Protein 3WLI (pdb70)

Structure (mmCIF, N/CA/C/O backbone):
data_3WLI
#
_entry.id   3WLI
#
_cell.length_a   99.218
_cell.length_b   99.218
_cell.length_c   183.455
_cell.angle_alpha   90.00
_cell.angle_beta   90.00
_cell.angle_gamma   90.00
#
_symmetry.space_group_name_H-M   'P 43 21 2'
#
loop_
_entity.id
_entity.type
_entity.pdbx_description
1 polymer 'Beta-D-glucan exohydrolase isoenzyme ExoI'
2 non-polymer 2-acetamido-2-deoxy-beta-D-glucopyranose
3 non-polymer GLYCEROL
4 non-polymer 'SULFATE ION'
5 water water
#
loop_
_atom_site.group_PDB
_atom_site.id
_atom_site.type_symbol
_atom_site.label_atom_id
_atom_site.label_alt_id
_atom_site.label_comp_id
_atom_site.label_asym_id
_atom_site.label_entity_id
_atom_site.label_seq_id
_atom_site.pdbx_PDB_ins_code
_atom_site.Cartn_x
_atom_site.Cartn_y
_atom_site.Cartn_z
_atom_site.occupancy
_atom_site.B_iso_or_equiv
_atom_site.auth_seq_id
_atom_site.auth_comp_id
_atom_site.auth_asym_id
_atom_site.auth_atom_id
_atom_site.pdbx_PDB_model_num
ATOM 1 N N . HIS A 1 1 ? 22.160 -0.933 0.743 1.00 66.78 -3 HIS A N 1
ATOM 2 C CA . HIS A 1 1 ? 20.662 -0.918 0.721 1.00 66.84 -3 HIS A CA 1
ATOM 3 C C . HIS A 1 1 ? 20.073 0.213 -0.148 1.00 66.67 -3 HIS A C 1
ATOM 4 O O . HIS A 1 1 ? 19.045 0.820 0.199 1.00 66.74 -3 HIS A O 1
ATOM 11 N N . HIS A 1 2 ? 20.796 0.528 -1.227 1.00 66.31 -2 HIS A N 1
ATOM 12 C CA . HIS A 1 2 ? 20.214 0.775 -2.574 1.00 66.19 -2 HIS A CA 1
ATOM 13 C C . HIS A 1 2 ? 20.748 1.825 -3.542 1.00 64.98 -2 HIS A C 1
ATOM 14 O O . HIS A 1 2 ? 21.223 1.459 -4.624 1.00 65.32 -2 HIS A O 1
ATOM 21 N N . ALA A 1 3 ? 20.659 3.110 -3.191 1.00 63.20 -1 ALA A N 1
ATOM 22 C CA . ALA A 1 3 ? 21.224 4.168 -4.041 1.00 61.32 -1 ALA A CA 1
ATOM 23 C C . ALA A 1 3 ? 22.747 3.989 -4.139 1.00 60.02 -1 ALA A C 1
ATOM 24 O O . ALA A 1 3 ? 23.364 3.402 -3.239 1.00 59.78 -1 ALA A O 1
ATOM 26 N N . ALA A 1 4 ? 23.347 4.457 -5.234 1.00 58.15 0 ALA A N 1
ATOM 27 C CA . ALA A 1 4 ? 24.791 4.260 -5.454 1.00 55.71 0 ALA A CA 1
ATOM 28 C C . ALA A 1 4 ? 25.649 4.936 -4.370 1.00 53.45 0 ALA A C 1
ATOM 29 O O . ALA A 1 4 ? 26.721 4.423 -4.013 1.00 53.40 0 ALA A O 1
ATOM 31 N N . ASP A 1 5 ? 25.152 6.069 -3.862 1.00 49.85 1 ASP A N 1
ATOM 32 C CA . ASP A 1 5 ? 25.723 6.819 -2.739 1.00 46.79 1 ASP A CA 1
ATOM 33 C C . ASP A 1 5 ? 25.183 6.419 -1.334 1.00 43.12 1 ASP A C 1
ATOM 34 O O . ASP A 1 5 ? 25.176 7.253 -0.418 1.00 42.45 1 ASP A O 1
ATOM 39 N N . TYR A 1 6 ? 24.755 5.164 -1.183 1.00 39.40 2 TYR A N 1
ATOM 40 C CA . TYR A 1 6 ? 24.228 4.650 0.089 1.00 34.86 2 TYR A CA 1
ATOM 41 C C . TYR A 1 6 ? 25.285 4.721 1.195 1.00 31.97 2 TYR A C 1
ATOM 42 O O . TYR A 1 6 ? 26.423 4.258 1.026 1.00 30.93 2 TYR A O 1
ATOM 51 N N . VAL A 1 7 ? 24.863 5.257 2.334 1.00 27.97 3 VAL A N 1
ATOM 52 C CA . VAL A 1 7 ? 25.693 5.321 3.524 1.00 26.01 3 VAL A CA 1
ATOM 53 C C . VAL A 1 7 ? 24.830 4.788 4.691 1.00 23.15 3 VAL A C 1
ATOM 54 O O . VAL A 1 7 ? 23.762 5.360 4.984 1.00 23.88 3 VAL A O 1
ATOM 58 N N . LEU A 1 8 ? 25.303 3.716 5.343 1.00 21.80 4 LEU A N 1
ATOM 59 C CA . LEU A 1 8 ? 24.436 3.012 6.317 1.00 21.42 4 LEU A CA 1
ATOM 60 C C . LEU A 1 8 ? 23.984 3.924 7.469 1.00 20.79 4 LEU A C 1
ATOM 61 O O . LEU A 1 8 ? 22.839 3.828 7.917 1.00 21.20 4 LEU A O 1
ATOM 66 N N . TYR A 1 9 ? 24.876 4.809 7.957 1.00 20.21 5 TYR A N 1
ATOM 67 C CA . TYR A 1 9 ? 24.421 5.585 9.128 1.00 19.05 5 TYR A CA 1
ATOM 68 C C . TYR A 1 9 ? 23.286 6.538 8.809 1.00 19.72 5 TYR A C 1
ATOM 69 O O . TYR A 1 9 ? 22.593 6.969 9.737 1.00 20.19 5 TYR A O 1
ATOM 78 N N . LYS A 1 10 ? 23.072 6.849 7.529 1.00 20.91 6 LYS A N 1
ATOM 79 C CA . LYS A 1 10 ? 21.954 7.730 7.133 1.00 22.15 6 LYS A CA 1
ATOM 80 C C . LYS A 1 10 ? 20.642 6.937 6.910 1.00 22.77 6 LYS A C 1
ATOM 81 O O . LYS A 1 10 ? 19.609 7.557 6.636 1.00 25.47 6 LYS A O 1
ATOM 88 N N . ASP A 1 11 ? 20.685 5.611 7.051 1.00 22.16 7 ASP A N 1
ATOM 89 C CA . ASP A 1 11 ? 19.497 4.759 6.772 1.00 23.05 7 ASP A CA 1
ATOM 90 C C . ASP A 1 11 ? 18.686 4.569 8.046 1.00 22.90 7 ASP A C 1
ATOM 91 O O . ASP A 1 11 ? 19.091 3.846 8.959 1.00 23.33 7 ASP A O 1
ATOM 96 N N . ALA A 1 12 ? 17.514 5.212 8.081 1.00 23.23 8 ALA A N 1
ATOM 97 C CA . ALA A 1 12 ? 16.653 5.198 9.257 1.00 23.90 8 ALA A CA 1
ATOM 98 C C . ALA A 1 12 ? 16.022 3.823 9.545 1.00 24.78 8 ALA A C 1
ATOM 99 O O . ALA A 1 12 ? 15.443 3.626 10.630 1.00 27.22 8 ALA A O 1
ATOM 101 N N . THR A 1 13 ? 16.153 2.886 8.613 1.00 25.15 9 THR A N 1
ATOM 102 C CA . THR A 1 13 ? 15.658 1.522 8.842 1.00 26.21 9 THR A CA 1
ATOM 103 C C . THR A 1 13 ? 16.618 0.640 9.604 1.00 26.75 9 THR A C 1
ATOM 104 O O . THR A 1 13 ? 16.267 -0.487 9.977 1.00 29.25 9 THR A O 1
ATOM 108 N N . LYS A 1 14 ? 17.852 1.097 9.796 1.00 25.20 10 LYS A N 1
ATOM 109 C CA . LYS A 1 14 ? 18.891 0.264 10.418 1.00 24.80 10 LYS A CA 1
ATOM 110 C C . LYS A 1 14 ? 18.926 0.381 11.945 1.00 24.44 10 LYS A C 1
ATOM 111 O O . LYS A 1 14 ? 18.601 1.439 12.487 1.00 24.05 10 LYS A O 1
ATOM 117 N N . PRO A 1 15 ? 19.330 -0.683 12.653 1.00 23.63 11 PRO A N 1
ATOM 118 C CA . PRO A 1 15 ? 19.426 -0.616 14.111 1.00 24.24 11 PRO A CA 1
ATOM 119 C C . PRO A 1 15 ? 20.425 0.491 14.537 1.00 22.10 11 PRO A C 1
ATOM 120 O O . PRO A 1 15 ? 21.447 0.768 13.865 1.00 21.60 11 PRO A O 1
ATOM 124 N N . VAL A 1 16 ? 20.105 1.103 15.675 1.00 21.71 12 VAL A N 1
ATOM 125 C CA . VAL A 1 16 ? 20.955 2.168 16.218 1.00 20.97 12 VAL A CA 1
ATOM 126 C C . VAL A 1 16 ? 22.412 1.743 16.357 1.00 21.31 12 VAL A C 1
ATOM 127 O O . VAL A 1 16 ? 23.301 2.496 15.948 1.00 20.18 12 VAL A O 1
ATOM 131 N N . GLU A 1 17 ? 22.699 0.542 16.891 1.00 21.19 13 GLU A N 1
ATOM 132 C CA . GLU A 1 17 ? 24.122 0.200 17.088 1.00 21.16 13 GLU A CA 1
ATOM 133 C C . GLU A 1 17 ? 24.865 0.101 15.771 1.00 21.33 13 GLU A C 1
ATOM 134 O O . GLU A 1 17 ? 26.047 0.425 15.716 1.00 22.05 13 GLU A O 1
ATOM 140 N N . ASP A 1 18 ? 24.181 -0.360 14.724 1.00 21.48 14 ASP A N 1
ATOM 141 C CA . ASP A 1 18 ? 24.826 -0.456 13.401 1.00 21.30 14 ASP A CA 1
ATOM 142 C C . ASP A 1 18 ? 25.101 0.944 12.823 1.00 20.09 14 ASP A C 1
ATOM 143 O O . ASP A 1 18 ? 26.162 1.184 12.218 1.00 21.11 14 ASP A O 1
ATOM 150 N N . ARG A 1 19 ? 24.152 1.864 13.017 1.00 20.50 15 ARG A N 1
ATOM 151 C CA . ARG A 1 19 ? 24.350 3.241 12.534 1.00 19.87 15 ARG A CA 1
ATOM 152 C C . ARG A 1 19 ? 25.473 3.938 13.306 1.00 19.27 15 ARG A C 1
ATOM 153 O O . ARG A 1 19 ? 26.315 4.605 12.686 1.00 19.33 15 ARG A O 1
ATOM 161 N N . VAL A 1 20 ? 25.534 3.740 14.628 1.00 18.74 16 VAL A N 1
ATOM 162 C CA . VAL A 1 20 ? 26.634 4.296 15.450 1.00 19.30 16 VAL A CA 1
ATOM 163 C C . VAL A 1 20 ? 27.995 3.779 14.964 1.00 19.65 16 VAL A C 1
ATOM 164 O O . VAL A 1 20 ? 28.913 4.570 14.715 1.00 19.70 16 VAL A O 1
ATOM 168 N N . ALA A 1 21 ? 28.127 2.456 14.779 1.00 19.96 17 ALA A N 1
ATOM 169 C CA . ALA A 1 21 ? 29.417 1.894 14.366 1.00 20.38 17 ALA A CA 1
ATOM 170 C C . ALA A 1 21 ? 29.795 2.367 12.971 1.00 20.54 17 ALA A C 1
ATOM 171 O O . ALA A 1 21 ? 30.976 2.681 12.717 1.00 21.14 17 ALA A O 1
ATOM 173 N N . ASP A 1 22 ? 28.822 2.439 12.059 1.00 20.53 18 ASP A N 1
ATOM 174 C CA . ASP A 1 22 ? 29.115 2.896 10.704 1.00 20.26 18 ASP A CA 1
ATOM 175 C C . ASP A 1 22 ? 29.609 4.332 10.670 1.00 20.36 18 ASP A C 1
ATOM 176 O O . ASP A 1 22 ? 30.576 4.650 9.980 1.00 20.48 18 ASP A O 1
ATOM 181 N N . LEU A 1 23 ? 28.964 5.204 11.439 1.00 18.71 19 LEU A N 1
ATOM 182 C CA . LEU A 1 23 ? 29.356 6.607 11.451 1.00 18.31 19 LEU A CA 1
ATOM 183 C C . LEU A 1 23 ? 30.727 6.757 12.165 1.00 18.07 19 LEU A C 1
ATOM 184 O O . LEU A 1 23 ? 31.628 7.424 11.656 1.00 17.73 19 LEU A O 1
ATOM 189 N N . LEU A 1 24 ? 30.870 6.113 13.331 1.00 18.80 20 LEU A N 1
ATOM 190 C CA . LEU A 1 24 ? 32.135 6.240 14.096 1.00 19.03 20 LEU A CA 1
ATOM 191 C C . LEU A 1 24 ? 33.358 5.863 13.235 1.00 18.89 20 LEU A C 1
ATOM 192 O O . LEU A 1 24 ? 34.413 6.545 13.282 1.00 19.41 20 LEU A O 1
ATOM 197 N N . GLY A 1 25 ? 33.186 4.795 12.432 1.00 19.58 21 GLY A N 1
ATOM 198 C CA . GLY A 1 25 ? 34.300 4.279 11.611 1.00 19.87 21 GLY A CA 1
ATOM 199 C C . GLY A 1 25 ? 34.734 5.229 10.505 1.00 20.77 21 GLY A C 1
ATOM 200 O O . GLY A 1 25 ? 35.811 5.058 9.916 1.00 22.42 21 GLY A O 1
ATOM 201 N N . ARG A 1 26 ? 33.901 6.229 10.200 1.00 19.21 22 ARG A N 1
ATOM 202 C CA . ARG A 1 26 ? 34.192 7.223 9.159 1.00 18.99 22 ARG A CA 1
ATOM 203 C C . ARG A 1 26 ? 34.801 8.514 9.675 1.00 18.37 22 ARG A C 1
ATOM 204 O O . ARG A 1 26 ? 35.250 9.359 8.867 1.00 20.07 22 ARG A O 1
ATOM 212 N N . MET A 1 27 ? 34.804 8.712 11.001 1.00 18.46 23 MET A N 1
ATOM 213 C CA . MET A 1 27 ? 35.113 10.030 11.572 1.00 18.13 23 MET A CA 1
ATOM 214 C C . MET A 1 27 ? 36.590 10.280 11.781 1.00 18.23 23 MET A C 1
ATOM 215 O O . MET A 1 27 ? 37.327 9.392 12.249 1.00 19.99 23 MET A O 1
ATOM 220 N N . THR A 1 28 ? 36.996 11.502 11.467 1.00 17.53 24 THR A N 1
ATOM 221 C CA . THR A 1 28 ? 38.334 11.982 11.849 1.00 17.42 24 THR A CA 1
ATOM 222 C C . THR A 1 28 ? 38.392 12.278 13.335 1.00 18.03 24 THR A C 1
ATOM 223 O O . THR A 1 28 ? 37.362 12.419 14.024 1.00 18.28 24 THR A O 1
ATOM 227 N N . LEU A 1 29 ? 39.591 12.469 13.857 1.00 18.17 25 LEU A N 1
ATOM 228 C CA . LEU A 1 29 ? 39.737 12.820 15.251 1.00 17.66 25 LEU A CA 1
ATOM 229 C C . LEU A 1 29 ? 39.082 14.197 15.516 1.00 18.01 25 LEU A C 1
ATOM 230 O O . LEU A 1 29 ? 38.402 14.364 16.562 1.00 18.31 25 LEU A O 1
ATOM 235 N N . ALA A 1 30 ? 39.205 15.155 14.597 1.00 17.12 26 ALA A N 1
ATOM 236 C CA . ALA A 1 30 ? 38.551 16.472 14.773 1.00 16.78 26 ALA A CA 1
ATOM 237 C C . ALA A 1 30 ? 37.023 16.314 14.847 1.00 17.25 26 ALA A C 1
ATOM 238 O O . ALA A 1 30 ? 36.351 16.971 15.667 1.00 17.39 26 ALA A O 1
ATOM 240 N N . GLU A 1 31 ? 36.481 15.439 14.012 1.00 16.76 27 GLU A N 1
ATOM 241 C CA . GLU A 1 31 ? 35.026 15.180 14.073 1.00 15.75 27 GLU A CA 1
ATOM 242 C C . GLU A 1 31 ? 34.604 14.501 15.359 1.00 16.33 27 GLU A C 1
ATOM 243 O O . GLU A 1 31 ? 33.522 14.815 15.917 1.00 16.67 27 GLU A O 1
ATOM 249 N N . LYS A 1 32 ? 35.424 13.579 15.879 1.00 16.02 28 LYS A N 1
ATOM 250 C CA . LYS A 1 32 ? 35.136 12.926 17.149 1.00 15.93 28 LYS A CA 1
ATOM 251 C C . LYS A 1 32 ? 35.182 13.901 18.324 1.00 16.04 28 LYS A C 1
ATOM 252 O O . LYS A 1 32 ? 34.237 13.953 19.153 1.00 16.17 28 LYS A O 1
ATOM 258 N N . ILE A 1 33 ? 36.278 14.654 18.450 1.00 16.46 29 ILE A N 1
ATOM 259 C CA . ILE A 1 33 ? 36.401 15.624 19.544 1.00 16.80 29 ILE A CA 1
ATOM 260 C C . ILE A 1 33 ? 35.303 16.692 19.437 1.00 17.11 29 ILE A C 1
ATOM 261 O O . ILE A 1 33 ? 34.763 17.116 20.459 1.00 16.80 29 ILE A O 1
ATOM 266 N N . GLY A 1 34 ? 34.936 17.082 18.217 1.00 16.97 30 GLY A N 1
ATOM 267 C CA . GLY A 1 34 ? 33.823 18.033 18.038 1.00 16.25 30 GLY A CA 1
ATOM 268 C C . GLY A 1 34 ? 32.543 17.513 18.666 1.00 15.73 30 GLY A C 1
ATOM 269 O O . GLY A 1 34 ? 31.830 18.289 19.329 1.00 16.01 30 GLY A O 1
ATOM 270 N N . GLN A 1 35 ? 32.231 16.227 18.479 1.00 16.10 31 GLN A N 1
ATOM 271 C CA . GLN A 1 35 ? 30.991 15.667 19.108 1.00 15.99 31 GLN A CA 1
ATOM 272 C C . GLN A 1 35 ? 30.994 15.820 20.611 1.00 15.81 31 GLN A C 1
ATOM 273 O O . GLN A 1 35 ? 29.924 15.981 21.216 1.00 16.85 31 GLN A O 1
ATOM 279 N N . MET A 1 36 ? 32.180 15.714 21.223 1.00 15.31 32 MET A N 1
ATOM 280 C CA . MET A 1 36 ? 32.370 15.779 22.676 1.00 15.65 32 MET A CA 1
ATOM 281 C C . MET A 1 36 ? 32.279 17.206 23.211 1.00 15.66 32 MET A C 1
ATOM 282 O O . MET A 1 36 ? 32.381 17.392 24.422 1.00 16.68 32 MET A O 1
ATOM 287 N N . THR A 1 37 ? 32.123 18.199 22.353 1.00 15.55 33 THR A N 1
ATOM 288 C CA . THR A 1 37 ? 32.204 19.636 22.720 1.00 15.79 33 THR A CA 1
ATOM 289 C C . THR A 1 37 ? 30.816 20.268 22.689 1.00 15.51 33 THR A C 1
ATOM 290 O O . THR A 1 37 ? 30.181 20.278 21.615 1.00 16.58 33 THR A O 1
ATOM 294 N N . GLN A 1 38 ? 30.378 20.785 23.848 1.00 15.06 34 GLN A N 1
ATOM 295 C CA . GLN A 1 38 ? 29.121 21.579 23.915 1.00 14.95 34 GLN A CA 1
ATOM 296 C C . GLN A 1 38 ? 29.481 23.016 24.179 1.00 15.52 34 GLN A C 1
ATOM 297 O O . GLN A 1 38 ? 30.231 23.335 25.135 1.00 16.52 34 GLN A O 1
ATOM 303 N N . ILE A 1 39 ? 28.925 23.907 23.351 1.00 15.24 35 ILE A N 1
ATOM 304 C CA . ILE A 1 39 ? 29.217 25.351 23.479 1.00 15.27 35 ILE A CA 1
ATOM 305 C C . ILE A 1 39 ? 27.974 26.162 23.727 1.00 16.60 35 ILE A C 1
ATOM 306 O O . ILE A 1 39 ? 26.857 25.790 23.332 1.00 16.30 35 ILE A O 1
ATOM 311 N N . GLU A 1 40 ? 28.165 27.316 24.349 1.00 15.66 36 GLU A N 1
ATOM 312 C CA . GLU A 1 40 ? 27.044 28.244 24.579 1.00 16.43 36 GLU A CA 1
ATOM 313 C C . GLU A 1 40 ? 26.626 28.908 23.277 1.00 16.27 36 GLU A C 1
ATOM 314 O O . GLU A 1 40 ? 27.464 29.254 22.416 1.00 16.94 36 GLU A O 1
ATOM 320 N N . ARG A 1 41 ? 25.324 29.137 23.127 1.00 15.81 37 ARG A N 1
ATOM 321 C CA . ARG A 1 41 ? 24.850 29.900 21.957 1.00 15.81 37 ARG A CA 1
ATOM 322 C C . ARG A 1 41 ? 25.565 31.240 21.800 1.00 16.61 37 ARG A C 1
ATOM 323 O O . ARG A 1 41 ? 25.748 31.667 20.655 1.00 17.71 37 ARG A O 1
ATOM 331 N N . LEU A 1 42 ? 25.974 31.894 22.907 1.00 17.85 38 LEU A N 1
ATOM 332 C CA . LEU A 1 42 ? 26.639 33.194 22.804 1.00 18.86 38 LEU A CA 1
ATOM 333 C C . LEU A 1 42 ? 27.989 33.162 22.101 1.00 19.69 38 LEU A C 1
ATOM 334 O O . LEU A 1 42 ? 28.420 34.250 21.657 1.00 22.68 38 LEU A O 1
ATOM 339 N N . VAL A 1 43 ? 28.632 31.979 21.974 1.00 17.98 39 VAL A N 1
ATOM 340 C CA . VAL A 1 43 ? 29.920 31.914 21.237 1.00 18.65 39 VAL A CA 1
ATOM 341 C C . VAL A 1 43 ? 29.755 31.202 19.898 1.00 18.66 39 VAL A C 1
ATOM 342 O O . VAL A 1 43 ? 30.762 30.971 19.181 1.00 19.54 39 VAL A O 1
ATOM 346 N N . ALA A 1 44 ? 28.535 30.778 19.554 1.00 17.64 40 ALA A N 1
ATOM 347 C CA . ALA A 1 44 ? 28.324 30.020 18.343 1.00 17.55 40 ALA A CA 1
ATOM 348 C C . ALA A 1 44 ? 28.045 30.917 17.151 1.00 19.75 40 ALA A C 1
ATOM 349 O O . ALA A 1 44 ? 27.335 31.926 17.293 1.00 21.16 40 ALA A O 1
ATOM 351 N N . THR A 1 45 ? 28.569 30.504 15.997 1.00 19.15 41 THR A N 1
ATOM 352 C CA . THR A 1 45 ? 28.216 31.095 14.688 1.00 20.47 41 THR A CA 1
ATOM 353 C C . THR A 1 45 ? 28.223 29.956 13.705 1.00 20.00 41 THR A C 1
ATOM 354 O O . THR A 1 45 ? 28.746 28.874 14.007 1.00 19.14 41 THR A O 1
ATOM 358 N N . PRO A 1 46 ? 27.643 30.145 12.517 1.00 21.28 42 PRO A N 1
ATOM 359 C CA . PRO A 1 46 ? 27.653 29.062 11.544 1.00 20.94 42 PRO A CA 1
ATOM 360 C C . PRO A 1 46 ? 29.040 28.516 11.266 1.00 20.30 42 PRO A C 1
ATOM 361 O O . PRO A 1 46 ? 29.242 27.313 11.215 1.00 19.96 42 PRO A O 1
ATOM 365 N N . ASP A 1 47 ? 30.012 29.419 11.092 1.00 20.36 43 ASP A N 1
ATOM 366 C CA . ASP A 1 47 ? 31.363 28.984 10.780 1.00 21.51 43 ASP A CA 1
ATOM 367 C C . ASP A 1 47 ? 32.015 28.238 11.940 1.00 20.15 43 ASP A C 1
ATOM 368 O O . ASP A 1 47 ? 32.697 27.226 11.742 1.00 20.50 43 ASP A O 1
ATOM 373 N N . VAL A 1 48 ? 31.806 28.720 13.178 1.00 19.15 44 VAL A N 1
ATOM 374 C CA . VAL A 1 48 ? 32.358 28.025 14.337 1.00 18.68 44 VAL A CA 1
ATOM 375 C C . VAL A 1 48 ? 31.794 26.597 14.430 1.00 18.43 44 VAL A C 1
ATOM 376 O O . VAL A 1 48 ? 32.505 25.634 14.708 1.00 17.42 44 VAL A O 1
ATOM 380 N N . LEU A 1 49 ? 30.481 26.436 14.212 1.00 17.40 45 LEU A N 1
ATOM 381 C CA . LEU A 1 49 ? 29.850 25.128 14.336 1.00 16.92 45 LEU A CA 1
ATOM 382 C C . LEU A 1 49 ? 30.340 24.149 13.279 1.00 17.71 45 LEU A C 1
ATOM 383 O O . LEU A 1 49 ? 30.520 22.949 13.572 1.00 17.40 45 LEU A O 1
ATOM 388 N N . ARG A 1 50 ? 30.506 24.647 12.049 1.00 18.49 46 ARG A N 1
ATOM 389 C CA . ARG A 1 50 ? 30.992 23.801 10.958 1.00 20.52 46 ARG A CA 1
ATOM 390 C C . ARG A 1 50 ? 32.487 23.509 11.138 1.00 19.58 46 ARG A C 1
ATOM 391 O O . ARG A 1 50 ? 32.926 22.349 11.096 1.00 20.89 46 ARG A O 1
ATOM 399 N N . ASP A 1 51 ? 33.278 24.556 11.366 1.00 19.16 47 ASP A N 1
ATOM 400 C CA . ASP A 1 51 ? 34.739 24.406 11.333 1.00 20.37 47 ASP A CA 1
ATOM 401 C C . ASP A 1 51 ? 35.285 23.552 12.466 1.00 19.74 47 ASP A C 1
ATOM 402 O O . ASP A 1 51 ? 36.340 22.920 12.373 1.00 21.45 47 ASP A O 1
ATOM 407 N N . ASN A 1 52 ? 34.576 23.543 13.605 1.00 17.49 48 ASN A N 1
ATOM 408 C CA . ASN A 1 52 ? 34.947 22.784 14.762 1.00 17.68 48 ASN A CA 1
ATOM 409 C C . ASN A 1 52 ? 34.103 21.501 14.961 1.00 16.88 48 ASN A C 1
ATOM 410 O O . ASN A 1 52 ? 34.269 20.782 15.957 1.00 18.01 48 ASN A O 1
ATOM 415 N N . PHE A 1 53 ? 33.184 21.250 14.028 1.00 16.81 49 PHE A N 1
ATOM 416 C CA . PHE A 1 53 ? 32.408 19.984 14.041 1.00 15.98 49 PHE A CA 1
ATOM 417 C C . PHE A 1 53 ? 31.661 19.788 15.364 1.00 15.57 49 PHE A C 1
ATOM 418 O O . PHE A 1 53 ? 31.626 18.694 15.921 1.00 16.33 49 PHE A O 1
ATOM 426 N N . ILE A 1 54 ? 31.101 20.902 15.853 1.00 15.56 50 ILE A N 1
ATOM 427 C CA . ILE A 1 54 ? 30.530 20.929 17.208 1.00 15.32 50 ILE A CA 1
ATOM 428 C C . ILE A 1 54 ? 29.346 19.972 17.351 1.00 15.24 50 ILE A C 1
ATOM 429 O O . ILE A 1 54 ? 28.465 19.898 16.487 1.00 15.81 50 ILE A O 1
ATOM 434 N N . GLY A 1 55 ? 29.328 19.281 18.488 1.00 15.53 51 GLY A N 1
ATOM 435 C CA . GLY A 1 55 ? 28.311 18.268 18.802 1.00 15.24 51 GLY A CA 1
ATOM 436 C C . GLY A 1 55 ? 27.062 18.785 19.498 1.00 15.29 51 GLY A C 1
ATOM 437 O O . GLY A 1 55 ? 25.982 18.174 19.366 1.00 15.31 51 GLY A O 1
ATOM 438 N N . SER A 1 56 ? 27.172 19.888 20.233 1.00 15.12 52 SER A N 1
ATOM 439 C CA . SER A 1 56 ? 26.042 20.299 21.063 1.00 14.56 52 SER A CA 1
ATOM 440 C C . SER A 1 56 ? 26.135 21.765 21.362 1.00 14.98 52 SER A C 1
ATOM 441 O O . SER A 1 56 ? 27.241 22.345 21.421 1.00 14.66 52 SER A O 1
ATOM 444 N N . LEU A 1 57 ? 24.949 22.384 21.557 1.00 14.92 53 LEU A N 1
ATOM 445 C CA . LEU A 1 57 ? 24.857 23.753 22.057 1.00 15.38 53 LEU A CA 1
ATOM 446 C C . LEU A 1 57 ? 24.019 23.755 23.307 1.00 14.82 53 LEU A C 1
ATOM 447 O O . LEU A 1 57 ? 23.214 22.841 23.515 1.00 14.81 53 LEU A O 1
ATOM 452 N N . LEU A 1 58 ? 24.179 24.799 24.117 1.00 14.62 54 LEU A N 1
ATOM 453 C CA . LEU A 1 58 ? 23.187 25.057 25.190 1.00 14.11 54 LEU A CA 1
ATOM 454 C C . LEU A 1 58 ? 22.884 26.518 25.339 1.00 14.50 54 LEU A C 1
ATOM 455 O O . LEU A 1 58 ? 23.687 27.401 24.896 1.00 14.42 54 LEU A O 1
ATOM 460 N N . SER A 1 59 ? 21.733 26.807 25.979 1.00 14.43 55 SER A N 1
ATOM 461 C CA . SER A 1 59 ? 21.574 28.087 26.667 1.00 14.65 55 SER A CA 1
ATOM 462 C C . SER A 1 59 ? 21.838 27.886 28.121 1.00 16.01 55 SER A C 1
ATOM 463 O O . SER A 1 59 ? 21.176 27.059 28.751 1.00 16.69 55 SER A O 1
ATOM 466 N N . GLY A 1 60 ? 22.759 28.683 28.663 1.00 16.12 56 GLY A N 1
ATOM 467 C CA . GLY A 1 60 ? 22.794 28.743 30.145 1.00 17.03 56 GLY A CA 1
ATOM 468 C C . GLY A 1 60 ? 21.600 29.527 30.661 1.00 16.96 56 GLY A C 1
ATOM 469 O O . GLY A 1 60 ? 20.788 30.066 29.891 1.00 17.28 56 GLY A O 1
ATOM 470 N N . GLY A 1 61 ? 21.537 29.652 31.989 1.00 16.83 57 GLY A N 1
ATOM 471 C CA . GLY A 1 61 ? 20.385 30.360 32.569 1.00 17.32 57 GLY A CA 1
ATOM 472 C C . GLY A 1 61 ? 20.333 31.789 32.071 1.00 16.70 57 GLY A C 1
ATOM 473 O O . GLY A 1 61 ? 21.367 32.516 32.084 1.00 18.97 57 GLY A O 1
ATOM 474 N N . GLY A 1 62 ? 19.182 32.223 31.567 1.00 17.04 58 GLY A N 1
ATOM 475 C CA . GLY A 1 62 ? 19.039 33.563 31.027 1.00 17.26 58 GLY A CA 1
ATOM 476 C C . GLY A 1 62 ? 19.617 33.815 29.645 1.00 17.86 58 GLY A C 1
ATOM 477 O O . GLY A 1 62 ? 19.544 34.952 29.143 1.00 20.02 58 GLY A O 1
ATOM 478 N N . SER A 1 63 ? 20.167 32.775 28.980 1.00 16.74 59 SER A N 1
ATOM 479 C CA . SER A 1 63 ? 20.767 32.952 27.646 1.00 16.76 59 SER A CA 1
ATOM 480 C C . SER A 1 63 ? 19.721 32.743 26.554 1.00 16.04 59 SER A C 1
ATOM 481 O O . SER A 1 63 ? 19.389 31.623 26.187 1.00 17.88 59 SER A O 1
ATOM 484 N N . VAL A 1 64 ? 19.158 33.854 26.083 1.00 15.23 60 VAL A N 1
ATOM 485 C CA . VAL A 1 64 ? 17.953 33.837 25.241 1.00 16.80 60 VAL A CA 1
ATOM 486 C C . VAL A 1 64 ? 18.184 34.703 23.979 1.00 17.23 60 VAL A C 1
ATOM 487 O O . VAL A 1 64 ? 18.988 35.655 24.026 1.00 18.73 60 VAL A O 1
ATOM 491 N N . PRO A 1 65 ? 17.471 34.401 22.869 1.00 17.63 61 PRO A N 1
ATOM 492 C CA . PRO A 1 65 ? 17.769 35.177 21.647 1.00 17.70 61 PRO A CA 1
ATOM 493 C C . PRO A 1 65 ? 17.380 36.659 21.800 1.00 18.92 61 PRO A C 1
ATOM 494 O O . PRO A 1 65 ? 18.083 37.537 21.239 1.00 18.69 61 PRO A O 1
ATOM 498 N N . ARG A 1 66 ? 16.313 36.934 22.545 1.00 19.12 62 ARG A N 1
ATOM 499 C CA . ARG A 1 66 ? 16.030 38.302 23.054 1.00 21.03 62 ARG A CA 1
ATOM 500 C C . ARG A 1 66 ? 15.021 38.158 24.156 1.00 21.09 62 ARG A C 1
ATOM 501 O O . ARG A 1 66 ? 14.325 37.142 24.244 1.00 18.93 62 ARG A O 1
ATOM 515 N N . LYS A 1 67 ? 14.912 39.188 24.992 1.00 23.90 63 LYS A N 1
ATOM 516 C CA . LYS A 1 67 ? 13.841 39.264 25.935 1.00 24.03 63 LYS A CA 1
ATOM 517 C C . LYS A 1 67 ? 12.461 39.238 25.260 1.00 20.52 63 LYS A C 1
ATOM 518 O O . LYS A 1 67 ? 12.264 39.883 24.241 1.00 20.84 63 LYS A O 1
ATOM 524 N N . GLY A 1 68 ? 11.548 38.411 25.795 1.00 19.18 64 GLY A N 1
ATOM 525 C CA . GLY A 1 68 ? 10.180 38.310 25.213 1.00 18.92 64 GLY A CA 1
ATOM 526 C C . GLY A 1 68 ? 10.100 37.540 23.911 1.00 18.20 64 GLY A C 1
ATOM 527 O O . GLY A 1 68 ? 9.075 37.594 23.224 1.00 19.88 64 GLY A O 1
ATOM 528 N N . ALA A 1 69 ? 11.176 36.822 23.549 1.00 17.98 65 ALA A N 1
ATOM 529 C CA . ALA A 1 69 ? 11.188 36.116 22.274 1.00 17.27 65 ALA A CA 1
ATOM 530 C C . ALA A 1 69 ? 10.033 35.126 22.148 1.00 16.75 65 ALA A C 1
ATOM 531 O O . ALA A 1 69 ? 9.703 34.415 23.104 1.00 17.52 65 ALA A O 1
ATOM 533 N N . THR A 1 70 ? 9.437 35.060 20.969 1.00 17.15 66 THR A N 1
ATOM 534 C CA . THR A 1 70 ? 8.370 34.069 20.733 1.00 17.52 66 THR A CA 1
ATOM 535 C C . THR A 1 70 ? 8.945 32.654 20.583 1.00 17.26 66 THR A C 1
ATOM 536 O O . THR A 1 70 ? 10.182 32.462 20.381 1.00 16.84 66 THR A O 1
ATOM 540 N N . ALA A 1 71 ? 8.066 31.651 20.625 1.00 16.88 67 ALA A N 1
ATOM 541 C CA . ALA A 1 71 ? 8.494 30.277 20.360 1.00 16.62 67 ALA A CA 1
ATOM 542 C C . ALA A 1 71 ? 9.109 30.165 18.976 1.00 16.67 67 ALA A C 1
ATOM 543 O O . ALA A 1 71 ? 10.160 29.472 18.839 1.00 17.31 67 ALA A O 1
ATOM 545 N N . LYS A 1 72 ? 8.537 30.832 17.981 1.00 17.15 68 LYS A N 1
ATOM 546 C CA . LYS A 1 72 ? 9.122 30.806 16.635 1.00 17.98 68 LYS A CA 1
ATOM 547 C C . LYS A 1 72 ? 10.523 31.413 16.611 1.00 17.57 68 LYS A C 1
ATOM 548 O O . LYS A 1 72 ? 11.411 30.893 15.879 1.00 17.61 68 LYS A O 1
ATOM 554 N N . GLU A 1 73 ? 10.754 32.485 17.380 1.00 16.94 69 GLU A N 1
ATOM 555 C CA . GLU A 1 73 ? 12.124 33.028 17.424 1.00 17.16 69 GLU A CA 1
ATOM 556 C C . GLU A 1 73 ? 13.112 31.996 17.963 1.00 16.57 69 GLU A C 1
ATOM 557 O O . GLU A 1 73 ? 14.265 31.881 17.471 1.00 16.77 69 GLU A O 1
ATOM 563 N N . TRP A 1 74 ? 12.740 31.266 19.015 1.00 15.71 70 TRP A N 1
ATOM 564 C CA . TRP A 1 74 ? 13.600 30.188 19.504 1.00 15.46 70 TRP A CA 1
ATOM 565 C C . TRP A 1 74 ? 13.805 29.106 18.443 1.00 15.73 70 TRP A C 1
ATOM 566 O O . TRP A 1 74 ? 14.970 28.695 18.219 1.00 15.26 70 TRP A O 1
ATOM 577 N N . GLN A 1 75 ? 12.741 28.694 17.751 1.00 16.01 71 GLN A N 1
ATOM 578 C CA . GLN A 1 75 ? 12.916 27.663 16.728 1.00 15.83 71 GLN A CA 1
ATOM 579 C C . GLN A 1 75 ? 13.859 28.158 15.634 1.00 16.98 71 GLN A C 1
ATOM 580 O O . GLN A 1 75 ? 14.713 27.389 15.147 1.00 16.82 71 GLN A O 1
ATOM 586 N N . ASP A 1 76 ? 13.741 29.412 15.246 1.00 16.43 72 ASP A N 1
ATOM 587 C CA . ASP A 1 76 ? 14.598 29.946 14.164 1.00 17.65 72 ASP A CA 1
ATOM 588 C C . ASP A 1 76 ? 16.050 29.994 14.627 1.00 17.38 72 ASP A C 1
ATOM 589 O O . ASP A 1 76 ? 16.963 29.708 13.830 1.00 18.42 72 ASP A O 1
ATOM 594 N N . MET A 1 77 ? 16.281 30.343 15.891 1.00 16.60 73 MET A N 1
ATOM 595 C CA . MET A 1 77 ? 17.652 30.319 16.400 1.00 15.21 73 MET A CA 1
ATOM 596 C C . MET A 1 77 ? 18.218 28.900 16.372 1.00 16.00 73 MET A C 1
ATOM 597 O O . MET A 1 77 ? 19.357 28.686 15.889 1.00 16.56 73 MET A O 1
ATOM 602 N N . VAL A 1 78 ? 17.481 27.936 16.919 1.00 15.69 74 VAL A N 1
ATOM 603 C CA . VAL A 1 78 ? 17.990 26.551 16.976 1.00 16.66 74 VAL A CA 1
ATOM 604 C C . VAL A 1 78 ? 18.187 26.026 15.547 1.00 17.87 74 VAL A C 1
ATOM 605 O O . VAL A 1 78 ? 19.263 25.420 15.264 1.00 16.46 74 VAL A O 1
ATOM 609 N N . ASP A 1 79 ? 17.229 26.264 14.659 1.00 17.34 75 ASP A N 1
ATOM 610 C CA . ASP A 1 79 ? 17.366 25.819 13.265 1.00 17.62 75 ASP A CA 1
ATOM 611 C C . ASP A 1 79 ? 18.546 26.457 12.572 1.00 18.40 75 ASP A C 1
ATOM 612 O O . ASP A 1 79 ? 19.210 25.790 11.731 1.00 18.41 75 ASP A O 1
ATOM 617 N N . GLY A 1 80 ? 18.851 27.725 12.858 1.00 17.10 76 GLY A N 1
ATOM 618 C CA . GLY A 1 80 ? 20.017 28.356 12.215 1.00 17.83 76 GLY A CA 1
ATOM 619 C C . GLY A 1 80 ? 21.298 27.638 12.650 1.00 19.10 76 GLY A C 1
ATOM 620 O O . GLY A 1 80 ? 22.203 27.394 11.806 1.00 19.97 76 GLY A O 1
ATOM 621 N N . PHE A 1 81 ? 21.425 27.282 13.921 1.00 17.44 77 PHE A N 1
ATOM 622 C CA . PHE A 1 81 ? 22.598 26.506 14.347 1.00 16.97 77 PHE A CA 1
ATOM 623 C C . PHE A 1 81 ? 22.584 25.099 13.743 1.00 16.62 77 PHE A C 1
ATOM 624 O O . PHE A 1 81 ? 23.648 24.621 13.292 1.00 18.15 77 PHE A O 1
ATOM 632 N N . GLN A 1 82 ? 21.426 24.478 13.656 1.00 16.63 78 GLN A N 1
ATOM 633 C CA . GLN A 1 82 ? 21.367 23.123 13.105 1.00 16.27 78 GLN A CA 1
ATOM 634 C C . GLN A 1 82 ? 21.729 23.130 11.619 1.00 17.80 78 GLN A C 1
ATOM 635 O O . GLN A 1 82 ? 22.411 22.198 11.165 1.00 17.45 78 GLN A O 1
ATOM 641 N N . LYS A 1 83 ? 21.300 24.132 10.849 1.00 17.54 79 LYS A N 1
ATOM 642 C CA . LYS A 1 83 ? 21.624 24.128 9.400 1.00 18.39 79 LYS A CA 1
ATOM 643 C C . LYS A 1 83 ? 23.164 24.141 9.246 1.00 18.61 79 LYS A C 1
ATOM 644 O O . LYS A 1 83 ? 23.694 23.485 8.335 1.00 19.71 79 LYS A O 1
ATOM 654 N N . ALA A 1 84 ? 23.884 24.866 10.093 1.00 17.71 80 ALA A N 1
ATOM 655 C CA . ALA A 1 84 ? 25.364 24.871 9.995 1.00 18.71 80 ALA A CA 1
ATOM 656 C C . ALA A 1 84 ? 25.916 23.468 10.297 1.00 18.30 80 ALA A C 1
ATOM 657 O O . ALA A 1 84 ? 26.824 22.980 9.578 1.00 19.80 80 ALA A O 1
ATOM 659 N N . CYS A 1 85 ? 25.419 22.808 11.343 1.00 17.90 81 CYS A N 1
ATOM 660 C CA . CYS A 1 85 ? 25.902 21.468 11.670 1.00 17.80 81 CYS A CA 1
ATOM 661 C C . CYS A 1 85 ? 25.567 20.461 10.598 1.00 19.03 81 CYS A C 1
ATOM 662 O O . CYS A 1 85 ? 26.392 19.576 10.279 1.00 19.37 81 CYS A O 1
ATOM 665 N N . MET A 1 86 ? 24.399 20.567 9.995 1.00 18.72 82 MET A N 1
ATOM 666 C CA . MET A 1 86 ? 23.983 19.609 8.939 1.00 19.28 82 MET A CA 1
ATOM 667 C C . MET A 1 86 ? 24.805 19.815 7.654 1.00 20.53 82 MET A C 1
ATOM 668 O O . MET A 1 86 ? 24.789 18.945 6.783 1.00 22.19 82 MET A O 1
ATOM 673 N N . SER A 1 87 ? 25.505 20.938 7.553 1.00 18.52 83 SER A N 1
ATOM 674 C CA . SER A 1 87 ? 26.324 21.272 6.351 1.00 20.25 83 SER A CA 1
ATOM 675 C C . SER A 1 87 ? 27.760 20.748 6.451 1.00 20.00 83 SER A C 1
ATOM 676 O O . SER A 1 87 ? 28.549 20.927 5.500 1.00 21.94 83 SER A O 1
ATOM 679 N N . THR A 1 88 ? 28.121 20.117 7.559 1.00 18.20 84 THR A N 1
ATOM 680 C CA . THR A 1 88 ? 29.482 19.515 7.654 1.00 17.34 84 THR A CA 1
ATOM 681 C C . THR A 1 88 ? 29.545 18.287 6.738 1.00 17.65 84 THR A C 1
ATOM 682 O O . THR A 1 88 ? 28.542 17.788 6.235 1.00 18.49 84 THR A O 1
ATOM 686 N N . ARG A 1 89 ? 30.781 17.828 6.499 1.00 17.17 85 ARG A N 1
ATOM 687 C CA . ARG A 1 89 ? 31.013 16.660 5.662 1.00 17.54 85 ARG A CA 1
ATOM 688 C C . ARG A 1 89 ? 30.085 15.485 6.019 1.00 17.17 85 ARG A C 1
ATOM 689 O O . ARG A 1 89 ? 29.501 14.829 5.108 1.00 18.39 85 ARG A O 1
ATOM 697 N N . LEU A 1 90 ? 29.963 15.200 7.322 1.00 16.74 86 LEU A N 1
ATOM 698 C CA . LEU A 1 90 ? 29.176 14.028 7.737 1.00 16.79 86 LEU A CA 1
ATOM 699 C C . LEU A 1 90 ? 27.721 14.392 8.088 1.00 17.17 86 LEU A C 1
ATOM 700 O O . LEU A 1 90 ? 26.877 13.505 8.139 1.00 18.36 86 LEU A O 1
ATOM 705 N N . GLY A 1 91 ? 27.437 15.682 8.281 1.00 16.58 87 GLY A N 1
ATOM 706 C CA . GLY A 1 91 ? 26.027 16.074 8.539 1.00 17.70 87 GLY A CA 1
ATOM 707 C C . GLY A 1 91 ? 25.507 15.534 9.854 1.00 18.30 87 GLY A C 1
ATOM 708 O O . GLY A 1 91 ? 24.367 15.052 9.909 1.00 19.95 87 GLY A O 1
ATOM 709 N N . ILE A 1 92 ? 26.296 15.568 10.918 1.00 16.28 88 ILE A N 1
ATOM 710 C CA . ILE A 1 92 ? 25.821 15.081 12.213 1.00 15.74 88 ILE A CA 1
ATOM 711 C C . ILE A 1 92 ? 25.073 16.224 12.904 1.00 15.67 88 ILE A C 1
ATOM 712 O O . ILE A 1 92 ? 25.654 17.288 13.149 1.00 16.59 88 ILE A O 1
ATOM 717 N N . PRO A 1 93 ? 23.768 16.041 13.198 1.00 15.72 89 PRO A N 1
ATOM 718 C CA . PRO A 1 93 ? 23.010 17.133 13.841 1.00 15.24 89 PRO A CA 1
ATOM 719 C C . PRO A 1 93 ? 23.501 17.375 15.243 1.00 15.21 89 PRO A C 1
ATOM 720 O O . PRO A 1 93 ? 23.869 16.421 15.951 1.00 15.79 89 PRO A O 1
ATOM 724 N N . MET A 1 94 ? 23.495 18.649 15.635 1.00 15.08 90 MET A N 1
ATOM 725 C CA . MET A 1 94 ? 23.737 18.979 17.035 1.00 15.33 90 MET A CA 1
ATOM 726 C C . MET A 1 94 ? 22.482 18.679 17.882 1.00 14.44 90 MET A C 1
ATOM 727 O O . MET A 1 94 ? 21.346 18.645 17.353 1.00 15.66 90 MET A O 1
ATOM 732 N N . ILE A 1 95 ? 22.697 18.469 19.176 1.00 14.50 91 ILE A N 1
ATOM 733 C CA . ILE A 1 95 ? 21.599 18.462 20.169 1.00 14.95 91 ILE A CA 1
ATOM 734 C C . ILE A 1 95 ? 21.713 19.739 20.982 1.00 15.07 91 ILE A C 1
ATOM 735 O O . ILE A 1 95 ? 22.827 20.123 21.387 1.00 14.85 91 ILE A O 1
ATOM 740 N N . TYR A 1 96 ? 20.584 20.414 21.209 1.00 14.51 92 TYR A N 1
ATOM 741 C CA . TYR A 1 96 ? 20.552 21.682 21.963 1.00 15.25 92 TYR A CA 1
ATOM 742 C C . TYR A 1 96 ? 19.955 21.402 23.335 1.00 14.03 92 TYR A C 1
ATOM 743 O O . TYR A 1 96 ? 18.827 20.867 23.436 1.00 14.69 92 TYR A O 1
ATOM 752 N N . GLY A 1 97 ? 20.719 21.738 24.380 1.00 13.86 93 GLY A N 1
ATOM 753 C CA . GLY A 1 97 ? 20.267 21.531 25.762 1.00 14.39 93 GLY A CA 1
ATOM 754 C C . GLY A 1 97 ? 19.930 22.808 26.493 1.00 13.82 93 GLY A C 1
ATOM 755 O O . GLY A 1 97 ? 20.416 23.907 26.180 1.00 14.09 93 GLY A O 1
ATOM 756 N N . ILE A 1 98 ? 19.101 22.654 27.530 1.00 13.79 94 ILE A N 1
ATOM 757 C CA . ILE A 1 98 ? 18.678 23.827 28.322 1.00 14.46 94 ILE A CA 1
ATOM 758 C C . ILE A 1 98 ? 18.209 23.366 29.698 1.00 13.65 94 ILE A C 1
ATOM 759 O O . ILE A 1 98 ? 17.729 22.225 29.848 1.00 14.50 94 ILE A O 1
ATOM 764 N N . ASP A 1 99 ? 18.320 24.265 30.688 1.00 14.69 95 ASP A N 1
ATOM 765 C CA . ASP A 1 99 ? 17.719 23.974 32.022 1.00 14.42 95 ASP A CA 1
ATOM 766 C C . ASP A 1 99 ? 16.233 24.229 31.972 1.00 14.12 95 ASP A C 1
ATOM 767 O O . ASP A 1 99 ? 15.766 25.342 32.271 1.00 15.51 95 ASP A O 1
ATOM 772 N N . ALA A 1 100 ? 15.468 23.215 31.569 1.00 14.78 96 ALA A N 1
ATOM 773 C CA . ALA A 1 100 ? 14.004 23.230 31.689 1.00 14.65 96 ALA A CA 1
ATOM 774 C C . ALA A 1 100 ? 13.698 22.382 32.903 1.00 14.53 96 ALA A C 1
ATOM 775 O O . ALA A 1 100 ? 13.539 21.156 32.805 1.00 16.11 96 ALA A O 1
ATOM 777 N N . VAL A 1 101 ? 13.731 23.047 34.067 1.00 14.56 97 VAL A N 1
ATOM 778 C CA . VAL A 1 101 ? 13.705 22.339 35.384 1.00 15.19 97 VAL A CA 1
ATOM 779 C C . VAL A 1 101 ? 12.380 22.547 36.137 1.00 15.24 97 VAL A C 1
ATOM 780 O O . VAL A 1 101 ? 12.156 21.863 37.152 1.00 15.99 97 VAL A O 1
ATOM 784 N N . HIS A 1 102 ? 11.527 23.476 35.673 1.00 14.41 98 HIS A N 1
ATOM 785 C CA . HIS A 1 102 ? 10.157 23.578 36.237 1.00 14.71 98 HIS A CA 1
ATOM 786 C C . HIS A 1 102 ? 9.296 24.196 35.165 1.00 14.20 98 HIS A C 1
ATOM 787 O O . HIS A 1 102 ? 8.752 25.309 35.292 1.00 14.60 98 HIS A O 1
ATOM 794 N N . GLY A 1 103 ? 9.157 23.427 34.082 1.00 14.32 99 GLY A N 1
ATOM 795 C CA . GLY A 1 103 ? 8.733 23.950 32.789 1.00 15.01 99 GLY A CA 1
ATOM 796 C C . GLY A 1 103 ? 9.938 24.437 31.975 1.00 13.90 99 GLY A C 1
ATOM 797 O O . GLY A 1 103 ? 11.099 24.304 32.403 1.00 14.59 99 GLY A O 1
ATOM 798 N N . GLN A 1 104 ? 9.624 25.006 30.811 1.00 14.53 100 GLN A N 1
ATOM 799 C CA . GLN A 1 104 ? 10.660 25.556 29.912 1.00 13.99 100 GLN A CA 1
ATOM 800 C C . GLN A 1 104 ? 11.016 26.984 30.369 1.00 14.41 100 GLN A C 1
ATOM 801 O O . GLN A 1 104 ? 10.660 27.986 29.729 1.00 14.38 100 GLN A O 1
ATOM 807 N N . ASN A 1 105 ? 11.691 27.026 31.530 1.00 13.97 101 ASN A N 1
ATOM 808 C CA . ASN A 1 105 ? 11.649 28.243 32.371 1.00 13.39 101 ASN A CA 1
ATOM 809 C C . ASN A 1 105 ? 12.479 29.445 31.929 1.00 14.15 101 ASN A C 1
ATOM 810 O O . ASN A 1 105 ? 12.216 30.531 32.441 1.00 15.24 101 ASN A O 1
ATOM 815 N N . ASN A 1 106 ? 13.389 29.295 30.947 1.00 14.11 102 ASN A N 1
ATOM 816 C CA . ASN A 1 106 ? 14.062 30.485 30.405 1.00 14.70 102 ASN A CA 1
ATOM 817 C C . ASN A 1 106 ? 13.181 31.242 29.438 1.00 14.91 102 ASN A C 1
ATOM 818 O O . ASN A 1 106 ? 13.556 32.371 29.043 1.00 16.34 102 ASN A O 1
ATOM 823 N N . VAL A 1 107 ? 12.038 30.645 29.010 1.00 14.54 103 VAL A N 1
ATOM 824 C CA . VAL A 1 107 ? 11.301 31.202 27.865 1.00 15.41 103 VAL A CA 1
ATOM 825 C C . VAL A 1 107 ? 10.082 32.008 28.315 1.00 15.26 103 VAL A C 1
ATOM 826 O O . VAL A 1 107 ? 9.292 31.569 29.171 1.00 15.58 103 VAL A O 1
ATOM 830 N N . TYR A 1 108 ? 9.970 33.224 27.782 1.00 14.80 104 TYR A N 1
ATOM 831 C CA . TYR A 1 108 ? 8.810 34.069 28.092 1.00 15.82 104 TYR A CA 1
ATOM 832 C C . TYR A 1 108 ? 7.531 33.369 27.644 1.00 15.92 104 TYR A C 1
ATOM 833 O O . TYR A 1 108 ? 7.462 32.846 26.511 1.00 17.66 104 TYR A O 1
ATOM 842 N N . GLY A 1 109 ? 6.520 33.350 28.507 1.00 15.29 105 GLY A N 1
ATOM 843 C CA . GLY A 1 109 ? 5.259 32.729 28.128 1.00 16.34 105 GLY A CA 1
ATOM 844 C C . GLY A 1 109 ? 5.205 31.214 28.349 1.00 15.71 105 GLY A C 1
ATOM 845 O O . GLY A 1 109 ? 4.147 30.602 28.108 1.00 17.57 105 GLY A O 1
ATOM 846 N N . ALA A 1 110 ? 6.298 30.569 28.764 1.00 15.00 106 ALA A N 1
ATOM 847 C CA . ALA A 1 110 ? 6.234 29.155 29.141 1.00 14.72 106 ALA A CA 1
ATOM 848 C C . ALA A 1 110 ? 5.514 28.936 30.481 1.00 14.46 106 ALA A C 1
ATOM 849 O O . ALA A 1 110 ? 5.710 29.737 31.422 1.00 15.13 106 ALA A O 1
ATOM 851 N N . THR A 1 111 ? 4.758 27.834 30.576 1.00 14.08 107 THR A N 1
ATOM 852 C CA . THR A 1 111 ? 4.182 27.469 31.886 1.00 14.60 107 THR A CA 1
ATOM 853 C C . THR A 1 111 ? 5.290 27.235 32.896 1.00 14.24 107 THR A C 1
ATOM 854 O O . THR A 1 111 ? 6.271 26.519 32.606 1.00 14.89 107 THR A O 1
ATOM 858 N N . ILE A 1 112 ? 5.150 27.822 34.092 1.00 13.62 108 ILE A N 1
ATOM 859 C CA . ILE A 1 112 ? 6.167 27.595 35.148 1.00 14.03 108 ILE A CA 1
ATOM 860 C C . ILE A 1 112 ? 5.531 26.747 36.232 1.00 13.97 108 ILE A C 1
ATOM 861 O O . ILE A 1 112 ? 4.580 27.166 36.908 1.00 15.09 108 ILE A O 1
ATOM 866 N N . PHE A 1 113 ? 6.025 25.528 36.372 1.00 14.38 109 PHE A N 1
ATOM 867 C CA . PHE A 1 113 ? 5.517 24.582 37.375 1.00 14.08 109 PHE A CA 1
ATOM 868 C C . PHE A 1 113 ? 6.166 24.836 38.732 1.00 14.46 109 PHE A C 1
ATOM 869 O O . PHE A 1 113 ? 7.249 25.456 38.819 1.00 14.94 109 PHE A O 1
ATOM 877 N N . PRO A 1 114 ? 5.582 24.289 39.810 1.00 14.10 110 PRO A N 1
ATOM 878 C CA . PRO A 1 114 ? 6.242 24.395 41.126 1.00 14.43 110 PRO A CA 1
ATOM 879 C C . PRO A 1 114 ? 7.644 23.782 41.038 1.00 14.60 110 PRO A C 1
ATOM 880 O O . PRO A 1 114 ? 7.840 22.753 40.350 1.00 15.26 110 PRO A O 1
ATOM 884 N N . HIS A 1 115 ? 8.575 24.340 41.814 1.00 14.04 111 HIS A N 1
ATOM 885 C CA . HIS A 1 115 ? 9.886 23.735 41.931 1.00 14.12 111 HIS A CA 1
ATOM 886 C C . HIS A 1 115 ? 9.800 22.384 42.661 1.00 15.17 111 HIS A C 1
ATOM 887 O O . HIS A 1 115 ? 8.767 22.053 43.324 1.00 15.25 111 HIS A O 1
ATOM 894 N N . ASN A 1 116 ? 10.870 21.586 42.563 1.00 15.31 112 ASN A N 1
ATOM 895 C CA . ASN A 1 116 ? 10.837 20.169 43.017 1.00 15.15 112 ASN A CA 1
ATOM 896 C C . ASN A 1 116 ? 10.487 20.001 44.498 1.00 15.83 112 ASN A C 1
ATOM 897 O O . ASN A 1 116 ? 9.764 19.024 44.774 1.00 15.83 112 ASN A O 1
ATOM 902 N N . VAL A 1 117 ? 10.915 20.898 45.414 1.00 15.80 113 VAL A N 1
ATOM 903 C CA . VAL A 1 117 ? 10.544 20.677 46.833 1.00 16.07 113 VAL A CA 1
ATOM 904 C C . VAL A 1 117 ? 9.019 20.577 46.991 1.00 16.69 113 VAL A C 1
ATOM 905 O O . VAL A 1 117 ? 8.502 19.696 47.678 1.00 16.88 113 VAL A O 1
ATOM 909 N N . GLY A 1 118 ? 8.297 21.474 46.325 1.00 15.93 114 GLY A N 1
ATOM 910 C CA . GLY A 1 118 ? 6.838 21.419 46.411 1.00 15.85 114 GLY A CA 1
ATOM 911 C C . GLY A 1 118 ? 6.263 20.210 45.728 1.00 15.73 114 GLY A C 1
ATOM 912 O O . GLY A 1 118 ? 5.296 19.615 46.210 1.00 16.07 114 GLY A O 1
ATOM 913 N N . LEU A 1 119 ? 6.860 19.819 44.595 1.00 16.21 115 LEU A N 1
ATOM 914 C CA . LEU A 1 119 ? 6.429 18.533 44.020 1.00 16.51 115 LEU A CA 1
ATOM 915 C C . LEU A 1 119 ? 6.616 17.356 44.967 1.00 16.52 115 LEU A C 1
ATOM 916 O O . LEU A 1 119 ? 5.767 16.472 45.017 1.00 16.41 115 LEU A O 1
ATOM 921 N N . GLY A 1 120 ? 7.696 17.356 45.739 1.00 16.31 116 GLY A N 1
ATOM 922 C CA . GLY A 1 120 ? 7.852 16.285 46.756 1.00 16.73 116 GLY A CA 1
ATOM 923 C C . GLY A 1 120 ? 6.708 16.295 47.773 1.00 17.68 116 GLY A C 1
ATOM 924 O O . GLY A 1 120 ? 6.277 15.217 48.237 1.00 18.26 116 GLY A O 1
ATOM 925 N N . ALA A 1 121 ? 6.208 17.476 48.116 1.00 17.04 117 ALA A N 1
ATOM 926 C CA . ALA A 1 121 ? 5.106 17.580 49.059 1.00 17.73 117 ALA A CA 1
ATOM 927 C C . ALA A 1 121 ? 3.840 16.929 48.558 1.00 17.85 117 ALA A C 1
ATOM 928 O O . ALA A 1 121 ? 2.965 16.574 49.371 1.00 18.82 117 ALA A O 1
ATOM 930 N N . THR A 1 122 ? 3.696 16.776 47.237 1.00 17.47 118 THR A N 1
ATOM 931 C CA . THR A 1 122 ? 2.466 16.208 46.666 1.00 18.37 118 THR A CA 1
ATOM 932 C C . THR A 1 122 ? 2.439 14.686 46.841 1.00 18.91 118 THR A C 1
ATOM 933 O O . THR A 1 122 ? 1.363 14.074 46.753 1.00 20.44 118 THR A O 1
ATOM 937 N N . ARG A 1 123 ? 3.598 14.063 47.001 1.00 18.60 119 ARG A N 1
ATOM 938 C CA . ARG A 1 123 ? 3.686 12.574 46.996 1.00 20.53 119 ARG A CA 1
ATOM 939 C C . ARG A 1 123 ? 2.960 11.940 45.825 1.00 21.85 119 ARG A C 1
ATOM 940 O O . ARG A 1 123 ? 2.410 10.821 45.926 1.00 23.66 119 ARG A O 1
ATOM 948 N N . ASP A 1 124 ? 3.009 12.589 44.663 1.00 19.71 120 ASP A N 1
ATOM 949 C CA . ASP A 1 124 ? 2.210 12.160 43.522 1.00 20.38 120 ASP A CA 1
ATOM 950 C C . ASP A 1 124 ? 3.118 11.993 42.290 1.00 19.14 120 ASP A C 1
ATOM 951 O O . ASP A 1 124 ? 3.255 12.927 41.478 1.00 19.22 120 ASP A O 1
ATOM 956 N N . PRO A 1 125 ? 3.699 10.800 42.107 1.00 19.45 121 PRO A N 1
ATOM 957 C CA . PRO A 1 125 ? 4.599 10.582 40.981 1.00 19.89 121 PRO A CA 1
ATOM 958 C C . PRO A 1 125 ? 3.886 10.653 39.641 1.00 20.03 121 PRO A C 1
ATOM 959 O O . PRO A 1 125 ? 4.571 10.979 38.650 1.00 20.51 121 PRO A O 1
ATOM 963 N N . TYR A 1 126 ? 2.588 10.351 39.553 1.00 19.87 122 TYR A N 1
ATOM 964 C CA . TYR A 1 126 ? 1.908 10.475 38.255 1.00 19.28 122 TYR A CA 1
ATOM 965 C C . TYR A 1 126 ? 1.704 11.921 37.863 1.00 18.76 122 TYR A C 1
ATOM 966 O O . TYR A 1 126 ? 1.802 12.262 36.681 1.00 19.09 122 TYR A O 1
ATOM 975 N N . LEU A 1 127 ? 1.436 12.778 38.835 1.00 18.21 123 LEU A N 1
ATOM 976 C CA . LEU A 1 127 ? 1.434 14.225 38.576 1.00 17.56 123 LEU A CA 1
ATOM 977 C C . LEU A 1 127 ? 2.780 14.652 38.026 1.00 17.53 123 LEU A C 1
ATOM 978 O O . LEU A 1 127 ? 2.816 15.382 37.016 1.00 17.66 123 LEU A O 1
ATOM 983 N N . VAL A 1 128 ? 3.863 14.193 38.638 1.00 17.14 124 VAL A N 1
ATOM 984 C CA . VAL A 1 128 ? 5.198 14.575 38.146 1.00 16.96 124 VAL A CA 1
ATOM 985 C C . VAL A 1 128 ? 5.454 14.009 36.734 1.00 17.20 124 VAL A C 1
ATOM 986 O O . VAL A 1 128 ? 6.032 14.724 35.877 1.00 16.82 124 VAL A O 1
ATOM 990 N N . LYS A 1 129 ? 5.013 12.780 36.450 1.00 17.81 125 LYS A N 1
ATOM 991 C CA . LYS A 1 129 ? 5.109 12.293 35.064 1.00 17.04 125 LYS A CA 1
ATOM 992 C C . LYS A 1 129 ? 4.407 13.218 34.091 1.00 17.36 125 LYS A C 1
ATOM 993 O O . LYS A 1 129 ? 4.953 13.556 33.028 1.00 16.80 125 LYS A O 1
ATOM 999 N N . ARG A 1 130 ? 3.171 13.620 34.417 1.00 16.66 126 ARG A N 1
ATOM 1000 C CA . ARG A 1 130 ? 2.402 14.508 33.554 1.00 16.93 126 ARG A CA 1
ATOM 1001 C C . ARG A 1 130 ? 3.116 15.856 33.369 1.00 16.46 126 ARG A C 1
ATOM 1002 O O . ARG A 1 130 ? 3.083 16.427 32.259 1.00 16.85 126 ARG A O 1
ATOM 1010 N N . ILE A 1 131 ? 3.747 16.345 34.446 1.00 16.32 127 ILE A N 1
ATOM 1011 C CA . ILE A 1 131 ? 4.577 17.566 34.319 1.00 15.51 127 ILE A CA 1
ATOM 1012 C C . ILE A 1 131 ? 5.741 17.352 33.343 1.00 15.42 127 ILE A C 1
ATOM 1013 O O . ILE A 1 131 ? 5.990 18.226 32.483 1.00 15.82 127 ILE A O 1
ATOM 1018 N N . GLY A 1 132 ? 6.372 16.173 33.391 1.00 15.14 128 GLY A N 1
ATOM 1019 C CA . GLY A 1 132 ? 7.454 15.874 32.403 1.00 15.66 128 GLY A CA 1
ATOM 1020 C C . GLY A 1 132 ? 6.900 15.870 30.987 1.00 15.08 128 GLY A C 1
ATOM 1021 O O . GLY A 1 132 ? 7.537 16.392 30.054 1.00 16.12 128 GLY A O 1
ATOM 1022 N N . GLU A 1 133 ? 5.698 15.273 30.809 1.00 16.21 129 GLU A N 1
ATOM 1023 C CA . GLU A 1 133 ? 5.069 15.235 29.470 1.00 16.36 129 GLU A CA 1
ATOM 1024 C C . GLU A 1 133 ? 4.813 16.650 28.971 1.00 15.92 129 GLU A C 1
ATOM 1025 O O . GLU A 1 133 ? 5.131 16.973 27.797 1.00 16.98 129 GLU A O 1
ATOM 1031 N N . ALA A 1 134 ? 4.236 17.519 29.804 1.00 15.89 130 ALA A N 1
ATOM 1032 C CA . ALA A 1 134 ? 3.944 18.906 29.370 1.00 15.06 130 ALA A CA 1
ATOM 1033 C C . ALA A 1 134 ? 5.218 19.692 29.122 1.00 14.67 130 ALA A C 1
ATOM 1034 O O . ALA A 1 134 ? 5.284 20.481 28.150 1.00 15.47 130 ALA A O 1
ATOM 1036 N N . THR A 1 135 ? 6.234 19.456 29.969 1.00 15.17 131 THR A N 1
ATOM 1037 C CA . THR A 1 135 ? 7.518 20.166 29.823 1.00 16.13 131 THR A CA 1
ATOM 1038 C C . THR A 1 135 ? 8.166 19.787 28.494 1.00 15.70 131 THR A C 1
ATOM 1039 O O . THR A 1 135 ? 8.637 20.672 27.771 1.00 15.87 131 THR A O 1
ATOM 1043 N N . ALA A 1 136 ? 8.151 18.495 28.139 1.00 15.31 132 ALA A N 1
ATOM 1044 C CA . ALA A 1 136 ? 8.741 18.089 26.848 1.00 16.02 132 ALA A CA 1
ATOM 1045 C C . ALA A 1 136 ? 8.078 18.809 25.697 1.00 15.30 132 ALA A C 1
ATOM 1046 O O . ALA A 1 136 ? 8.741 19.270 24.741 1.00 15.60 132 ALA A O 1
ATOM 1048 N N . LEU A 1 137 ? 6.741 18.954 25.742 1.00 15.16 133 LEU A N 1
ATOM 1049 C CA . LEU A 1 137 ? 6.042 19.660 24.671 1.00 14.73 133 LEU A CA 1
ATOM 1050 C C . LEU A 1 137 ? 6.422 21.137 24.575 1.00 15.40 133 LEU A C 1
ATOM 1051 O O . LEU A 1 137 ? 6.609 21.664 23.461 1.00 15.90 133 LEU A O 1
ATOM 1056 N N . GLU A 1 138 ? 6.568 21.790 25.733 1.00 14.79 134 GLU A N 1
ATOM 1057 C CA . GLU A 1 138 ? 6.913 23.232 25.726 1.00 14.79 134 GLU A CA 1
ATOM 1058 C C . GLU A 1 138 ? 8.397 23.465 25.335 1.00 14.72 134 GLU A C 1
ATOM 1059 O O . GLU A 1 138 ? 8.739 24.503 24.736 1.00 15.67 134 GLU A O 1
ATOM 1065 N N . VAL A 1 139 ? 9.266 22.505 25.666 1.00 14.30 135 VAL A N 1
ATOM 1066 C CA . VAL A 1 139 ? 10.695 22.595 25.225 1.00 14.34 135 VAL A CA 1
ATOM 1067 C C . VAL A 1 139 ? 10.735 22.378 23.688 1.00 14.96 135 VAL A C 1
ATOM 1068 O O . VAL A 1 139 ? 11.363 23.162 22.956 1.00 15.12 135 VAL A O 1
ATOM 1072 N N . ARG A 1 140 ? 10.002 21.363 23.181 1.00 14.61 136 ARG A N 1
ATOM 1073 C CA . ARG A 1 140 ? 9.973 21.160 21.735 1.00 15.52 136 ARG A CA 1
ATOM 1074 C C . ARG A 1 140 ? 9.252 22.313 21.007 1.00 15.96 136 ARG A C 1
ATOM 1075 O O . ARG A 1 140 ? 9.550 22.579 19.828 1.00 15.58 136 ARG A O 1
ATOM 1083 N N . ALA A 1 141 ? 8.340 23.034 21.677 1.00 15.51 137 ALA A N 1
ATOM 1084 C CA . ALA A 1 141 ? 7.723 24.229 21.060 1.00 15.58 137 ALA A CA 1
ATOM 1085 C C . ALA A 1 141 ? 8.778 25.271 20.691 1.00 16.76 137 ALA A C 1
ATOM 1086 O O . ALA A 1 141 ? 8.554 26.078 19.779 1.00 16.52 137 ALA A O 1
ATOM 1088 N N . THR A 1 142 ? 9.937 25.248 21.383 1.00 15.16 138 THR A N 1
ATOM 1089 C CA . THR A 1 142 ? 10.999 26.202 21.156 1.00 15.77 138 THR A CA 1
ATOM 1090 C C . THR A 1 142 ? 12.139 25.575 20.315 1.00 15.93 138 THR A C 1
ATOM 1091 O O . THR A 1 142 ? 13.202 26.186 20.148 1.00 16.54 138 THR A O 1
ATOM 1095 N N . GLY A 1 143 ? 11.928 24.360 19.801 1.00 15.01 139 GLY A N 1
ATOM 1096 C CA . GLY A 1 143 ? 12.922 23.711 18.921 1.00 15.95 139 GLY A CA 1
ATOM 1097 C C . GLY A 1 143 ? 14.020 22.988 19.688 1.00 17.63 139 GLY A C 1
ATOM 1098 O O . GLY A 1 143 ? 14.945 22.440 19.079 1.00 19.93 139 GLY A O 1
ATOM 1099 N N . ILE A 1 144 ? 13.959 22.952 21.004 1.00 15.44 140 ILE A N 1
ATOM 1100 C CA . ILE A 1 144 ? 15.058 22.360 21.810 1.00 15.89 140 ILE A CA 1
ATOM 1101 C C . ILE A 1 144 ? 14.754 20.889 22.092 1.00 16.03 140 ILE A C 1
ATOM 1102 O O . ILE A 1 144 ? 13.575 20.492 22.283 1.00 15.42 140 ILE A O 1
ATOM 1107 N N . GLN A 1 145 ? 15.803 20.056 22.108 1.00 14.61 141 GLN A N 1
ATOM 1108 C CA . GLN A 1 145 ? 15.614 18.585 22.141 1.00 15.21 141 GLN A CA 1
ATOM 1109 C C . GLN A 1 145 ? 16.059 17.931 23.413 1.00 15.66 141 GLN A C 1
ATOM 1110 O O . GLN A 1 145 ? 15.962 16.709 23.522 1.00 15.35 141 GLN A O 1
ATOM 1116 N N . TYR A 1 146 ? 16.544 18.698 24.392 1.00 14.33 142 TYR A N 1
ATOM 1117 C CA . TYR A 1 146 ? 17.295 18.109 25.532 1.00 14.18 142 TYR A CA 1
ATOM 1118 C C . TYR A 1 146 ? 17.110 19.018 26.751 1.00 13.93 142 TYR A C 1
ATOM 1119 O O . TYR A 1 146 ? 17.435 20.214 26.702 1.00 14.89 142 TYR A O 1
ATOM 1128 N N . ALA A 1 147 ? 16.564 18.442 27.816 1.00 14.68 143 ALA A N 1
ATOM 1129 C CA . ALA A 1 147 ? 16.366 19.157 29.099 1.00 13.88 143 ALA A CA 1
ATOM 1130 C C . ALA A 1 147 ? 17.272 18.614 30.176 1.00 14.68 143 ALA A C 1
ATOM 1131 O O . ALA A 1 147 ? 17.348 17.401 30.390 1.00 15.25 143 ALA A O 1
ATOM 1133 N N . PHE A 1 148 ? 17.943 19.530 30.885 1.00 14.20 144 PHE A N 1
ATOM 1134 C CA . PHE A 1 148 ? 18.809 19.110 31.997 1.00 14.88 144 PHE A CA 1
ATOM 1135 C C . PHE A 1 148 ? 17.976 18.861 33.266 1.00 15.12 144 PHE A C 1
ATOM 1136 O O . PHE A 1 148 ? 18.024 19.627 34.239 1.00 15.76 144 PHE A O 1
ATOM 1144 N N . ALA A 1 149 ? 17.223 17.758 33.246 1.00 14.56 145 ALA A N 1
ATOM 1145 C CA . ALA A 1 149 ? 16.348 17.423 34.383 1.00 15.13 145 ALA A CA 1
ATOM 1146 C C . ALA A 1 149 ? 16.031 15.942 34.281 1.00 15.95 145 ALA A C 1
ATOM 1147 O O . ALA A 1 149 ? 15.981 15.391 33.184 1.00 15.45 145 ALA A O 1
ATOM 1149 N N . PRO A 1 150 ? 15.706 15.275 35.402 1.00 15.85 146 PRO A N 1
ATOM 1150 C CA . PRO A 1 150 ? 15.545 15.801 36.747 1.00 15.84 146 PRO A CA 1
ATOM 1151 C C . PRO A 1 150 ? 16.820 15.919 37.579 1.00 16.11 146 PRO A C 1
ATOM 1152 O O . PRO A 1 150 ? 17.718 15.021 37.538 1.00 16.45 146 PRO A O 1
ATOM 1156 N N . CYS A 1 151 ? 16.830 16.978 38.411 1.00 16.49 147 CYS A N 1
ATOM 1157 C CA . CYS A 1 151 ? 17.700 16.961 39.608 1.00 16.05 147 CYS A CA 1
ATOM 1158 C C . CYS A 1 151 ? 17.156 15.959 40.617 1.00 17.26 147 CYS A C 1
ATOM 1159 O O . CYS A 1 151 ? 16.060 16.125 41.142 1.00 17.17 147 CYS A O 1
ATOM 1162 N N . ILE A 1 152 ? 17.907 14.872 40.785 1.00 16.47 148 ILE A N 1
ATOM 1163 C CA . ILE A 1 152 ? 17.627 13.808 41.771 1.00 17.41 148 ILE A CA 1
ATOM 1164 C C . ILE A 1 152 ? 18.550 13.903 42.972 1.00 18.28 148 ILE A C 1
ATOM 1165 O O . ILE A 1 152 ? 18.758 12.900 43.700 1.00 19.04 148 ILE A O 1
ATOM 1170 N N . ALA A 1 153 ? 19.041 15.116 43.268 1.00 18.04 149 ALA A N 1
ATOM 1171 C CA . ALA A 1 153 ? 19.748 15.357 44.552 1.00 17.61 149 ALA A CA 1
ATOM 1172 C C . ALA A 1 153 ? 18.796 15.026 45.700 1.00 18.13 149 ALA A C 1
ATOM 1173 O O . ALA A 1 153 ? 17.577 15.242 45.627 1.00 18.23 149 ALA A O 1
ATOM 1175 N N . VAL A 1 154 ? 19.384 14.474 46.769 1.00 19.07 150 VAL A N 1
ATOM 1176 C CA . VAL A 1 154 ? 18.691 14.257 48.059 1.00 18.92 150 VAL A CA 1
ATOM 1177 C C . VAL A 1 154 ? 19.262 15.279 49.027 1.00 18.20 150 VAL A C 1
ATOM 1178 O O . VAL A 1 154 ? 20.338 15.083 49.625 1.00 20.27 150 VAL A O 1
ATOM 1182 N N . CYS A 1 155 ? 18.584 16.435 49.153 1.00 18.73 151 CYS A N 1
ATOM 1183 C CA . CYS A 1 155 ? 19.116 17.532 49.956 1.00 19.66 151 CYS A CA 1
ATOM 1184 C C . CYS A 1 155 ? 19.004 17.204 51.439 1.00 20.72 151 CYS A C 1
ATOM 1185 O O . CYS A 1 155 ? 17.901 16.986 51.966 1.00 21.80 151 CYS A O 1
ATOM 1188 N N . ARG A 1 156 ? 20.167 17.128 52.087 1.00 20.19 152 ARG A N 1
ATOM 1189 C CA . ARG A 1 156 ? 20.230 16.725 53.512 1.00 20.58 152 ARG A CA 1
ATOM 1190 C C . ARG A 1 156 ? 20.472 17.912 54.445 1.00 21.10 152 ARG A C 1
ATOM 1191 O O . ARG A 1 156 ? 20.547 17.723 55.667 1.00 22.03 152 ARG A O 1
ATOM 1199 N N . ASP A 1 157 ? 20.542 19.127 53.927 1.00 20.21 153 ASP A N 1
ATOM 1200 C CA . ASP A 1 157 ? 20.787 20.335 54.720 1.00 20.87 153 ASP A CA 1
ATOM 1201 C C . ASP A 1 157 ? 20.182 21.527 53.992 1.00 20.86 153 ASP A C 1
ATOM 1202 O O . ASP A 1 157 ? 20.674 21.900 52.891 1.00 20.76 153 ASP A O 1
ATOM 1207 N N . PRO A 1 158 ? 19.140 22.146 54.565 1.00 20.51 154 PRO A N 1
ATOM 1208 C CA . PRO A 1 158 ? 18.427 23.173 53.782 1.00 19.61 154 PRO A CA 1
ATOM 1209 C C . PRO A 1 158 ? 19.191 24.484 53.646 1.00 19.54 154 PRO A C 1
ATOM 1210 O O . PRO A 1 158 ? 18.707 25.397 52.966 1.00 19.76 154 PRO A O 1
ATOM 1214 N N . ARG A 1 159 ? 20.380 24.618 54.275 1.00 20.16 155 ARG A N 1
ATOM 1215 C CA . ARG A 1 159 ? 21.192 25.791 54.037 1.00 20.49 155 ARG A CA 1
ATOM 1216 C C . ARG A 1 159 ? 21.740 25.794 52.596 1.00 19.64 155 ARG A C 1
ATOM 1217 O O . ARG A 1 159 ? 22.178 26.843 52.159 1.00 20.88 155 ARG A O 1
ATOM 1225 N N . TRP A 1 160 ? 21.688 24.659 51.890 1.00 19.84 156 TRP A N 1
ATOM 1226 C CA . TRP A 1 160 ? 22.084 24.608 50.445 1.00 20.22 156 TRP A CA 1
ATOM 1227 C C . TRP A 1 160 ? 21.162 25.478 49.572 1.00 19.30 156 TRP A C 1
ATOM 1228 O O . TRP A 1 160 ? 19.919 25.363 49.635 1.00 18.83 156 TRP A O 1
ATOM 1239 N N . GLY A 1 161 ? 21.769 26.312 48.723 1.00 19.66 157 GLY A N 1
ATOM 1240 C CA . GLY A 1 161 ? 20.993 27.135 47.764 1.00 18.89 157 GLY A CA 1
ATOM 1241 C C . GLY A 1 161 ? 20.286 26.339 46.703 1.00 19.50 157 GLY A C 1
ATOM 1242 O O . GLY A 1 161 ? 19.450 26.926 46.019 1.00 20.55 157 GLY A O 1
ATOM 1243 N N . ARG A 1 162 ? 20.566 25.049 46.566 1.00 18.71 158 ARG A N 1
ATOM 1244 C CA . ARG A 1 162 ? 19.807 24.217 45.623 1.00 20.24 158 ARG A CA 1
ATOM 1245 C C . ARG A 1 162 ? 18.819 23.272 46.289 1.00 18.30 158 ARG A C 1
ATOM 1246 O O . ARG A 1 162 ? 18.249 22.372 45.646 1.00 19.30 158 ARG A O 1
ATOM 1254 N N . CYS A 1 163 ? 18.569 23.454 47.591 1.00 18.62 159 CYS A N 1
ATOM 1255 C CA . CYS A 1 163 ? 17.602 22.608 48.253 1.00 19.67 159 CYS A CA 1
ATOM 1256 C C . CYS A 1 163 ? 16.229 22.531 47.512 1.00 17.78 159 CYS A C 1
ATOM 1257 O O . CYS A 1 163 ? 15.601 21.472 47.445 1.00 17.69 159 CYS A O 1
ATOM 1260 N N . TYR A 1 164 ? 15.758 23.662 46.996 1.00 17.41 160 TYR A N 1
ATOM 1261 C CA . TYR A 1 164 ? 14.469 23.653 46.290 1.00 16.84 160 TYR A CA 1
ATOM 1262 C C . TYR A 1 164 ? 14.434 22.764 45.023 1.00 16.61 160 TYR A C 1
ATOM 1263 O O . TYR A 1 164 ? 13.338 22.397 44.554 1.00 17.16 160 TYR A O 1
ATOM 1272 N N . GLU A 1 165 ? 15.633 22.469 44.479 1.00 16.69 161 GLU A N 1
ATOM 1273 C CA . GLU A 1 165 ? 15.739 21.609 43.309 1.00 17.23 161 GLU A CA 1
ATOM 1274 C C . GLU A 1 165 ? 15.687 20.124 43.656 1.00 16.99 161 GLU A C 1
ATOM 1275 O O . GLU A 1 165 ? 15.675 19.280 42.759 1.00 18.38 161 GLU A O 1
ATOM 1281 N N . SER A 1 166 ? 15.647 19.816 44.970 1.00 17.40 162 SER A N 1
ATOM 1282 C CA . SER A 1 166 ? 15.539 18.429 45.432 1.00 17.31 162 SER A CA 1
ATOM 1283 C C . SER A 1 166 ? 14.087 18.113 45.832 1.00 17.73 162 SER A C 1
ATOM 1284 O O . SER A 1 166 ? 13.435 18.911 46.552 1.00 18.55 162 SER A O 1
ATOM 1287 N N . TYR A 1 167 ? 13.573 16.987 45.377 1.00 18.14 163 TYR A N 1
ATOM 1288 C CA . TYR A 1 167 ? 12.190 16.609 45.761 1.00 17.17 163 TYR A CA 1
ATOM 1289 C C . TYR A 1 167 ? 12.059 16.405 47.275 1.00 19.12 163 TYR A C 1
ATOM 1290 O O . TYR A 1 167 ? 10.961 16.620 47.814 1.00 18.71 163 TYR A O 1
ATOM 1299 N N . SER A 1 168 ? 13.103 15.943 47.952 1.00 18.38 164 SER A N 1
ATOM 1300 C CA . SER A 1 168 ? 12.956 15.550 49.369 1.00 18.64 164 SER A CA 1
ATOM 1301 C C . SER A 1 168 ? 14.310 15.230 49.976 1.00 19.58 164 SER A C 1
ATOM 1302 O O . SER A 1 168 ? 15.246 14.817 49.259 1.00 19.85 164 SER A O 1
ATOM 1305 N N . GLU A 1 169 ? 14.371 15.312 51.311 1.00 19.25 165 GLU A N 1
ATOM 1306 C CA . GLU A 1 169 ? 15.496 14.713 52.069 1.00 20.34 165 GLU A CA 1
ATOM 1307 C C . GLU A 1 169 ? 15.392 13.179 52.168 1.00 20.06 165 GLU A C 1
ATOM 1308 O O . GLU A 1 169 ? 16.369 12.521 52.584 1.00 21.27 165 GLU A O 1
ATOM 1314 N N . ASP A 1 170 ? 14.232 12.614 51.813 1.00 20.93 166 ASP A N 1
ATOM 1315 C CA . ASP A 1 170 ? 14.010 11.150 51.854 1.00 21.72 166 ASP A CA 1
ATOM 1316 C C . ASP A 1 170 ? 14.207 10.559 50.448 1.00 21.13 166 ASP A C 1
ATOM 1317 O O . ASP A 1 170 ? 13.417 10.861 49.512 1.00 20.95 166 ASP A O 1
ATOM 1322 N N . ARG A 1 171 ? 15.285 9.775 50.301 1.00 21.57 167 ARG A N 1
ATOM 1323 C CA . ARG A 1 171 ? 15.570 9.221 48.980 1.00 21.37 167 ARG A CA 1
ATOM 1324 C C . ARG A 1 171 ? 14.411 8.406 48.405 1.00 20.97 167 ARG A C 1
ATOM 1325 O O . ARG A 1 171 ? 14.315 8.308 47.200 1.00 20.31 167 ARG A O 1
ATOM 1333 N N . ARG A 1 172 ? 13.514 7.843 49.229 1.00 22.08 168 ARG A N 1
ATOM 1334 C CA . ARG A 1 172 ? 12.415 7.090 48.644 1.00 21.98 168 ARG A CA 1
ATOM 1335 C C . ARG A 1 172 ? 11.466 7.990 47.827 1.00 21.51 168 ARG A C 1
ATOM 1336 O O . ARG A 1 172 ? 10.910 7.573 46.785 1.00 21.72 168 ARG A O 1
ATOM 1344 N N . ILE A 1 173 ? 11.284 9.208 48.310 1.00 21.16 169 ILE A N 1
ATOM 1345 C CA . ILE A 1 173 ? 10.447 10.180 47.602 1.00 21.04 169 ILE A CA 1
ATOM 1346 C C . ILE A 1 173 ? 11.155 10.595 46.301 1.00 20.01 169 ILE A C 1
ATOM 1347 O O . ILE A 1 173 ? 10.538 10.622 45.230 1.00 20.55 169 ILE A O 1
ATOM 1352 N N . VAL A 1 174 ? 12.442 10.900 46.380 1.00 20.08 170 VAL A N 1
ATOM 1353 C CA . VAL A 1 174 ? 13.218 11.203 45.162 1.00 18.67 170 VAL A CA 1
ATOM 1354 C C . VAL A 1 174 ? 13.117 10.057 44.148 1.00 19.41 170 VAL A C 1
ATOM 1355 O O . VAL A 1 174 ? 12.894 10.260 42.947 1.00 19.11 170 VAL A O 1
ATOM 1359 N N . GLN A 1 175 ? 13.291 8.810 44.624 1.00 19.11 171 GLN A N 1
ATOM 1360 C CA . GLN A 1 175 ? 13.198 7.659 43.720 1.00 19.87 171 GLN A CA 1
ATOM 1361 C C . GLN A 1 175 ? 11.825 7.638 43.041 1.00 20.49 171 GLN A C 1
ATOM 1362 O O . GLN A 1 175 ? 11.720 7.407 41.836 1.00 20.86 171 GLN A O 1
ATOM 1368 N N . SER A 1 176 ? 10.760 7.882 43.809 1.00 20.01 172 SER A N 1
ATOM 1369 C CA . SER A 1 176 ? 9.413 7.847 43.222 1.00 20.81 172 SER A CA 1
ATOM 1370 C C . SER A 1 176 ? 9.244 8.928 42.134 1.00 20.34 172 SER A C 1
ATOM 1371 O O . SER A 1 176 ? 8.544 8.674 41.144 1.00 21.41 172 SER A O 1
ATOM 1374 N N . MET A 1 177 ? 9.938 10.074 42.299 1.00 19.50 173 MET A N 1
ATOM 1375 C CA . MET A 1 177 ? 9.743 11.196 41.382 1.00 19.47 173 MET A CA 1
ATOM 1376 C C . MET A 1 177 ? 10.594 11.106 40.138 1.00 19.00 173 MET A C 1
ATOM 1377 O O . MET A 1 177 ? 10.480 11.974 39.232 1.00 19.31 173 MET A O 1
ATOM 1384 N N . THR A 1 178 ? 11.404 10.044 40.031 1.00 19.43 174 THR A N 1
ATOM 1385 C CA . THR A 1 178 ? 12.083 9.742 38.753 1.00 19.04 174 THR A CA 1
ATOM 1386 C C . THR A 1 178 ? 11.094 9.455 37.625 1.00 18.35 174 THR A C 1
ATOM 1387 O O . THR A 1 178 ? 11.483 9.365 36.460 1.00 18.04 174 THR A O 1
ATOM 1391 N N . GLU A 1 179 ? 9.793 9.354 37.938 1.00 18.41 175 GLU A N 1
ATOM 1392 C CA . GLU A 1 179 ? 8.751 9.353 36.912 1.00 19.04 175 GLU A CA 1
ATOM 1393 C C . GLU A 1 179 ? 8.774 10.607 35.990 1.00 17.82 175 GLU A C 1
ATOM 1394 O O . GLU A 1 179 ? 8.208 10.570 34.903 1.00 17.93 175 GLU A O 1
ATOM 1400 N N . LEU A 1 180 ? 9.449 11.687 36.409 1.00 17.69 176 LEU A N 1
ATOM 1401 C CA . LEU A 1 180 ? 9.673 12.788 35.466 1.00 17.15 176 LEU A CA 1
ATOM 1402 C C . LEU A 1 180 ? 10.309 12.278 34.173 1.00 17.46 176 LEU A C 1
ATOM 1403 O O . LEU A 1 180 ? 9.997 12.788 33.073 1.00 17.66 176 LEU A O 1
ATOM 1408 N N . ILE A 1 181 ? 11.235 11.319 34.304 1.00 16.34 177 ILE A N 1
ATOM 1409 C CA . ILE A 1 181 ? 12.028 10.864 33.141 1.00 17.05 177 ILE A CA 1
ATOM 1410 C C . ILE A 1 181 ? 11.145 10.276 32.010 1.00 17.17 177 ILE A C 1
ATOM 1411 O O . ILE A 1 181 ? 11.232 10.763 30.867 1.00 16.80 177 ILE A O 1
ATOM 1416 N N . PRO A 1 182 ? 10.270 9.271 32.271 1.00 17.00 178 PRO A N 1
ATOM 1417 C CA . PRO A 1 182 ? 9.426 8.788 31.169 1.00 17.84 178 PRO A CA 1
ATOM 1418 C C . PRO A 1 182 ? 8.362 9.821 30.768 1.00 17.64 178 PRO A C 1
ATOM 1419 O O . PRO A 1 182 ? 7.806 9.727 29.672 1.00 18.46 178 PRO A O 1
ATOM 1423 N N . GLY A 1 183 ? 8.065 10.804 31.615 1.00 17.06 179 GLY A N 1
ATOM 1424 C CA . GLY A 1 183 ? 7.256 11.930 31.121 1.00 17.01 179 GLY A CA 1
ATOM 1425 C C . GLY A 1 183 ? 7.973 12.737 30.035 1.00 15.81 179 GLY A C 1
ATOM 1426 O O . GLY A 1 183 ? 7.455 12.976 28.954 1.00 16.80 179 GLY A O 1
ATOM 1427 N N . LEU A 1 184 ? 9.210 13.132 30.342 1.00 15.84 180 LEU A N 1
ATOM 1428 C CA . LEU A 1 184 ? 10.034 13.907 29.370 1.00 16.11 180 LEU A CA 1
ATOM 1429 C C . LEU A 1 184 ? 10.376 13.113 28.106 1.00 15.73 180 LEU A C 1
ATOM 1430 O O . LEU A 1 184 ? 10.344 13.673 26.992 1.00 15.85 180 LEU A O 1
ATOM 1435 N N . GLN A 1 185 ? 10.731 11.831 28.282 1.00 16.20 181 GLN A N 1
ATOM 1436 C CA . GLN A 1 185 ? 11.299 11.012 27.196 1.00 16.77 181 GLN A CA 1
ATOM 1437 C C . GLN A 1 185 ? 10.303 10.069 26.538 1.00 17.21 181 GLN A C 1
ATOM 1438 O O . GLN A 1 185 ? 10.579 9.641 25.408 1.00 17.91 181 GLN A O 1
ATOM 1444 N N . GLY A 1 186 ? 9.181 9.777 27.208 1.00 18.21 182 GLY A N 1
ATOM 1445 C CA . GLY A 1 186 ? 8.319 8.678 26.788 1.00 19.13 182 GLY A CA 1
ATOM 1446 C C . GLY A 1 186 ? 8.617 7.410 27.588 1.00 19.57 182 GLY A C 1
ATOM 1447 O O . GLY A 1 186 ? 9.717 7.185 28.050 1.00 19.62 182 GLY A O 1
ATOM 1448 N N . ASP A 1 187 ? 7.600 6.572 27.730 1.00 21.35 183 ASP A N 1
ATOM 1449 C CA . ASP A 1 187 ? 7.758 5.251 28.371 1.00 22.21 183 ASP A CA 1
ATOM 1450 C C . ASP A 1 187 ? 8.589 4.286 27.541 1.00 22.54 183 ASP A C 1
ATOM 1451 O O . ASP A 1 187 ? 8.460 4.209 26.327 1.00 23.70 183 ASP A O 1
ATOM 1456 N N . VAL A 1 188 ? 9.452 3.570 28.239 1.00 23.99 184 VAL A N 1
ATOM 1457 C CA . VAL A 1 188 ? 10.291 2.535 27.607 1.00 25.83 184 VAL A CA 1
ATOM 1458 C C . VAL A 1 188 ? 9.453 1.290 27.298 1.00 28.71 184 VAL A C 1
ATOM 1459 O O . VAL A 1 188 ? 8.440 1.038 27.958 1.00 29.01 184 VAL A O 1
ATOM 1463 N N . PRO A 1 189 ? 9.855 0.540 26.266 1.00 31.37 185 PRO A N 1
ATOM 1464 C CA . PRO A 1 189 ? 9.118 -0.699 25.926 1.00 33.80 185 PRO A CA 1
ATOM 1465 C C . PRO A 1 189 ? 9.258 -1.794 26.992 1.00 35.89 185 PRO A C 1
ATOM 1466 O O . PRO A 1 189 ? 10.111 -1.714 27.877 1.00 34.61 185 PRO A O 1
ATOM 1470 N N . LYS A 1 190 ? 8.382 -2.805 26.928 1.00 37.73 186 LYS A N 1
ATOM 1471 C CA . LYS A 1 190 ? 8.285 -3.818 27.986 1.00 40.85 186 LYS A CA 1
ATOM 1472 C C . LYS A 1 190 ? 9.604 -4.586 28.225 1.00 40.67 186 LYS A C 1
ATOM 1473 O O . LYS A 1 190 ? 9.955 -4.902 29.367 1.00 41.94 186 LYS A O 1
ATOM 1479 N N . ASP A 1 191 ? 10.334 -4.851 27.156 1.00 40.58 187 ASP A N 1
ATOM 1480 C CA . ASP A 1 191 ? 11.544 -5.674 27.231 1.00 41.33 187 ASP A CA 1
ATOM 1481 C C . ASP A 1 191 ? 12.837 -4.833 27.360 1.00 38.96 187 ASP A C 1
ATOM 1482 O O . ASP A 1 191 ? 13.928 -5.280 27.000 1.00 40.04 187 ASP A O 1
ATOM 1487 N N . PHE A 1 192 ? 12.722 -3.605 27.868 1.00 35.95 188 PHE A N 1
ATOM 1488 C CA . PHE A 1 192 ? 13.830 -2.642 27.783 1.00 32.00 188 PHE A CA 1
ATOM 1489 C C . PHE A 1 192 ? 14.983 -3.010 28.709 1.00 30.54 188 PHE A C 1
ATOM 1490 O O . PHE A 1 192 ? 14.758 -3.465 29.820 1.00 31.61 188 PHE A O 1
ATOM 1498 N N . THR A 1 193 ? 16.215 -2.779 28.265 1.00 28.12 189 THR A N 1
ATOM 1499 C CA . THR A 1 193 ? 17.395 -3.058 29.085 1.00 27.10 189 THR A CA 1
ATOM 1500 C C . THR A 1 193 ? 17.803 -1.853 29.941 1.00 25.47 189 THR A C 1
ATOM 1501 O O . THR A 1 193 ? 18.176 -0.795 29.383 1.00 23.09 189 THR A O 1
ATOM 1505 N N . SER A 1 194 ? 17.764 -2.002 31.261 1.00 23.64 190 SER A N 1
ATOM 1506 C CA . SER A 1 194 ? 18.173 -0.926 32.188 1.00 23.12 190 SER A CA 1
ATOM 1507 C C . SER A 1 194 ? 19.532 -0.375 31.792 1.00 22.64 190 SER A C 1
ATOM 1508 O O . SER A 1 194 ? 20.472 -1.145 31.524 1.00 23.59 190 SER A O 1
ATOM 1511 N N . GLY A 1 195 ? 19.634 0.951 31.792 1.00 21.04 191 GLY A N 1
ATOM 1512 C CA . GLY A 1 195 ? 20.889 1.635 31.453 1.00 21.26 191 GLY A CA 1
ATOM 1513 C C . GLY A 1 195 ? 20.976 2.098 30.026 1.00 20.30 191 GLY A C 1
ATOM 1514 O O . GLY A 1 195 ? 21.796 2.975 29.722 1.00 20.80 191 GLY A O 1
ATOM 1515 N N . MET A 1 196 ? 20.175 1.518 29.128 1.00 20.09 192 MET A N 1
ATOM 1516 C CA . MET A 1 196 ? 20.115 2.015 27.765 1.00 20.05 192 MET A CA 1
ATOM 1517 C C . MET A 1 196 ? 19.443 3.404 27.744 1.00 19.86 192 MET A C 1
ATOM 1518 O O . MET A 1 196 ? 18.550 3.690 28.552 1.00 20.81 192 MET A O 1
ATOM 1523 N N . PRO A 1 197 ? 19.844 4.269 26.803 1.00 18.90 193 PRO A N 1
ATOM 1524 C CA . PRO A 1 197 ? 19.111 5.564 26.663 1.00 18.73 193 PRO A CA 1
ATOM 1525 C C . PRO A 1 197 ? 17.845 5.363 25.874 1.00 19.61 193 PRO A C 1
ATOM 1526 O O . PRO A 1 197 ? 17.751 4.454 25.048 1.00 20.95 193 PRO A O 1
ATOM 1530 N N . PHE A 1 198 ? 16.860 6.234 26.092 1.00 18.94 194 PHE A N 1
ATOM 1531 C CA . PHE A 1 198 ? 15.610 6.157 25.334 1.00 18.32 194 PHE A CA 1
ATOM 1532 C C . PHE A 1 198 ? 14.989 7.550 25.154 1.00 18.17 194 PHE A C 1
ATOM 1533 O O . PHE A 1 198 ? 14.895 8.301 26.113 1.00 18.57 194 PHE A O 1
ATOM 1541 N N . VAL A 1 199 ? 14.515 7.843 23.947 1.00 18.11 195 VAL A N 1
ATOM 1542 C CA . VAL A 1 199 ? 13.561 8.965 23.754 1.00 18.19 195 VAL A CA 1
ATOM 1543 C C . VAL A 1 199 ? 12.615 8.512 22.661 1.00 18.98 195 VAL A C 1
ATOM 1544 O O . VAL A 1 199 ? 13.086 7.926 21.652 1.00 20.32 195 VAL A O 1
ATOM 1548 N N . ALA A 1 200 ? 11.322 8.766 22.839 1.00 18.22 196 ALA A N 1
ATOM 1549 C CA . ALA A 1 200 ? 10.328 8.174 21.915 1.00 19.34 196 ALA A CA 1
ATOM 1550 C C . ALA A 1 200 ? 10.294 8.735 20.517 1.00 21.98 196 ALA A C 1
ATOM 1551 O O . ALA A 1 200 ? 9.881 8.021 19.566 1.00 24.89 196 ALA A O 1
ATOM 1553 N N . GLY A 1 201 ? 10.727 9.983 20.343 1.00 20.75 197 GLY A N 1
ATOM 1554 C CA . GLY A 1 201 ? 10.664 10.650 19.051 1.00 20.52 197 GLY A CA 1
ATOM 1555 C C . GLY A 1 201 ? 10.527 12.151 19.223 1.00 21.59 197 GLY A C 1
ATOM 1556 O O . GLY A 1 201 ? 10.882 12.713 20.271 1.00 19.97 197 GLY A O 1
ATOM 1557 N N . LYS A 1 202 ? 10.057 12.800 18.168 1.00 21.00 198 LYS A N 1
ATOM 1558 C CA . LYS A 1 202 ? 10.226 14.269 18.022 1.00 21.65 198 LYS A CA 1
ATOM 1559 C C . LYS A 1 202 ? 9.380 15.117 18.950 1.00 21.12 198 LYS A C 1
ATOM 1560 O O . LYS A 1 202 ? 9.585 16.338 19.031 1.00 20.86 198 LYS A O 1
ATOM 1566 N N . ASN A 1 203 ? 8.393 14.506 19.622 1.00 20.58 199 ASN A N 1
ATOM 1567 C CA . ASN A 1 203 ? 7.543 15.194 20.580 1.00 21.64 199 ASN A CA 1
ATOM 1568 C C . ASN A 1 203 ? 8.010 15.001 22.028 1.00 19.90 199 ASN A C 1
ATOM 1569 O O . ASN A 1 203 ? 7.391 15.497 22.973 1.00 21.21 199 ASN A O 1
ATOM 1574 N N . LYS A 1 204 ? 9.163 14.344 22.195 1.00 17.21 200 LYS A N 1
ATOM 1575 C CA . LYS A 1 204 ? 9.780 14.117 23.507 1.00 17.41 200 LYS A CA 1
ATOM 1576 C C . LYS A 1 204 ? 11.187 14.693 23.491 1.00 15.84 200 LYS A C 1
ATOM 1577 O O . LYS A 1 204 ? 11.704 15.086 22.438 1.00 17.04 200 LYS A O 1
ATOM 1583 N N . VAL A 1 205 ? 11.801 14.757 24.674 1.00 15.95 201 VAL A N 1
ATOM 1584 C CA . VAL A 1 205 ? 13.189 15.268 24.769 1.00 15.96 201 VAL A CA 1
ATOM 1585 C C . VAL A 1 205 ? 14.078 14.306 25.503 1.00 16.77 201 VAL A C 1
ATOM 1586 O O . VAL A 1 205 ? 13.609 13.489 26.328 1.00 16.67 201 VAL A O 1
ATOM 1590 N N . ALA A 1 206 ? 15.389 14.361 25.220 1.00 15.75 202 ALA A N 1
ATOM 1591 C CA . ALA A 1 206 ? 16.346 13.671 26.086 1.00 15.59 202 ALA A CA 1
ATOM 1592 C C . ALA A 1 206 ? 16.338 14.284 27.488 1.00 15.84 202 ALA A C 1
ATOM 1593 O O . ALA A 1 206 ? 16.280 15.532 27.621 1.00 15.76 202 ALA A O 1
ATOM 1595 N N . ALA A 1 207 ? 16.431 13.434 28.512 1.00 15.17 203 ALA A N 1
ATOM 1596 C CA . ALA A 1 207 ? 16.496 13.878 29.898 1.00 15.38 203 ALA A CA 1
ATOM 1597 C C . ALA A 1 207 ? 17.909 13.725 30.480 1.00 15.74 203 ALA A C 1
ATOM 1598 O O . ALA A 1 207 ? 18.827 13.263 29.777 1.00 16.65 203 ALA A O 1
ATOM 1600 N N . CYS A 1 208 ? 18.075 14.122 31.739 1.00 15.39 204 CYS A N 1
ATOM 1601 C CA . CYS A 1 208 ? 19.410 14.201 32.373 1.00 14.97 204 CYS A CA 1
ATOM 1602 C C . CYS A 1 208 ? 19.236 14.002 33.868 1.00 15.58 204 CYS A C 1
ATOM 1603 O O . CYS A 1 208 ? 18.735 14.909 34.538 1.00 16.95 204 CYS A O 1
ATOM 1606 N N . ALA A 1 209 ? 19.654 12.840 34.381 1.00 16.30 205 ALA A N 1
ATOM 1607 C CA . ALA A 1 209 ? 19.676 12.690 35.823 1.00 16.18 205 ALA A CA 1
ATOM 1608 C C . ALA A 1 209 ? 20.899 13.397 36.381 1.00 17.18 205 ALA A C 1
ATOM 1609 O O . ALA A 1 209 ? 22.038 13.150 35.918 1.00 17.40 205 ALA A O 1
ATOM 1611 N N . LYS A 1 210 ? 20.695 14.294 37.346 1.00 16.81 206 LYS A N 1
ATOM 1612 C CA . LYS A 1 210 ? 21.804 15.146 37.845 1.00 17.07 206 LYS A CA 1
ATOM 1613 C C . LYS A 1 210 ? 21.667 15.409 39.330 1.00 17.61 206 LYS A C 1
ATOM 1614 O O . LYS A 1 210 ? 20.550 15.253 39.885 1.00 17.09 206 LYS A O 1
ATOM 1620 N N . HIS A 1 211 ? 22.716 15.812 40.046 1.00 17.81 207 HIS A N 1
ATOM 1621 C CA . HIS A 1 211 ? 24.120 15.863 39.565 1.00 18.22 207 HIS A CA 1
ATOM 1622 C C . HIS A 1 211 ? 24.852 14.701 40.246 1.00 17.60 207 HIS A C 1
ATOM 1623 O O . HIS A 1 211 ? 24.841 14.557 41.489 1.00 18.44 207 HIS A O 1
ATOM 1630 N N . PHE A 1 212 ? 25.503 13.870 39.436 1.00 17.86 208 PHE A N 1
ATOM 1631 C CA . PHE A 1 212 ? 26.062 12.610 39.931 1.00 18.16 208 PHE A CA 1
ATOM 1632 C C . PHE A 1 212 ? 27.390 12.869 40.660 1.00 18.25 208 PHE A C 1
ATOM 1633 O O . PHE A 1 212 ? 28.303 13.405 40.059 1.00 18.52 208 PHE A O 1
ATOM 1641 N N . VAL A 1 213 ? 27.549 12.531 41.951 1.00 18.43 209 VAL A N 1
ATOM 1642 C CA . VAL A 1 213 ? 26.522 12.011 42.876 1.00 19.95 209 VAL A CA 1
ATOM 1643 C C . VAL A 1 213 ? 26.821 12.615 44.254 1.00 20.82 209 VAL A C 1
ATOM 1644 O O . VAL A 1 213 ? 27.962 12.986 44.554 1.00 21.75 209 VAL A O 1
ATOM 1648 N N . GLY A 1 214 ? 25.779 12.759 45.086 1.00 20.95 210 GLY A N 1
ATOM 1649 C CA . GLY A 1 214 ? 26.007 13.300 46.444 1.00 21.68 210 GLY A CA 1
ATOM 1650 C C . GLY A 1 214 ? 25.973 14.822 46.492 1.00 22.27 210 GLY A C 1
ATOM 1651 O O . GLY A 1 214 ? 26.388 15.431 47.474 1.00 22.47 210 GLY A O 1
ATOM 1652 N N . ASP A 1 215 ? 25.424 15.463 45.440 1.00 21.18 211 ASP A N 1
ATOM 1653 C CA . ASP A 1 215 ? 25.277 16.917 45.424 1.00 21.11 211 ASP A CA 1
ATOM 1654 C C . ASP A 1 215 ? 24.464 17.505 46.584 1.00 21.27 211 ASP A C 1
ATOM 1655 O O . ASP A 1 215 ? 24.753 18.628 47.003 1.00 21.98 211 ASP A O 1
ATOM 1660 N N . GLY A 1 216 ? 23.505 16.721 47.103 1.00 20.87 212 GLY A N 1
ATOM 1661 C CA . GLY A 1 216 ? 22.677 17.144 48.274 1.00 22.30 212 GLY A CA 1
ATOM 1662 C C . GLY A 1 216 ? 23.277 16.816 49.635 1.00 22.34 212 GLY A C 1
ATOM 1663 O O . GLY A 1 216 ? 22.650 17.080 50.664 1.00 23.03 212 GLY A O 1
ATOM 1664 N N . GLY A 1 217 ? 24.503 16.283 49.650 1.00 22.48 213 GLY A N 1
ATOM 1665 C CA . GLY A 1 217 ? 25.107 15.852 50.941 1.00 24.45 213 GLY A CA 1
ATOM 1666 C C . GLY A 1 217 ? 26.343 16.657 51.337 1.00 26.03 213 GLY A C 1
ATOM 1667 O O . GLY A 1 217 ? 27.138 16.206 52.200 1.00 26.79 213 GLY A O 1
ATOM 1668 N N . THR A 1 218 ? 26.506 17.877 50.819 1.00 26.17 214 THR A N 1
ATOM 1669 C CA . THR A 1 218 ? 27.777 18.644 51.055 1.00 26.60 214 THR A CA 1
ATOM 1670 C C . THR A 1 218 ? 27.790 19.244 52.473 1.00 27.14 214 THR A C 1
ATOM 1671 O O . THR A 1 218 ? 26.722 19.536 53.089 1.00 26.79 214 THR A O 1
ATOM 1675 N N . VAL A 1 219 ? 29.005 19.398 53.010 1.00 27.83 215 VAL A N 1
ATOM 1676 C CA . VAL A 1 219 ? 29.151 19.917 54.374 1.00 29.58 215 VAL A CA 1
ATOM 1677 C C . VAL A 1 219 ? 28.519 21.303 54.511 1.00 29.36 215 VAL A C 1
ATOM 1678 O O . VAL A 1 219 ? 28.793 22.199 53.696 1.00 28.65 215 VAL A O 1
ATOM 1682 N N . ASP A 1 220 ? 27.680 21.451 55.547 1.00 29.13 216 ASP A N 1
ATOM 1683 C CA . ASP A 1 220 ? 26.949 22.708 55.870 1.00 29.25 216 ASP A CA 1
ATOM 1684 C C . ASP A 1 220 ? 26.092 23.220 54.724 1.00 27.52 216 ASP A C 1
ATOM 1685 O O . ASP A 1 220 ? 25.767 24.410 54.679 1.00 27.11 216 ASP A O 1
ATOM 1690 N N . GLY A 1 221 ? 25.767 22.313 53.803 1.00 27.29 217 GLY A N 1
ATOM 1691 C CA . GLY A 1 221 ? 25.014 22.684 52.585 1.00 25.98 217 GLY A CA 1
ATOM 1692 C C . GLY A 1 221 ? 25.755 23.674 51.707 1.00 25.35 217 GLY A C 1
ATOM 1693 O O . GLY A 1 221 ? 25.142 24.397 50.943 1.00 26.44 217 GLY A O 1
ATOM 1694 N N . ILE A 1 222 ? 27.087 23.714 51.792 1.00 24.84 218 ILE A N 1
ATOM 1695 C CA . ILE A 1 222 ? 27.846 24.620 50.925 1.00 24.70 218 ILE A CA 1
ATOM 1696 C C . ILE A 1 222 ? 27.825 24.064 49.491 1.00 23.81 218 ILE A C 1
ATOM 1697 O O . ILE A 1 222 ? 28.215 22.901 49.220 1.00 24.49 218 ILE A O 1
ATOM 1702 N N . ASN A 1 223 ? 27.292 24.861 48.570 1.00 23.96 219 ASN A N 1
ATOM 1703 C CA . ASN A 1 223 ? 27.134 24.423 47.185 1.00 22.83 219 ASN A CA 1
ATOM 1704 C C . ASN A 1 223 ? 28.495 24.126 46.563 1.00 23.74 219 ASN A C 1
ATOM 1705 O O . ASN A 1 223 ? 29.461 24.891 46.757 1.00 24.20 219 ASN A O 1
ATOM 1710 N N . GLU A 1 224 ? 28.564 23.008 45.847 1.00 23.38 220 GLU A N 1
ATOM 1711 C CA . GLU A 1 224 ? 29.775 22.580 45.117 1.00 24.00 220 GLU A CA 1
ATOM 1712 C C . GLU A 1 224 ? 30.856 22.051 46.021 1.00 24.60 220 GLU A C 1
ATOM 1713 O O . GLU A 1 224 ? 31.958 21.828 45.542 1.00 25.49 220 GLU A O 1
ATOM 1719 N N . ASN A 1 225 ? 30.540 21.809 47.296 1.00 25.16 221 ASN A N 1
ATOM 1720 C CA . ASN A 1 225 ? 31.611 21.493 48.259 1.00 25.70 221 ASN A CA 1
ATOM 1721 C C . ASN A 1 225 ? 31.804 19.991 48.466 1.00 26.33 221 ASN A C 1
ATOM 1722 O O . ASN A 1 225 ? 31.541 19.190 47.570 1.00 25.72 221 ASN A O 1
ATOM 1727 N N . ASN A 1 226 ? 32.284 19.598 49.657 1.00 26.72 222 ASN A N 1
ATOM 1728 C CA . ASN A 1 226 ? 32.683 18.213 49.864 1.00 27.34 222 ASN A CA 1
ATOM 1729 C C . ASN A 1 226 ? 31.553 17.438 50.556 1.00 27.06 222 ASN A C 1
ATOM 1730 O O . ASN A 1 226 ? 30.996 17.896 51.56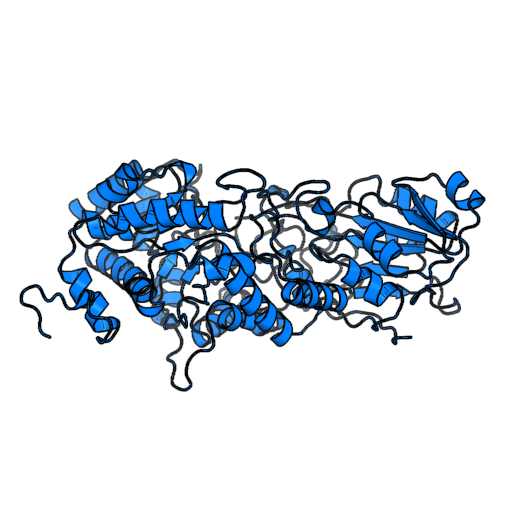7 1.00 28.27 222 ASN A O 1
ATOM 1735 N N . THR A 1 227 ? 31.230 16.267 50.025 1.00 27.27 223 THR A N 1
ATOM 1736 C CA . THR A 1 227 ? 30.256 15.355 50.655 1.00 29.06 223 THR A CA 1
ATOM 1737 C C . THR A 1 227 ? 31.060 14.322 51.417 1.00 29.55 223 THR A C 1
ATOM 1738 O O . THR A 1 227 ? 31.758 13.512 50.814 1.00 29.10 223 THR A O 1
ATOM 1742 N N . ILE A 1 228 ? 30.956 14.392 52.752 1.00 30.22 224 ILE A N 1
ATOM 1743 C CA . ILE A 1 228 ? 31.740 13.526 53.640 1.00 32.53 224 ILE A CA 1
ATOM 1744 C C . ILE A 1 228 ? 30.818 12.453 54.192 1.00 32.26 224 ILE A C 1
ATOM 1745 O O . ILE A 1 228 ? 29.971 12.736 55.062 1.00 33.67 224 ILE A O 1
ATOM 1750 N N . ILE A 1 229 ? 30.962 11.229 53.678 1.00 32.43 225 ILE A N 1
ATOM 1751 C CA . ILE A 1 229 ? 30.059 10.113 54.020 1.00 32.46 225 ILE A CA 1
ATOM 1752 C C . ILE A 1 229 ? 30.710 8.824 53.570 1.00 33.32 225 ILE A C 1
ATOM 1753 O O . ILE A 1 229 ? 31.425 8.804 52.554 1.00 32.22 225 ILE A O 1
ATOM 1758 N N . ASN A 1 230 ? 30.527 7.741 54.326 1.00 33.32 226 ASN A N 1
ATOM 1759 C CA . ASN A 1 230 ? 31.105 6.472 53.890 1.00 34.53 226 ASN A CA 1
ATOM 1760 C C . ASN A 1 230 ? 30.351 5.924 52.682 1.00 34.62 226 ASN A C 1
ATOM 1761 O O . ASN A 1 230 ? 29.270 6.465 52.301 1.00 32.01 226 ASN A O 1
ATOM 1766 N N . ARG A 1 231 ? 30.924 4.906 52.048 1.00 35.36 227 ARG A N 1
ATOM 1767 C CA . ARG A 1 231 ? 30.307 4.306 50.857 1.00 35.89 227 ARG A CA 1
ATOM 1768 C C . ARG A 1 231 ? 28.899 3.787 51.184 1.00 36.12 227 ARG A C 1
ATOM 1769 O O . ARG A 1 231 ? 27.985 3.911 50.382 1.00 35.26 227 ARG A O 1
ATOM 1780 N N . GLU A 1 232 ? 28.699 3.207 52.364 1.00 35.29 228 GLU A N 1
ATOM 1781 C CA . GLU A 1 232 ? 27.362 2.737 52.705 1.00 35.55 228 GLU A CA 1
ATOM 1782 C C . GLU A 1 232 ? 26.322 3.865 52.620 1.00 33.37 228 GLU A C 1
ATOM 1783 O O . GLU A 1 232 ? 25.238 3.680 52.045 1.00 33.65 228 GLU A O 1
ATOM 1789 N N . GLY A 1 233 ? 26.661 5.026 53.178 1.00 32.31 229 GLY A N 1
ATOM 1790 C CA . GLY A 1 233 ? 25.784 6.182 53.191 1.00 31.11 229 GLY A CA 1
ATOM 1791 C C . GLY A 1 233 ? 25.583 6.778 51.801 1.00 29.80 229 GLY A C 1
ATOM 1792 O O . GLY A 1 233 ? 24.455 7.130 51.419 1.00 29.76 229 GLY A O 1
ATOM 1793 N N . LEU A 1 234 ? 26.668 6.891 51.039 1.00 28.76 230 LEU A N 1
ATOM 1794 C CA . LEU A 1 234 ? 26.537 7.327 49.636 1.00 26.64 230 LEU A CA 1
ATOM 1795 C C . LEU A 1 234 ? 25.578 6.400 48.901 1.00 27.15 230 LEU A C 1
ATOM 1796 O O . LEU A 1 234 ? 24.687 6.861 48.155 1.00 26.78 230 LEU A O 1
ATOM 1801 N N . MET A 1 235 ? 25.749 5.097 49.080 1.00 26.87 231 MET A N 1
ATOM 1802 C CA . MET A 1 235 ? 24.958 4.120 48.370 1.00 28.80 231 MET A CA 1
ATOM 1803 C C . MET A 1 235 ? 23.526 3.978 48.879 1.00 28.63 231 MET A C 1
ATOM 1804 O O . MET A 1 235 ? 22.629 3.591 48.119 1.00 31.30 231 MET A O 1
ATOM 1809 N N . ASN A 1 236 ? 23.277 4.299 50.139 1.00 28.69 232 ASN A N 1
ATOM 1810 C CA . ASN A 1 236 ? 21.944 4.155 50.680 1.00 29.87 232 ASN A CA 1
ATOM 1811 C C . ASN A 1 236 ? 21.097 5.439 50.550 1.00 27.75 232 ASN A C 1
ATOM 1812 O O . ASN A 1 236 ? 19.855 5.384 50.569 1.00 28.78 232 ASN A O 1
ATOM 1817 N N . ILE A 1 237 ? 21.762 6.590 50.502 1.00 25.12 233 ILE A N 1
ATOM 1818 C CA . ILE A 1 237 ? 21.027 7.876 50.419 1.00 23.51 233 ILE A CA 1
ATOM 1819 C C . ILE A 1 237 ? 21.103 8.462 49.008 1.00 22.46 233 ILE A C 1
ATOM 1820 O O . ILE A 1 237 ? 20.049 8.742 48.410 1.00 22.35 233 ILE A O 1
ATOM 1825 N N . HIS A 1 238 ? 22.319 8.647 48.508 1.00 22.18 234 HIS A N 1
ATOM 1826 C CA . HIS A 1 238 ? 22.528 9.568 47.356 1.00 22.29 234 HIS A CA 1
ATOM 1827 C C . HIS A 1 238 ? 22.476 8.867 46.017 1.00 22.25 234 HIS A C 1
ATOM 1828 O O . HIS A 1 238 ? 22.218 9.520 44.997 1.00 21.92 234 HIS A O 1
ATOM 1835 N N . MET A 1 239 ? 22.740 7.564 46.005 1.00 22.83 235 MET A N 1
ATOM 1836 C CA . MET A 1 239 ? 22.803 6.771 44.797 1.00 22.12 235 MET A CA 1
ATOM 1837 C C . MET A 1 239 ? 21.503 6.112 44.283 1.00 22.25 235 MET A C 1
ATOM 1838 O O . MET A 1 239 ? 21.331 6.014 43.077 1.00 22.39 235 MET A O 1
ATOM 1843 N N . PRO A 1 240 ? 20.597 5.640 45.163 1.00 22.91 236 PRO A N 1
ATOM 1844 C CA . PRO A 1 240 ? 19.490 4.798 44.679 1.00 22.65 236 PRO A CA 1
ATOM 1845 C C . PRO A 1 240 ? 18.673 5.323 43.510 1.00 21.81 236 PRO A C 1
ATOM 1846 O O . PRO A 1 240 ? 18.361 4.563 42.581 1.00 21.77 236 PRO A O 1
ATOM 1850 N N . ALA A 1 241 ? 18.333 6.614 43.537 1.00 20.98 237 ALA A N 1
ATOM 1851 C CA . ALA A 1 241 ? 17.534 7.147 42.449 1.00 20.40 237 ALA A CA 1
ATOM 1852 C C . ALA A 1 241 ? 18.230 7.099 41.069 1.00 19.95 237 ALA A C 1
ATOM 1853 O O . ALA A 1 241 ? 17.529 7.079 40.047 1.00 19.61 237 ALA A O 1
ATOM 1855 N N . TYR A 1 242 ? 19.568 7.034 41.044 1.00 19.88 238 TYR A N 1
ATOM 1856 C CA . TYR A 1 242 ? 20.268 6.821 39.765 1.00 19.32 238 TYR A CA 1
ATOM 1857 C C . TYR A 1 242 ? 19.939 5.456 39.181 1.00 20.86 238 TYR A C 1
ATOM 1858 O O . TYR A 1 242 ? 19.817 5.326 37.972 1.00 20.58 238 TYR A O 1
ATOM 1867 N N . LYS A 1 243 ? 19.775 4.416 40.020 1.00 21.04 239 LYS A N 1
ATOM 1868 C CA . LYS A 1 243 ? 19.369 3.105 39.491 1.00 22.03 239 LYS A CA 1
ATOM 1869 C C . LYS A 1 243 ? 17.945 3.152 38.919 1.00 20.94 239 LYS A C 1
ATOM 1870 O O . LYS A 1 243 ? 17.685 2.600 37.837 1.00 21.22 239 LYS A O 1
ATOM 1877 N N . ASN A 1 244 ? 17.026 3.837 39.601 1.00 20.79 240 ASN A N 1
ATOM 1878 C CA . ASN A 1 244 ? 15.690 4.003 39.053 1.00 21.11 240 ASN A CA 1
ATOM 1879 C C . ASN A 1 244 ? 15.772 4.738 37.690 1.00 20.86 240 ASN A C 1
ATOM 1880 O O . ASN A 1 244 ? 15.073 4.380 36.748 1.00 21.39 240 ASN A O 1
ATOM 1885 N N . ALA A 1 245 ? 16.662 5.728 37.597 1.00 19.68 241 ALA A N 1
ATOM 1886 C CA . ALA A 1 245 ? 16.824 6.441 36.322 1.00 19.85 241 ALA A CA 1
ATOM 1887 C C . ALA A 1 245 ? 17.335 5.516 35.212 1.00 19.83 241 ALA A C 1
ATOM 1888 O O . ALA A 1 245 ? 16.856 5.621 34.055 1.00 20.34 241 ALA A O 1
ATOM 1890 N N . MET A 1 246 ? 18.277 4.620 35.544 1.00 19.79 242 MET A N 1
ATOM 1891 C CA . MET A 1 246 ? 18.701 3.594 34.564 1.00 19.91 242 MET A CA 1
ATOM 1892 C C . MET A 1 246 ? 17.519 2.721 34.095 1.00 19.88 242 MET A C 1
ATOM 1893 O O . MET A 1 246 ? 17.373 2.424 32.893 1.00 20.65 242 MET A O 1
ATOM 1898 N N . ASP A 1 247 ? 16.668 2.321 35.054 1.00 19.71 243 ASP A N 1
ATOM 1899 C CA . ASP A 1 247 ? 15.579 1.403 34.705 1.00 21.73 243 ASP A CA 1
ATOM 1900 C C . ASP A 1 247 ? 14.563 2.091 33.809 1.00 21.96 243 ASP A C 1
ATOM 1901 O O . ASP A 1 247 ? 13.809 1.425 33.075 1.00 23.20 243 ASP A O 1
ATOM 1906 N N . LYS A 1 248 ? 14.550 3.433 33.849 1.00 20.64 244 LYS A N 1
ATOM 1907 C CA . LYS A 1 248 ? 13.596 4.235 33.049 1.00 20.99 244 LYS A CA 1
ATOM 1908 C C . LYS A 1 248 ? 14.238 4.819 31.813 1.00 20.60 244 LYS A C 1
ATOM 1909 O O . LYS A 1 248 ? 13.657 5.635 31.102 1.00 21.71 244 LYS A O 1
ATOM 1915 N N . GLY A 1 249 ? 15.470 4.390 31.535 1.00 18.80 245 GLY A N 1
ATOM 1916 C CA . GLY A 1 249 ? 16.166 4.774 30.288 1.00 19.64 245 GLY A CA 1
ATOM 1917 C C . GLY A 1 249 ? 16.581 6.242 30.163 1.00 18.17 245 GLY A C 1
ATOM 1918 O O . GLY A 1 249 ? 16.645 6.772 29.046 1.00 17.86 245 GLY A O 1
ATOM 1919 N N . VAL A 1 250 ? 16.977 6.849 31.263 1.00 17.79 246 VAL A N 1
ATOM 1920 C CA . VAL A 1 250 ? 17.477 8.248 31.176 1.00 17.07 246 VAL A CA 1
ATOM 1921 C C . VAL A 1 250 ? 18.598 8.334 30.134 1.00 17.02 246 VAL A C 1
ATOM 1922 O O . VAL A 1 250 ? 19.483 7.491 30.090 1.00 17.85 246 VAL A O 1
ATOM 1926 N N . SER A 1 251 ? 18.561 9.355 29.282 1.00 16.16 247 SER A N 1
ATOM 1927 C CA . SER A 1 251 ? 19.482 9.380 28.138 1.00 16.54 247 SER A CA 1
ATOM 1928 C C . SER A 1 251 ? 20.874 9.885 28.535 1.00 16.30 247 SER A C 1
ATOM 1929 O O . SER A 1 251 ? 21.878 9.461 27.902 1.00 16.29 247 SER A O 1
ATOM 1932 N N . THR A 1 252 ? 20.944 10.780 29.531 1.00 16.50 248 THR A N 1
ATOM 1933 C CA . THR A 1 252 ? 22.208 11.384 29.929 1.00 15.42 248 THR A CA 1
ATOM 1934 C C . THR A 1 252 ? 22.277 11.525 31.437 1.00 16.36 248 THR A C 1
ATOM 1935 O O . THR A 1 252 ? 21.226 11.468 32.124 1.00 16.71 248 THR A O 1
ATOM 1939 N N . VAL A 1 253 ? 23.511 11.689 31.939 1.00 16.82 249 VAL A N 1
ATOM 1940 C CA . VAL A 1 253 ? 23.763 11.960 33.376 1.00 16.50 249 VAL A CA 1
ATOM 1941 C C . VAL A 1 253 ? 24.747 13.113 33.454 1.00 16.53 249 VAL A C 1
ATOM 1942 O O . VAL A 1 253 ? 25.765 13.076 32.727 1.00 17.24 249 VAL A O 1
ATOM 1946 N N . MET A 1 254 ? 24.455 14.133 34.280 1.00 16.51 250 MET A N 1
ATOM 1947 C CA . MET A 1 254 ? 25.387 15.236 34.456 1.00 15.72 250 MET A CA 1
ATOM 1948 C C . MET A 1 254 ? 26.131 15.067 35.759 1.00 16.23 250 MET A C 1
ATOM 1949 O O . MET A 1 254 ? 25.520 14.706 36.776 1.00 16.98 250 MET A O 1
ATOM 1954 N N . ILE A 1 255 ? 27.451 15.328 35.700 1.00 16.29 251 ILE A N 1
ATOM 1955 C CA . ILE A 1 255 ? 28.322 15.174 36.873 1.00 17.13 251 ILE A CA 1
ATOM 1956 C C . ILE A 1 255 ? 28.214 16.406 37.799 1.00 16.90 251 ILE A C 1
ATOM 1957 O O . ILE A 1 255 ? 28.046 17.559 37.358 1.00 17.82 251 ILE A O 1
ATOM 1962 N N . SER A 1 256 ? 28.334 16.153 39.120 1.00 18.10 252 SER A N 1
ATOM 1963 C CA . SER A 1 256 ? 28.269 17.228 40.098 1.00 18.82 252 SER A CA 1
ATOM 1964 C C . SER A 1 256 ? 29.581 17.960 40.254 1.00 18.81 252 SER A C 1
ATOM 1965 O O . SER A 1 256 ? 30.661 17.323 40.161 1.00 18.59 252 SER A O 1
ATOM 1968 N N . TYR A 1 257 ? 29.489 19.255 40.561 1.00 19.53 253 TYR A N 1
ATOM 1969 C CA . TYR A 1 257 ? 30.664 20.017 40.977 1.00 18.96 253 TYR A CA 1
ATOM 1970 C C . TYR A 1 257 ? 31.246 19.498 42.308 1.00 20.29 253 TYR A C 1
ATOM 1971 O O . TYR A 1 257 ? 32.421 19.793 42.641 1.00 21.30 253 TYR A O 1
ATOM 1980 N N . SER A 1 258 ? 30.413 18.816 43.093 1.00 20.33 254 SER A N 1
ATOM 1981 C CA . SER A 1 258 ? 30.803 18.409 44.447 1.00 21.58 254 SER A CA 1
ATOM 1982 C C . SER A 1 258 ? 31.884 17.350 44.409 1.00 22.25 254 SER A C 1
ATOM 1983 O O . SER A 1 258 ? 32.267 16.828 43.351 1.00 22.30 254 SER A O 1
ATOM 1986 N N . SER A 1 259 ? 32.445 17.097 45.592 1.00 23.33 255 SER A N 1
ATOM 1987 C CA . SER A 1 259 ? 33.441 16.065 45.771 1.00 24.94 255 SER A CA 1
ATOM 1988 C C . SER A 1 259 ? 32.871 15.011 46.720 1.00 24.74 255 SER A C 1
ATOM 1989 O O . SER A 1 259 ? 31.946 15.304 47.477 1.00 25.89 255 SER A O 1
ATOM 1992 N N . TRP A 1 260 ? 33.398 13.792 46.629 1.00 25.08 256 TRP A N 1
ATOM 1993 C CA . TRP A 1 260 ? 33.040 12.751 47.581 1.00 26.15 256 TRP A CA 1
ATOM 1994 C C . TRP A 1 260 ? 34.297 12.352 48.346 1.00 27.35 256 TRP A C 1
ATOM 1995 O O . TRP A 1 260 ? 35.243 11.835 47.729 1.00 28.11 256 TRP A O 1
ATOM 2006 N N . ASN A 1 261 ? 34.282 12.629 49.659 1.00 28.55 257 ASN A N 1
ATOM 2007 C CA . ASN A 1 261 ? 35.462 12.382 50.530 1.00 29.81 257 ASN A CA 1
ATOM 2008 C C . ASN A 1 261 ? 36.739 12.976 49.915 1.00 29.94 257 ASN A C 1
ATOM 2009 O O . ASN A 1 261 ? 37.824 12.342 49.915 1.00 31.07 257 ASN A O 1
ATOM 2014 N N . GLY A 1 262 ? 36.601 14.199 49.401 1.00 29.31 258 GLY A N 1
ATOM 2015 C CA . GLY A 1 262 ? 37.704 14.998 48.855 1.00 29.39 258 GLY A CA 1
ATOM 2016 C C . GLY A 1 262 ? 38.092 14.756 47.393 1.00 29.15 258 GLY A C 1
ATOM 2017 O O . GLY A 1 262 ? 39.058 15.384 46.906 1.00 31.60 258 GLY A O 1
ATOM 2018 N N . VAL A 1 263 ? 37.449 13.797 46.713 1.00 27.72 259 VAL A N 1
ATOM 2019 C CA . VAL A 1 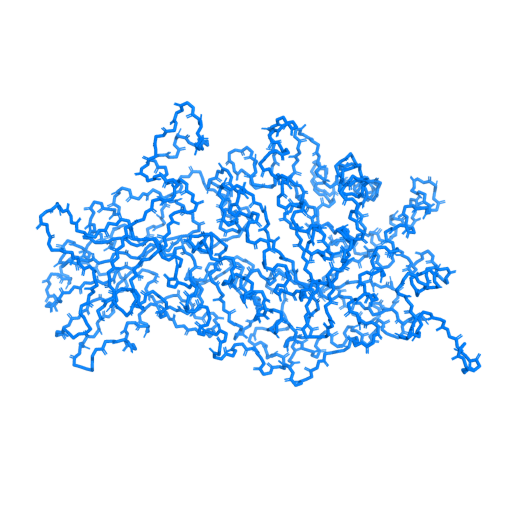263 ? 37.766 13.509 45.309 1.00 26.58 259 VAL A CA 1
ATOM 2020 C C . VAL A 1 263 ? 36.709 14.203 44.439 1.00 25.22 259 VAL A C 1
ATOM 2021 O O . VAL A 1 263 ? 35.516 13.975 44.640 1.00 24.78 259 VAL A O 1
ATOM 2025 N N . LYS A 1 264 ? 37.149 15.066 43.522 1.00 22.87 260 LYS A N 1
ATOM 2026 C CA . LYS A 1 264 ? 36.165 15.806 42.666 1.00 21.74 260 LYS A CA 1
ATOM 2027 C C . LYS A 1 264 ? 35.373 14.821 41.846 1.00 22.17 260 LYS A C 1
ATOM 2028 O O . LYS A 1 264 ? 35.961 13.929 41.216 1.00 22.29 260 LYS A O 1
ATOM 2034 N N . MET A 1 265 ? 34.050 14.998 41.783 1.00 20.79 261 MET A N 1
ATOM 2035 C CA . MET A 1 265 ? 33.259 14.078 40.948 1.00 20.20 261 MET A CA 1
ATOM 2036 C C . MET A 1 265 ? 33.687 14.118 39.477 1.00 19.91 261 MET A C 1
ATOM 2037 O O . MET A 1 265 ? 33.650 13.103 38.817 1.00 19.37 261 MET A O 1
ATOM 2042 N N . HIS A 1 266 ? 34.055 15.308 38.999 1.00 18.99 262 HIS A N 1
ATOM 2043 C CA . HIS A 1 266 ? 34.472 15.471 37.581 1.00 18.88 262 HIS A CA 1
ATOM 2044 C C . HIS A 1 266 ? 35.797 14.791 37.288 1.00 19.88 262 HIS A C 1
ATOM 2045 O O . HIS A 1 266 ? 36.188 14.701 36.118 1.00 20.15 262 HIS A O 1
ATOM 2052 N N . ALA A 1 267 ? 36.487 14.292 38.333 1.00 20.97 263 ALA A N 1
ATOM 2053 C CA . ALA A 1 267 ? 37.717 13.534 38.112 1.00 21.77 263 ALA A CA 1
ATOM 2054 C C . ALA A 1 267 ? 37.620 12.143 38.723 1.00 22.94 263 ALA A C 1
ATOM 2055 O O . ALA A 1 267 ? 38.666 11.469 38.879 1.00 24.38 263 ALA A O 1
ATOM 2057 N N . ASN A 1 268 ? 36.423 11.661 39.026 1.00 22.29 264 ASN A N 1
ATOM 2058 C CA . ASN A 1 268 ? 36.285 10.412 39.780 1.00 22.49 264 ASN A CA 1
ATOM 2059 C C . ASN A 1 268 ? 36.034 9.239 38.841 1.00 22.43 264 ASN A C 1
ATOM 2060 O O . ASN A 1 268 ? 34.900 8.902 38.487 1.00 21.90 264 ASN A O 1
ATOM 2065 N N . GLN A 1 269 ? 37.120 8.588 38.411 1.00 22.21 265 GLN A N 1
ATOM 2066 C CA . GLN A 1 269 ? 37.013 7.455 37.511 1.00 21.88 265 GLN A CA 1
ATOM 2067 C C . GLN A 1 269 ? 36.302 6.275 38.162 1.00 22.88 265 GLN A C 1
ATOM 2068 O O . GLN A 1 269 ? 35.513 5.564 37.504 1.00 23.28 265 GLN A O 1
ATOM 2074 N N . ASP A 1 270 ? 36.570 6.057 39.461 1.00 23.34 266 ASP A N 1
ATOM 2075 C CA . ASP A 1 270 ? 35.923 4.942 40.162 1.00 25.82 266 ASP A CA 1
ATOM 2076 C C . ASP A 1 270 ? 34.416 5.029 40.097 1.00 23.80 266 ASP A C 1
ATOM 2077 O O . ASP A 1 270 ? 33.746 4.035 39.838 1.00 24.06 266 ASP A O 1
ATOM 2082 N N . LEU A 1 271 ? 33.875 6.215 40.325 1.00 23.47 267 LEU A N 1
ATOM 2083 C CA . LEU A 1 271 ? 32.420 6.344 40.336 1.00 22.47 267 LEU A CA 1
ATOM 2084 C C . LEU A 1 271 ? 31.801 6.541 38.930 1.00 21.24 267 LEU A C 1
ATOM 2085 O O . LEU A 1 271 ? 30.749 5.945 38.631 1.00 21.94 267 LEU A O 1
ATOM 2090 N N . VAL A 1 272 ? 32.440 7.341 38.089 1.00 21.67 268 VAL A N 1
ATOM 2091 C CA . VAL A 1 272 ? 31.841 7.612 36.758 1.00 21.48 268 VAL A CA 1
ATOM 2092 C C . VAL A 1 272 ? 32.012 6.410 35.838 1.00 21.00 268 VAL A C 1
ATOM 2093 O O . VAL A 1 272 ? 31.042 5.951 35.216 1.00 21.35 268 VAL A O 1
ATOM 2097 N N . THR A 1 273 ? 33.220 5.835 35.764 1.00 21.77 269 THR A N 1
ATOM 2098 C CA . THR A 1 273 ? 33.435 4.673 34.906 1.00 22.30 269 THR A CA 1
ATOM 2099 C C . THR A 1 273 ? 33.162 3.378 35.676 1.00 22.63 269 THR A C 1
ATOM 2100 O O . THR A 1 273 ? 32.388 2.550 35.223 1.00 23.57 269 THR A O 1
ATOM 2104 N N . GLY A 1 274 ? 33.770 3.251 36.847 1.00 23.17 270 GLY A N 1
ATOM 2105 C CA . GLY A 1 274 ? 33.665 1.973 37.592 1.00 23.38 270 GLY A CA 1
ATOM 2106 C C . GLY A 1 274 ? 32.254 1.645 38.012 1.00 24.57 270 GLY A C 1
ATOM 2107 O O . GLY A 1 274 ? 31.827 0.478 37.890 1.00 26.12 270 GLY A O 1
ATOM 2108 N N . TYR A 1 275 ? 31.525 2.653 38.492 1.00 23.45 271 TYR A N 1
ATOM 2109 C CA . TYR A 1 275 ? 30.173 2.397 38.999 1.00 23.72 271 TYR A CA 1
ATOM 2110 C C . TYR A 1 275 ? 29.071 2.722 37.959 1.00 22.22 271 TYR A C 1
ATOM 2111 O O . TYR A 1 275 ? 28.337 1.847 37.520 1.00 23.87 271 TYR A O 1
ATOM 2120 N N . LEU A 1 276 ? 28.964 3.991 37.543 1.00 22.07 272 LEU A N 1
ATOM 2121 C CA . LEU A 1 276 ? 27.869 4.355 36.630 1.00 22.04 272 LEU A CA 1
ATOM 2122 C C . LEU A 1 276 ? 27.898 3.586 35.314 1.00 20.79 272 LEU A C 1
ATOM 2123 O O . LEU A 1 276 ? 26.891 2.980 34.895 1.00 21.39 272 LEU A O 1
ATOM 2128 N N . LYS A 1 277 ? 29.056 3.601 34.626 1.00 20.73 273 LYS A N 1
ATOM 2129 C CA . LYS A 1 277 ? 29.158 2.859 33.369 1.00 20.82 273 LYS A CA 1
ATOM 2130 C C . LYS A 1 277 ? 29.302 1.338 33.571 1.00 21.86 273 LYS A C 1
ATOM 2131 O O . LYS A 1 277 ? 28.532 0.580 33.001 1.00 23.26 273 LYS A O 1
ATOM 2137 N N . ASP A 1 278 ? 30.245 0.918 34.401 1.00 23.72 274 ASP A N 1
ATOM 2138 C CA 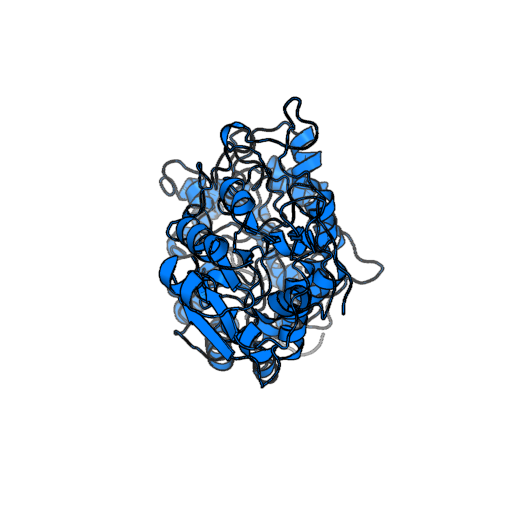. ASP A 1 278 ? 30.610 -0.506 34.392 1.00 24.90 274 ASP A CA 1
ATOM 2139 C C . ASP A 1 278 ? 29.738 -1.381 35.308 1.00 26.16 274 ASP A C 1
ATOM 2140 O O . ASP A 1 278 ? 29.696 -2.621 35.124 1.00 27.71 274 ASP A O 1
ATOM 2145 N N . THR A 1 279 ? 29.077 -0.776 36.290 1.00 24.79 275 THR A N 1
ATOM 2146 C CA . THR A 1 279 ? 28.255 -1.536 37.268 1.00 25.88 275 THR A CA 1
ATOM 2147 C C . THR A 1 279 ? 26.766 -1.346 36.978 1.00 26.35 275 THR A C 1
ATOM 2148 O O . THR A 1 279 ? 26.046 -2.327 36.807 1.00 26.62 275 THR A O 1
ATOM 2152 N N . LEU A 1 280 ? 26.313 -0.086 36.860 1.00 24.15 276 LEU A N 1
ATOM 2153 C CA . LEU A 1 280 ? 24.906 0.178 36.486 1.00 24.47 276 LEU A CA 1
ATOM 2154 C C . LEU A 1 280 ? 24.644 -0.043 35.000 1.00 23.50 276 LEU A C 1
ATOM 2155 O O . LEU A 1 280 ? 23.488 -0.086 34.587 1.00 24.66 276 LEU A O 1
ATOM 2160 N N . LYS A 1 281 ? 25.708 -0.167 34.206 1.00 23.41 277 LYS A N 1
ATOM 2161 C CA . LYS A 1 281 ? 25.617 -0.440 32.764 1.00 23.46 277 LYS A CA 1
ATOM 2162 C C . LYS A 1 281 ? 24.951 0.722 32.005 1.00 21.64 277 LYS A C 1
ATOM 2163 O O . LYS A 1 281 ? 24.275 0.516 31.010 1.00 22.24 277 LYS A O 1
ATOM 2169 N N . PHE A 1 282 ? 25.202 1.952 32.486 1.00 20.50 278 PHE A N 1
ATOM 2170 C CA . PHE A 1 282 ? 24.699 3.138 31.748 1.00 19.94 278 PHE A CA 1
ATOM 2171 C C . PHE A 1 282 ? 25.335 3.170 30.356 1.00 19.46 278 PHE A C 1
ATOM 2172 O O . PHE A 1 282 ? 26.587 3.092 30.235 1.00 19.65 278 PHE A O 1
ATOM 2180 N N . LYS A 1 283 ? 24.510 3.302 29.319 1.00 19.37 279 LYS A N 1
ATOM 2181 C CA . LYS A 1 283 ? 24.972 3.340 27.931 1.00 19.44 279 LYS A CA 1
ATOM 2182 C C . LYS A 1 283 ? 24.630 4.661 27.212 1.00 18.91 279 LYS A C 1
ATOM 2183 O O . LYS A 1 283 ? 24.890 4.815 26.024 1.00 20.06 279 LYS A O 1
ATOM 2189 N N . GLY A 1 284 ? 24.030 5.598 27.926 1.00 17.66 280 GLY A N 1
ATOM 2190 C CA . GLY A 1 284 ? 23.904 6.963 27.358 1.00 17.39 280 GLY A CA 1
ATOM 2191 C C . GLY A 1 284 ? 25.169 7.765 27.566 1.00 16.85 280 GLY A C 1
ATOM 2192 O O . GLY A 1 284 ? 26.270 7.175 27.780 1.00 17.62 280 GLY A O 1
ATOM 2193 N N . PHE A 1 285 ? 25.070 9.094 27.462 1.00 16.36 281 PHE A N 1
ATOM 2194 C CA . PHE A 1 285 ? 26.264 9.924 27.603 1.00 16.30 281 PHE A CA 1
ATOM 2195 C C . PHE A 1 285 ? 26.338 10.695 28.905 1.00 16.40 281 PHE A C 1
ATOM 2196 O O . PHE A 1 285 ? 25.277 11.115 29.470 1.00 16.79 281 PHE A O 1
ATOM 2204 N N . VAL A 1 286 ? 27.568 10.878 29.392 1.00 16.09 282 VAL A N 1
ATOM 2205 C CA . VAL A 1 286 ? 27.846 11.598 30.623 1.00 16.86 282 VAL A CA 1
ATOM 2206 C C . VAL A 1 286 ? 28.351 12.983 30.260 1.00 16.35 282 VAL A C 1
ATOM 2207 O O . VAL A 1 286 ? 29.328 13.150 29.496 1.00 17.00 282 VAL A O 1
ATOM 2211 N N . ILE A 1 287 ? 27.696 14.012 30.800 1.00 15.32 283 ILE A N 1
ATOM 2212 C CA . ILE A 1 287 ? 28.021 15.400 30.514 1.00 15.74 283 ILE A CA 1
ATOM 2213 C C . ILE A 1 287 ? 28.562 16.090 31.763 1.00 16.02 283 ILE A C 1
ATOM 2214 O O . ILE A 1 287 ? 28.110 15.827 32.884 1.00 16.48 283 ILE A O 1
ATOM 2219 N N . SER A 1 288 ? 29.521 17.006 31.583 1.00 15.47 284 SER A N 1
ATOM 2220 C CA . SER A 1 288 ? 29.968 17.838 32.693 1.00 15.45 284 SER A CA 1
ATOM 2221 C C . SER A 1 288 ? 28.917 18.889 33.057 1.00 16.36 284 SER A C 1
ATOM 2222 O O . SER A 1 288 ? 27.983 19.174 32.262 1.00 16.52 284 SER A O 1
ATOM 2225 N N . ASP A 1 289 ? 29.118 19.508 34.223 1.00 16.57 285 ASP A N 1
ATOM 2226 C CA . ASP A 1 289 ? 28.405 20.763 34.509 1.00 16.05 285 ASP A CA 1
ATOM 2227 C C . ASP A 1 289 ? 29.180 21.941 33.926 1.00 16.84 285 ASP A C 1
ATOM 2228 O O . ASP A 1 289 ? 30.255 21.771 33.276 1.00 17.19 285 ASP A O 1
ATOM 2233 N N . TRP A 1 290 ? 28.651 23.138 34.118 1.00 17.25 286 TRP A N 1
ATOM 2234 C CA . TRP A 1 290 ? 29.173 24.324 33.443 1.00 17.79 286 TRP A CA 1
ATOM 2235 C C . TRP A 1 290 ? 30.547 24.716 34.020 1.00 18.23 286 TRP A C 1
ATOM 2236 O O . TRP A 1 290 ? 30.666 25.095 35.195 1.00 18.49 286 TRP A O 1
ATOM 2247 N N . GLU A 1 291 ? 31.576 24.648 33.193 1.00 17.99 287 GLU A N 1
ATOM 2248 C CA . GLU A 1 291 ? 32.984 24.838 33.680 1.00 18.98 287 GLU A CA 1
ATOM 2249 C C . GLU A 1 291 ? 33.275 23.842 34.804 1.00 18.90 287 GLU A C 1
ATOM 2250 O O . GLU A 1 291 ? 34.155 24.101 35.660 1.00 19.30 287 GLU A O 1
ATOM 2259 N N . GLY A 1 292 ? 32.599 22.682 34.818 1.00 18.06 288 GLY A N 1
ATOM 2260 C CA . GLY A 1 292 ? 32.858 21.686 35.871 1.00 18.49 288 GLY A CA 1
ATOM 2261 C C . GLY A 1 292 ? 34.284 21.192 35.835 1.00 18.00 288 GLY A C 1
ATOM 2262 O O . GLY A 1 292 ? 34.863 20.931 36.880 1.00 18.95 288 GLY A O 1
ATOM 2263 N N . ILE A 1 293 ? 34.844 21.015 34.643 1.00 18.06 289 ILE A N 1
ATOM 2264 C CA . ILE A 1 293 ? 36.205 20.466 34.606 1.00 18.14 289 ILE A CA 1
ATOM 2265 C C . ILE A 1 293 ? 37.199 21.526 35.087 1.00 18.28 289 ILE A C 1
ATOM 2266 O O . ILE A 1 293 ? 38.195 21.178 35.777 1.00 19.28 289 ILE A O 1
ATOM 2271 N N . ASP A 1 294 ? 36.925 22.794 34.809 1.00 18.44 290 ASP A N 1
ATOM 2272 C CA . ASP A 1 294 ? 37.800 23.895 35.295 1.00 19.71 290 ASP A CA 1
ATOM 2273 C C . ASP A 1 294 ? 37.893 23.848 36.809 1.00 21.03 290 ASP A C 1
ATOM 2274 O O . ASP A 1 294 ? 38.943 24.166 37.397 1.00 20.68 290 ASP A O 1
ATOM 2279 N N . ARG A 1 295 ? 36.782 23.470 37.461 1.00 19.64 291 ARG A N 1
ATOM 2280 C CA . ARG A 1 295 ? 36.671 23.555 38.941 1.00 20.73 291 ARG A CA 1
ATOM 2281 C C . ARG A 1 295 ? 37.249 22.330 39.615 1.00 21.17 291 ARG A C 1
ATOM 2282 O O . ARG A 1 295 ? 37.211 22.240 40.855 1.00 22.10 291 ARG A O 1
ATOM 2290 N N . ILE A 1 296 ? 37.853 21.416 38.841 1.00 21.28 292 ILE A N 1
ATOM 2291 C CA . ILE A 1 296 ? 38.632 20.292 39.427 1.00 22.50 292 ILE A CA 1
ATOM 2292 C C . ILE A 1 296 ? 39.827 20.834 40.207 1.00 23.59 292 ILE A C 1
ATOM 2293 O O . ILE A 1 296 ? 40.179 20.292 41.278 1.00 24.24 292 ILE A O 1
ATOM 2298 N N . THR A 1 297 ? 40.416 21.910 39.691 1.00 23.16 293 THR A N 1
ATOM 2299 C CA . THR A 1 297 ? 41.623 22.511 40.291 1.00 25.81 293 THR A CA 1
ATOM 2300 C C . THR A 1 297 ? 41.266 23.667 41.203 1.00 27.20 293 THR A C 1
ATOM 2301 O O . THR A 1 297 ? 40.182 24.264 41.119 1.00 26.34 293 THR A O 1
ATOM 2305 N N . THR A 1 298 ? 42.201 23.984 42.117 1.00 30.46 294 THR A N 1
ATOM 2306 C CA . THR A 1 298 ? 42.089 25.169 42.976 1.00 33.43 294 THR A CA 1
ATOM 2307 C C . THR A 1 298 ? 43.367 25.984 42.774 1.00 33.93 294 THR A C 1
ATOM 2308 O O . THR A 1 298 ? 44.454 25.475 43.007 1.00 35.38 294 THR A O 1
ATOM 2312 N N . PRO A 1 299 ? 43.255 27.219 42.258 1.00 33.14 295 PRO A N 1
ATOM 2313 C CA . PRO A 1 299 ? 42.017 27.864 41.839 1.00 31.89 295 PRO A CA 1
ATOM 2314 C C . PRO A 1 299 ? 41.433 27.195 40.600 1.00 29.05 295 PRO A C 1
ATOM 2315 O O . PRO A 1 299 ? 42.140 26.505 39.851 1.00 28.14 295 PRO A O 1
ATOM 2319 N N . ALA A 1 300 ? 40.129 27.400 40.400 1.00 27.60 296 ALA A N 1
ATOM 2320 C CA . ALA A 1 300 ? 39.466 26.916 39.179 1.00 26.30 296 ALA A CA 1
ATOM 2321 C C . ALA A 1 300 ? 40.172 27.458 37.951 1.00 27.12 296 ALA A C 1
ATOM 2322 O O . ALA A 1 300 ? 40.565 28.637 37.903 1.00 28.23 296 ALA A O 1
ATOM 2324 N N . GLY A 1 301 ? 40.349 26.605 36.952 1.00 24.63 297 GLY A N 1
ATOM 2325 C CA . GLY A 1 301 ? 40.891 27.068 35.685 1.00 25.84 297 GLY A CA 1
ATOM 2326 C C . GLY A 1 301 ? 42.402 27.241 35.657 1.00 26.54 297 GLY A C 1
ATOM 2327 O O . GLY A 1 301 ? 42.926 27.638 34.620 1.00 27.69 297 GLY A O 1
ATOM 2328 N N . SER A 1 302 ? 43.078 26.885 36.741 1.00 27.39 298 SER A N 1
ATOM 2329 C CA . SER A 1 302 ? 44.530 27.153 36.847 1.00 27.38 298 SER A CA 1
ATOM 2330 C C . SER A 1 302 ? 45.397 26.142 36.117 1.00 26.63 298 SER A C 1
ATOM 2331 O O . SER A 1 302 ? 46.613 26.363 35.955 1.00 26.33 298 SER A O 1
ATOM 2334 N N . ASP A 1 303 ? 44.804 25.028 35.666 1.00 24.84 299 ASP A N 1
ATOM 2335 C CA . ASP A 1 303 ? 45.536 24.044 34.851 1.00 23.92 299 ASP A CA 1
ATOM 2336 C C . ASP A 1 303 ? 44.516 23.334 33.966 1.00 21.89 299 ASP A C 1
ATOM 2337 O O . ASP A 1 303 ? 44.116 22.188 34.234 1.00 22.03 299 ASP A O 1
ATOM 2342 N N . TYR A 1 304 ? 44.124 24.026 32.904 1.00 21.57 300 TYR A N 1
ATOM 2343 C CA . TYR A 1 304 ? 43.048 23.486 32.059 1.00 21.23 300 TYR A CA 1
ATOM 2344 C C . TYR A 1 304 ? 43.492 22.220 31.324 1.00 21.59 300 TYR A C 1
ATOM 2345 O O . TYR A 1 304 ? 42.677 21.318 31.089 1.00 21.75 300 TYR A O 1
ATOM 2354 N N . SER A 1 305 ? 44.802 22.094 31.019 1.00 20.59 301 SER A N 1
ATOM 2355 C CA . SER A 1 305 ? 45.261 20.850 30.445 1.00 21.59 301 SER A CA 1
ATOM 2356 C C . SER A 1 305 ? 44.993 19.653 31.347 1.00 21.36 301 SER A C 1
ATOM 2357 O O . SER A 1 305 ? 44.522 18.605 30.893 1.00 21.73 301 SER A O 1
ATOM 2360 N N . TYR A 1 306 ? 45.285 19.800 32.651 1.00 21.22 302 TYR A N 1
ATOM 2361 C CA . TYR A 1 306 ? 44.948 18.776 33.623 1.00 21.53 302 TYR A CA 1
ATOM 2362 C C . TYR A 1 306 ? 43.432 18.516 33.719 1.00 20.36 302 TYR A C 1
ATOM 2363 O O . TYR A 1 306 ? 42.955 17.358 33.753 1.00 21.21 302 TYR A O 1
ATOM 2372 N N . SER A 1 307 ? 42.678 19.602 33.748 1.00 20.27 303 SER A N 1
ATOM 2373 C CA . SER A 1 307 ? 41.196 19.479 33.803 1.00 20.57 303 SER A CA 1
ATOM 2374 C C . SER A 1 307 ? 40.666 18.608 32.664 1.00 20.47 303 SER A C 1
ATOM 2375 O O . SER A 1 307 ? 39.824 17.722 32.884 1.00 19.94 303 SER A O 1
ATOM 2378 N N . VAL A 1 308 ? 41.178 18.830 31.447 1.00 19.51 304 VAL A N 1
ATOM 2379 C CA . VAL A 1 308 ? 40.768 18.002 30.301 1.00 19.79 304 VAL A CA 1
ATOM 2380 C C . VAL A 1 308 ? 41.161 16.556 30.455 1.00 19.83 304 VAL A C 1
ATOM 2381 O O . VAL A 1 308 ? 40.353 15.639 30.293 1.00 20.26 304 VAL A O 1
ATOM 2385 N N . LYS A 1 309 ? 42.465 16.313 30.744 1.00 20.85 305 LYS A N 1
ATOM 2386 C 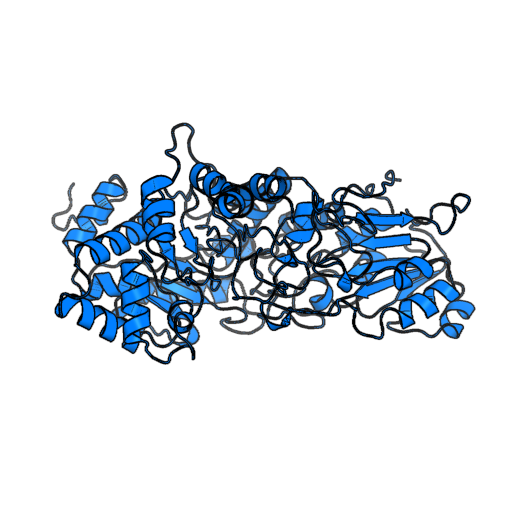CA . LYS A 1 309 ? 42.892 14.944 30.956 1.00 21.95 305 LYS A CA 1
ATOM 2387 C C . LYS A 1 309 ? 42.117 14.230 32.067 1.00 20.72 305 LYS A C 1
ATOM 2388 O O . LYS A 1 309 ? 41.689 13.072 31.892 1.00 21.60 305 LYS A O 1
ATOM 2394 N N . ALA A 1 310 ? 41.985 14.876 33.227 1.00 20.07 306 ALA A N 1
ATOM 2395 C CA . ALA A 1 310 ? 41.355 14.225 34.381 1.00 20.84 306 ALA A CA 1
ATOM 2396 C C . ALA A 1 310 ? 39.899 13.853 34.106 1.00 19.90 306 ALA A C 1
ATOM 2397 O O . ALA A 1 310 ? 39.449 12.745 34.456 1.00 20.82 306 ALA A O 1
ATOM 2399 N N . SER A 1 311 ? 39.171 14.779 33.466 1.00 19.46 307 SER A N 1
ATOM 2400 C CA . SER A 1 311 ? 37.748 14.560 33.251 1.00 19.67 307 SER A CA 1
ATOM 2401 C C . SER A 1 311 ? 37.475 13.504 32.177 1.00 18.83 307 SER A C 1
ATOM 2402 O O . SER A 1 311 ? 36.630 12.607 32.358 1.00 19.07 307 SER A O 1
ATOM 2405 N N . ILE A 1 312 ? 38.241 13.568 31.075 1.00 18.26 308 ILE A N 1
ATOM 2406 C CA . ILE A 1 312 ? 38.037 12.589 30.032 1.00 18.97 308 ILE A CA 1
ATOM 2407 C C . ILE A 1 312 ? 38.499 11.187 30.488 1.00 19.06 308 ILE A C 1
ATOM 2408 O O . ILE A 1 312 ? 37.806 10.190 30.231 1.00 19.86 308 ILE A O 1
ATOM 2413 N N . LEU A 1 313 ? 39.645 11.113 31.192 1.00 20.45 309 LEU A N 1
ATOM 2414 C CA . LEU A 1 313 ? 40.053 9.815 31.721 1.00 21.65 309 LEU A CA 1
ATOM 2415 C C . LEU A 1 313 ? 39.146 9.292 32.812 1.00 20.93 309 LEU A C 1
ATOM 2416 O O . LEU A 1 313 ? 38.988 8.060 32.945 1.00 21.83 309 LEU A O 1
ATOM 2421 N N . ALA A 1 314 ? 38.413 10.197 33.486 1.00 19.63 310 ALA A N 1
ATOM 2422 C CA . ALA A 1 314 ? 37.441 9.741 34.501 1.00 21.14 310 ALA A CA 1
ATOM 2423 C C . ALA A 1 314 ? 36.237 9.062 33.852 1.00 20.39 310 ALA A C 1
ATOM 2424 O O . ALA A 1 314 ? 35.551 8.285 34.517 1.00 20.84 310 ALA A O 1
ATOM 2426 N N . GLY A 1 315 ? 35.968 9.395 32.578 1.00 20.25 311 GLY A N 1
ATOM 2427 C CA . GLY A 1 315 ? 34.853 8.783 31.841 1.00 20.30 311 GLY A CA 1
ATOM 2428 C C . GLY A 1 315 ? 33.791 9.751 31.353 1.00 18.71 311 GLY A C 1
ATOM 2429 O O . GLY A 1 315 ? 32.786 9.277 30.813 1.00 19.04 311 GLY A O 1
ATOM 2430 N N . LEU A 1 316 ? 33.979 11.052 31.560 1.00 17.80 312 LEU A N 1
ATOM 2431 C CA . LEU A 1 316 ? 32.987 12.003 30.987 1.00 17.19 312 LEU A CA 1
ATOM 2432 C C . LEU A 1 316 ? 33.027 11.934 29.470 1.00 17.68 312 LEU A C 1
ATOM 2433 O O . LEU A 1 316 ? 34.120 11.712 28.864 1.00 17.97 312 LEU A O 1
ATOM 2438 N N . ASP A 1 317 ? 31.862 12.108 28.836 1.00 16.76 313 ASP A N 1
ATOM 2439 C CA . ASP A 1 317 ? 31.733 11.997 27.363 1.00 16.10 313 ASP A CA 1
ATOM 2440 C C . ASP A 1 317 ? 31.601 13.314 26.642 1.00 16.21 313 ASP A C 1
ATOM 2441 O O . ASP A 1 317 ? 32.186 13.486 25.538 1.00 16.85 313 ASP A O 1
ATOM 2446 N N . MET A 1 318 ? 30.832 14.239 27.223 1.00 15.99 314 MET A N 1
ATOM 2447 C CA . MET A 1 318 ? 30.595 15.535 26.591 1.00 15.97 314 MET A CA 1
ATOM 2448 C C . MET A 1 318 ? 30.936 16.615 27.619 1.00 15.74 314 MET A C 1
ATOM 2449 O O . MET A 1 318 ? 30.497 16.509 28.808 1.00 16.04 314 MET A O 1
ATOM 2454 N N . ILE A 1 319 ? 31.670 17.645 27.200 1.00 16.36 315 ILE A N 1
ATOM 2455 C CA . ILE A 1 319 ? 32.098 18.731 28.103 1.00 16.22 315 ILE A CA 1
ATOM 2456 C C . ILE A 1 319 ? 31.289 19.991 27.795 1.00 16.05 315 ILE A C 1
ATOM 2457 O O . ILE A 1 319 ? 31.285 20.472 26.646 1.00 15.75 315 ILE A O 1
ATOM 2462 N N . MET A 1 320 ? 30.562 20.487 28.816 1.00 15.90 316 MET A N 1
ATOM 2463 C CA . MET A 1 320 ? 29.890 21.796 28.759 1.00 16.00 316 MET A CA 1
ATOM 2464 C C . MET A 1 320 ? 30.987 22.822 28.982 1.00 16.32 316 MET A C 1
ATOM 2465 O O . MET A 1 320 ? 31.309 23.186 30.130 1.00 16.95 316 MET A O 1
ATOM 2470 N N . VAL A 1 321 ? 31.578 23.296 27.892 1.00 16.41 317 VAL A N 1
ATOM 2471 C CA . VAL A 1 321 ? 32.875 24.021 28.017 1.00 17.16 317 VAL A CA 1
ATOM 2472 C C . VAL A 1 321 ? 32.700 25.281 28.876 1.00 17.37 317 VAL A C 1
ATOM 2473 O O . VAL A 1 321 ? 33.418 25.435 29.883 1.00 18.14 317 VAL A O 1
ATOM 2477 N N . PRO A 1 322 ? 31.717 26.167 28.589 1.00 17.23 318 PRO A N 1
ATOM 2478 C CA . PRO A 1 322 ? 30.902 26.229 27.383 1.00 17.39 318 PRO A CA 1
ATOM 2479 C C . PRO A 1 322 ? 31.414 27.306 26.410 1.00 17.99 318 PRO A C 1
ATOM 2480 O O . PRO A 1 322 ? 30.881 27.439 25.308 1.00 17.60 318 PRO A O 1
ATOM 2484 N N . ASN A 1 323 ? 32.437 28.096 26.816 1.00 17.98 319 ASN A N 1
ATOM 2485 C CA . ASN A 1 323 ? 32.888 29.241 26.012 1.00 18.56 319 ASN A CA 1
ATOM 2486 C C . ASN A 1 323 ? 34.225 29.001 25.309 1.00 18.88 319 ASN A C 1
ATOM 2487 O O . ASN A 1 323 ? 34.315 29.278 24.105 1.00 19.67 319 ASN A O 1
ATOM 2492 N N . LYS A 1 324 ? 35.228 28.491 26.044 1.00 19.68 320 LYS A N 1
ATOM 2493 C CA . LYS A 1 324 ? 36.588 28.387 25.485 1.00 21.26 320 LYS A CA 1
ATOM 2494 C C . LYS A 1 324 ? 36.762 27.101 24.655 1.00 19.62 320 LYS A C 1
ATOM 2495 O O . LYS A 1 324 ? 37.618 26.241 24.929 1.00 19.97 320 LYS A O 1
ATOM 2501 N N . TYR A 1 325 ? 35.936 26.956 23.619 1.00 18.75 321 TYR A N 1
ATOM 2502 C CA . TYR A 1 325 ? 35.940 25.714 22.825 1.00 19.52 321 TYR A CA 1
ATOM 2503 C C . TYR A 1 325 ? 37.252 25.518 22.071 1.00 18.46 321 TYR A C 1
ATOM 2504 O O . TYR A 1 325 ? 37.644 24.347 21.874 1.00 19.46 321 TYR A O 1
ATOM 2513 N N . GLN A 1 326 ? 37.882 26.595 21.601 1.00 20.21 322 GLN A N 1
ATOM 2514 C CA . GLN A 1 326 ? 39.067 26.399 20.766 1.00 21.93 322 GLN A CA 1
ATOM 2515 C C . GLN A 1 326 ? 40.155 25.809 21.656 1.00 20.82 322 GLN A C 1
ATOM 2516 O O . GLN A 1 326 ? 40.854 24.855 21.252 1.00 21.39 322 GLN A O 1
ATOM 2522 N N . GLN A 1 327 ? 40.285 26.323 22.869 1.00 20.47 323 GLN A N 1
ATOM 2523 C CA . GLN A 1 327 ? 41.259 25.767 23.819 1.00 21.55 323 GLN A CA 1
ATOM 2524 C C . GLN A 1 327 ? 40.956 24.340 24.251 1.00 19.62 323 GLN A C 1
ATOM 2525 O O . GLN A 1 327 ? 41.832 23.477 24.317 1.00 19.89 323 GLN A O 1
ATOM 2531 N N . PHE A 1 328 ? 39.661 24.052 24.516 1.00 18.34 324 PHE A N 1
ATOM 2532 C CA . PHE A 1 328 ? 39.289 22.717 24.864 1.00 17.96 324 PHE A CA 1
ATOM 2533 C C . PHE A 1 328 ? 39.665 21.725 23.759 1.00 17.45 324 PHE A C 1
ATOM 2534 O O . PHE A 1 328 ? 40.269 20.662 24.026 1.00 17.75 324 PHE A O 1
ATOM 2542 N N . ILE A 1 329 ? 39.252 22.025 22.524 1.00 16.73 325 ILE A N 1
ATOM 2543 C CA . ILE A 1 329 ? 39.518 21.117 21.403 1.00 17.85 325 ILE A CA 1
ATOM 2544 C C . ILE A 1 329 ? 41.045 20.961 21.182 1.00 17.28 325 ILE A C 1
ATOM 2545 O O . ILE A 1 329 ? 41.536 19.853 20.957 1.00 17.36 325 ILE A O 1
ATOM 2550 N N . SER A 1 330 ? 41.752 22.089 21.246 1.00 17.90 326 SER A N 1
ATOM 2551 C CA . SER A 1 330 ? 43.213 22.028 21.025 1.00 17.88 326 SER A CA 1
ATOM 2552 C C . SER A 1 330 ? 43.897 21.153 22.080 1.00 18.12 326 SER A C 1
ATOM 2553 O O . SER A 1 330 ? 44.729 20.271 21.748 1.00 18.86 326 SER A O 1
ATOM 2556 N N . ILE A 1 331 ? 43.516 21.335 23.337 1.00 18.30 327 ILE A N 1
ATOM 2557 C CA . ILE A 1 331 ? 44.162 20.571 24.418 1.00 17.94 327 ILE A CA 1
ATOM 2558 C C . ILE A 1 331 ? 43.828 19.090 24.295 1.00 18.93 327 ILE A C 1
ATOM 2559 O O . ILE A 1 331 ? 44.681 18.235 24.429 1.00 19.53 327 ILE A O 1
ATOM 2564 N N . LEU A 1 332 ? 42.541 18.748 24.083 1.00 17.37 328 LEU A N 1
ATOM 2565 C CA . LEU A 1 332 ? 42.186 17.346 23.956 1.00 17.61 328 LEU A CA 1
ATOM 2566 C C . LEU A 1 332 ? 42.861 16.685 22.768 1.00 17.94 328 LEU A C 1
ATOM 2567 O O . LEU A 1 332 ? 43.324 15.541 22.866 1.00 18.55 328 LEU A O 1
ATOM 2572 N N . THR A 1 333 ? 42.904 17.372 21.627 1.00 18.44 329 THR A N 1
ATOM 2573 C CA . THR A 1 333 ? 43.576 16.853 20.442 1.00 18.35 329 THR A CA 1
ATOM 2574 C C . THR A 1 333 ? 45.069 16.600 20.744 1.00 18.13 329 THR A C 1
ATOM 2575 O O . THR A 1 333 ? 45.588 15.539 20.416 1.00 19.36 329 THR A O 1
ATOM 2579 N N . GLY A 1 334 ? 45.669 17.551 21.456 1.00 19.36 330 GLY A N 1
ATOM 2580 C CA . GLY A 1 334 ? 47.097 17.373 21.834 1.00 20.94 330 GLY A CA 1
ATOM 2581 C C . GLY A 1 334 ? 47.287 16.158 22.734 1.00 20.55 330 GLY A C 1
ATOM 2582 O O . GLY A 1 334 ? 48.247 15.382 22.543 1.00 21.69 330 GLY A O 1
ATOM 2583 N N . HIS A 1 335 ? 46.420 15.962 23.732 1.00 19.72 331 HIS A N 1
ATOM 2584 C CA . HIS A 1 335 ? 46.525 14.800 24.590 1.00 20.25 331 HIS A CA 1
ATOM 2585 C C . HIS A 1 335 ? 46.390 13.504 23.817 1.00 20.89 331 HIS A C 1
ATOM 2586 O O . HIS A 1 335 ? 47.089 12.529 24.068 1.00 21.40 331 HIS A O 1
ATOM 2593 N N . VAL A 1 336 ? 45.439 13.441 22.863 1.00 19.31 332 VAL A N 1
ATOM 2594 C CA . VAL A 1 336 ? 45.280 12.222 22.087 1.00 20.24 332 VAL A CA 1
ATOM 2595 C C . VAL A 1 336 ? 46.508 12.001 21.176 1.00 20.90 332 VAL A C 1
ATOM 2596 O O . VAL A 1 336 ? 47.056 10.879 21.115 1.00 22.15 332 VAL A O 1
ATOM 2600 N N A ASN A 1 337 ? 46.945 13.041 20.504 0.60 21.30 333 ASN A N 1
ATOM 2601 N N B ASN A 1 337 ? 46.933 13.070 20.496 0.40 21.00 333 ASN A N 1
ATOM 2602 C CA . ASN A 1 337 ? 48.103 12.916 19.601 1.00 22.38 333 ASN A CA 1
ATOM 2603 C C . ASN A 1 337 ? 49.383 12.577 20.359 1.00 23.13 333 ASN A C 1
ATOM 2604 O O . ASN A 1 337 ? 50.300 11.949 19.768 1.00 24.51 333 ASN A O 1
ATOM 2613 N N . GLY A 1 338 ? 49.455 12.968 21.624 1.00 23.10 334 GLY A N 1
ATOM 2614 C CA . GLY A 1 338 ? 50.605 12.664 22.488 1.00 23.90 334 GLY A CA 1
ATOM 2615 C C . GLY A 1 338 ? 50.514 11.315 23.161 1.00 24.84 334 GLY A C 1
ATOM 2616 O O . GLY A 1 338 ? 51.472 10.910 23.848 1.00 26.14 334 GLY A O 1
ATOM 2617 N N . GLY A 1 339 ? 49.400 10.595 22.993 1.00 23.34 335 GLY A N 1
ATOM 2618 C CA . GLY A 1 339 ? 49.233 9.285 23.642 1.00 24.04 335 GLY A CA 1
ATOM 2619 C C . GLY A 1 339 ? 48.813 9.319 25.104 1.00 23.63 335 GLY A C 1
ATOM 2620 O O . GLY A 1 339 ? 48.799 8.278 25.814 1.00 25.15 335 GLY A O 1
ATOM 2621 N N . VAL A 1 340 ? 48.445 10.506 25.612 1.00 22.95 336 VAL A N 1
ATOM 2622 C CA . VAL A 1 340 ? 48.054 10.682 27.013 1.00 23.34 336 VAL A CA 1
ATOM 2623 C C . VAL A 1 340 ? 46.644 10.135 27.264 1.00 23.23 336 VAL A C 1
ATOM 2624 O O . VAL A 1 340 ? 46.333 9.608 28.336 1.00 25.02 336 VAL A O 1
ATOM 2628 N N . ILE A 1 341 ? 45.770 10.344 26.268 1.00 23.07 337 ILE A N 1
ATOM 2629 C CA . ILE A 1 341 ? 44.398 9.794 26.295 1.00 22.93 337 ILE A CA 1
ATOM 2630 C C . ILE A 1 341 ? 44.262 8.825 25.118 1.00 21.38 337 ILE A C 1
ATOM 2631 O O . ILE A 1 341 ? 44.556 9.218 24.004 1.00 22.25 337 ILE A O 1
ATOM 2636 N N . PRO A 1 342 ? 43.865 7.564 25.365 1.00 22.17 338 PRO A N 1
ATOM 2637 C CA . PRO A 1 342 ? 43.808 6.589 24.264 1.00 22.43 338 PRO A CA 1
ATOM 2638 C C . PRO A 1 342 ? 42.610 6.828 23.370 1.00 22.12 338 PRO A C 1
ATOM 2639 O O . PRO A 1 342 ? 41.563 7.348 23.818 1.00 20.82 338 PRO A O 1
ATOM 2643 N N . MET A 1 343 ? 42.747 6.432 22.120 1.00 21.77 339 MET A N 1
ATOM 2644 C CA . MET A 1 343 ? 41.619 6.523 21.183 1.00 21.92 339 MET A CA 1
ATOM 2645 C C . MET A 1 343 ? 40.414 5.730 21.654 1.00 21.99 339 MET A C 1
ATOM 2646 O O . MET A 1 343 ? 39.267 6.087 21.321 1.00 21.42 339 MET A O 1
ATOM 2651 N N . SER A 1 344 ? 40.595 4.668 22.426 1.00 21.34 340 SER A N 1
ATOM 2652 C CA . SER A 1 344 ? 39.459 3.891 22.902 1.00 21.62 340 SER A CA 1
ATOM 2653 C C . SER A 1 344 ? 38.546 4.741 23.781 1.00 21.44 340 SER A C 1
ATOM 2654 O O . SER A 1 344 ? 37.325 4.534 23.782 1.00 21.28 340 SER A O 1
ATOM 2657 N N . ARG A 1 345 ? 39.124 5.680 24.529 1.00 20.38 341 ARG A N 1
ATOM 2658 C CA . ARG A 1 345 ? 38.335 6.582 25.385 1.00 19.65 341 ARG A CA 1
ATOM 2659 C C . ARG A 1 345 ? 37.520 7.569 24.538 1.00 19.29 341 ARG A C 1
ATOM 2660 O O . ARG A 1 345 ? 36.291 7.733 24.782 1.00 19.23 341 ARG A O 1
ATOM 2668 N N . ILE A 1 346 ? 38.149 8.149 23.522 1.00 18.50 342 ILE A N 1
ATOM 2669 C CA . ILE A 1 346 ? 37.451 9.024 22.574 1.00 19.06 342 ILE A CA 1
ATOM 2670 C C . ILE A 1 346 ? 36.341 8.266 21.872 1.00 18.98 342 ILE A C 1
ATOM 2671 O O . ILE A 1 346 ? 35.196 8.784 21.781 1.00 17.99 342 ILE A O 1
ATOM 2676 N N . ASP A 1 347 ? 36.623 7.050 21.399 1.00 18.24 343 ASP A N 1
ATOM 2677 C CA . ASP A 1 347 ? 35.608 6.286 20.682 1.00 18.21 343 ASP A CA 1
ATOM 2678 C C . ASP A 1 347 ? 34.448 5.911 21.578 1.00 19.07 343 ASP A C 1
ATOM 2679 O O . ASP A 1 347 ? 33.296 5.893 21.092 1.00 19.04 343 ASP A O 1
ATOM 2684 N N . ASP A 1 348 ? 34.688 5.626 22.861 1.00 18.31 344 ASP A N 1
ATOM 2685 C CA . ASP A 1 348 ? 33.581 5.344 23.776 1.00 18.11 344 ASP A CA 1
ATOM 2686 C C . ASP A 1 348 ? 32.711 6.606 23.984 1.00 18.24 344 ASP A C 1
ATOM 2687 O O . ASP A 1 348 ? 31.473 6.508 23.922 1.00 18.02 344 ASP A O 1
ATOM 2692 N N . ALA A 1 349 ? 33.343 7.756 24.171 1.00 18.21 345 ALA A N 1
ATOM 2693 C CA . ALA A 1 349 ? 32.555 8.992 24.383 1.00 17.43 345 ALA A CA 1
ATOM 2694 C C . ALA A 1 349 ? 31.688 9.244 23.146 1.00 17.88 345 ALA A C 1
ATOM 2695 O O . ALA A 1 349 ? 30.475 9.533 23.281 1.00 17.08 345 ALA A O 1
ATOM 2697 N N . VAL A 1 350 ? 32.269 9.132 21.946 1.00 16.80 346 VAL A N 1
ATOM 2698 C CA . VAL A 1 350 ? 31.520 9.427 20.707 1.00 16.78 346 VAL A CA 1
ATOM 2699 C C . VAL A 1 350 ? 30.439 8.384 20.471 1.00 17.61 346 VAL A C 1
ATOM 2700 O O . VAL A 1 350 ? 29.303 8.715 20.067 1.00 17.61 346 VAL A O 1
ATOM 2704 N N . THR A 1 351 ? 30.747 7.119 20.774 1.00 17.82 347 THR A N 1
ATOM 2705 C CA . THR A 1 351 ? 29.731 6.056 20.651 1.00 16.98 347 THR A CA 1
ATOM 2706 C C . THR A 1 351 ? 28.486 6.408 21.466 1.00 17.32 347 THR A C 1
ATOM 2707 O O . THR A 1 351 ? 27.357 6.250 20.979 1.00 18.25 347 THR A O 1
ATOM 2711 N N . ARG A 1 352 ? 28.708 6.861 22.704 1.00 17.10 348 ARG A N 1
ATOM 2712 C CA . ARG A 1 352 ? 27.589 7.171 23.610 1.00 16.43 348 ARG A CA 1
ATOM 2713 C C . ARG A 1 352 ? 26.802 8.402 23.114 1.00 16.75 348 ARG A C 1
ATOM 2714 O O . ARG A 1 352 ? 25.556 8.402 23.152 1.00 16.92 348 ARG A O 1
ATOM 2722 N N . ILE A 1 353 ? 27.493 9.442 22.656 1.00 16.43 349 ILE A N 1
ATOM 2723 C CA . ILE A 1 353 ? 26.808 10.640 22.180 1.00 16.28 349 ILE A CA 1
ATOM 2724 C C . ILE A 1 353 ? 25.988 10.301 20.924 1.00 16.79 349 ILE A C 1
ATOM 2725 O O . ILE A 1 353 ? 24.786 10.675 20.798 1.00 16.42 349 ILE A O 1
ATOM 2730 N N . LEU A 1 354 ? 26.616 9.588 19.970 1.00 16.43 350 LEU A N 1
ATOM 2731 C CA . LEU A 1 354 ? 25.890 9.147 18.791 1.00 16.30 350 LEU A CA 1
ATOM 2732 C C . LEU A 1 354 ? 24.708 8.230 19.121 1.00 16.64 350 LEU A C 1
ATOM 2733 O O . LEU A 1 354 ? 23.634 8.329 18.496 1.00 17.20 350 LEU A O 1
ATOM 2738 N N . ARG A 1 355 ? 24.920 7.302 20.065 1.00 16.85 351 ARG A N 1
ATOM 2739 C CA . ARG A 1 355 ? 23.829 6.391 20.464 1.00 17.27 351 ARG A CA 1
ATOM 2740 C C . ARG A 1 355 ? 22.608 7.239 20.878 1.00 16.70 351 ARG A C 1
ATOM 2741 O O . ARG A 1 355 ? 21.477 6.930 20.443 1.00 17.46 351 ARG A O 1
ATOM 2749 N N . VAL A 1 356 ? 22.805 8.253 21.703 1.00 16.91 352 VAL A N 1
ATOM 2750 C CA . VAL A 1 356 ? 21.658 9.059 22.163 1.00 16.91 352 VAL A CA 1
ATOM 2751 C C . VAL A 1 356 ? 21.015 9.792 20.966 1.00 17.02 352 VAL A C 1
ATOM 2752 O O . VAL A 1 356 ? 19.772 9.776 20.798 1.00 16.31 352 VAL A O 1
ATOM 2756 N N . LYS A 1 357 ? 21.843 10.393 20.099 1.00 16.36 353 LYS A N 1
ATOM 2757 C CA . LYS A 1 357 ? 21.324 11.155 18.955 1.00 15.99 353 LYS A CA 1
ATOM 2758 C C . LYS A 1 357 ? 20.543 10.251 17.987 1.00 16.97 353 LYS A C 1
ATOM 2759 O O . LYS A 1 357 ? 19.414 10.588 17.560 1.00 16.83 353 LYS A O 1
ATOM 2765 N N . PHE A 1 358 ? 21.097 9.072 17.680 1.00 17.19 354 PHE A N 1
ATOM 2766 C CA . PHE A 1 358 ? 20.333 8.161 16.786 1.00 17.16 354 PHE A CA 1
ATOM 2767 C C . PHE A 1 358 ? 19.061 7.640 17.455 1.00 16.85 354 PHE A C 1
ATOM 2768 O O . PHE A 1 358 ? 17.987 7.617 16.826 1.00 18.24 354 PHE A O 1
ATOM 2776 N N . THR A 1 359 ? 19.168 7.237 18.714 1.00 16.48 355 THR A N 1
ATOM 2777 C CA . THR A 1 359 ? 18.021 6.647 19.441 1.00 17.26 355 THR A CA 1
ATOM 2778 C C . THR A 1 359 ? 16.856 7.614 19.470 1.00 18.48 355 THR A C 1
ATOM 2779 O O . THR A 1 359 ? 15.696 7.185 19.267 1.00 19.63 355 THR A O 1
ATOM 2783 N N . MET A 1 360 ? 17.114 8.914 19.702 1.00 17.24 356 MET A N 1
ATOM 2784 C CA . MET A 1 360 ? 16.024 9.867 19.887 1.00 17.81 356 MET A CA 1
ATOM 2785 C C . MET A 1 360 ? 15.444 10.332 18.564 1.00 18.59 356 MET A C 1
ATOM 2786 O O . MET A 1 360 ? 14.481 11.087 18.571 1.00 19.46 356 MET A O 1
ATOM 2791 N N . GLY A 1 361 ? 16.010 9.902 17.422 1.00 17.80 357 GLY A N 1
ATOM 2792 C CA . GLY A 1 361 ? 15.480 10.307 16.123 1.00 18.91 357 GLY A CA 1
ATOM 2793 C C . GLY A 1 361 ? 16.058 11.592 15.555 1.00 17.62 357 GLY A C 1
ATOM 2794 O O . GLY A 1 361 ? 15.519 12.138 14.577 1.00 18.65 357 GLY A O 1
ATOM 2795 N N . LEU A 1 362 ? 17.159 12.088 16.143 1.00 17.73 358 LEU A N 1
ATOM 2796 C CA . LEU A 1 362 ? 17.694 13.411 15.788 1.00 18.10 358 LEU A CA 1
ATOM 2797 C C . LEU A 1 362 ? 18.178 13.453 14.335 1.00 17.99 358 LEU A C 1
ATOM 2798 O O . LEU A 1 362 ? 18.080 14.506 13.682 1.00 17.90 358 LEU A O 1
ATOM 2803 N N . PHE A 1 363 ? 18.674 12.313 13.816 1.00 18.07 359 PHE A N 1
ATOM 2804 C CA . PHE A 1 363 ? 19.135 12.323 12.417 1.00 18.56 359 PHE A CA 1
ATOM 2805 C C . PHE A 1 363 ? 17.955 12.390 11.443 1.00 19.99 359 PHE A C 1
ATOM 2806 O O . PHE A 1 363 ? 18.120 12.810 10.278 1.00 21.23 359 PHE A O 1
ATOM 2814 N N . GLU A 1 364 ? 16.782 11.906 11.878 1.00 20.20 360 GLU A N 1
ATOM 2815 C CA . GLU A 1 364 ? 15.565 11.925 11.053 1.00 20.57 360 GLU A CA 1
ATOM 2816 C C . GLU A 1 364 ? 14.810 13.237 11.174 1.00 21.00 360 GLU A C 1
ATOM 2817 O O . GLU A 1 364 ? 14.132 13.667 10.219 1.00 22.36 360 GLU A O 1
ATOM 2823 N N . ASN A 1 365 ? 14.862 13.864 12.352 1.00 19.08 361 ASN A N 1
ATOM 2824 C CA . ASN A 1 365 ? 14.144 15.136 12.622 1.00 20.38 361 ASN A CA 1
ATOM 2825 C C . ASN A 1 365 ? 15.086 16.127 13.294 1.00 19.29 361 ASN A C 1
ATOM 2826 O O . ASN A 1 365 ? 14.936 16.455 14.473 1.00 20.05 361 ASN A O 1
ATOM 2831 N N . PRO A 1 366 ? 16.064 16.644 12.526 1.00 18.34 362 PRO A N 1
ATOM 2832 C CA . PRO A 1 366 ? 17.026 17.563 13.123 1.00 18.02 362 PRO A CA 1
ATOM 2833 C C . PRO A 1 366 ? 16.469 18.981 13.339 1.00 17.80 362 PRO A C 1
ATOM 2834 O O . PRO A 1 366 ? 17.075 19.745 14.096 1.00 17.37 362 PRO A O 1
ATOM 2838 N N . TYR A 1 367 ? 15.372 19.327 12.662 1.00 18.76 363 TYR A N 1
ATOM 2839 C CA . TYR A 1 367 ? 14.872 20.705 12.665 1.00 18.32 363 TYR A CA 1
ATOM 2840 C C . TYR A 1 367 ? 13.594 20.800 13.489 1.00 18.87 363 TYR A C 1
ATOM 2841 O O . TYR A 1 367 ? 12.911 19.777 13.774 1.00 20.62 363 TYR A O 1
ATOM 2850 N N . ALA A 1 368 ? 13.281 22.026 13.877 1.00 18.15 364 ALA A N 1
ATOM 2851 C CA . ALA A 1 368 ? 12.066 22.261 14.706 1.00 17.86 364 ALA A CA 1
ATOM 2852 C C . ALA A 1 368 ? 10.776 22.060 13.921 1.00 18.80 364 ALA A C 1
ATOM 2853 O O . ALA A 1 368 ? 10.741 22.170 12.689 1.00 20.01 364 ALA A O 1
ATOM 2855 N N . ASP A 1 369 ? 9.701 21.755 14.641 1.00 17.77 365 ASP A N 1
ATOM 2856 C CA . ASP A 1 369 ? 8.392 21.636 14.028 1.00 18.37 365 ASP A CA 1
ATOM 2857 C C . ASP A 1 369 ? 7.585 22.895 14.313 1.00 18.86 365 ASP A C 1
ATOM 2858 O O . ASP A 1 369 ? 7.208 23.153 15.465 1.00 17.45 365 ASP A O 1
ATOM 2863 N N . PRO A 1 370 ? 7.340 23.731 13.276 1.00 18.98 366 PRO A N 1
ATOM 2864 C CA . PRO A 1 370 ? 6.638 24.983 13.547 1.00 19.22 366 PRO A CA 1
ATOM 2865 C C . PRO A 1 370 ? 5.233 24.783 14.123 1.00 20.33 366 PRO A C 1
ATOM 2866 O O . PRO A 1 370 ? 4.741 25.660 14.822 1.00 20.93 366 PRO A O 1
ATOM 2870 N N . ALA A 1 371 ? 4.646 23.607 13.887 1.00 20.17 367 ALA A N 1
ATOM 2871 C CA . ALA A 1 371 ? 3.304 23.336 14.448 1.00 21.12 367 ALA A CA 1
ATOM 2872 C C . ALA A 1 371 ? 3.318 23.151 15.967 1.00 20.94 367 ALA A C 1
ATOM 2873 O O . ALA A 1 371 ? 2.282 23.216 16.636 1.00 23.46 367 ALA A O 1
ATOM 2875 N N . MET A 1 372 ? 4.510 22.996 16.535 1.00 19.11 368 MET A N 1
ATOM 2876 C CA . MET A 1 372 ? 4.635 22.826 17.996 1.00 18.91 368 MET A CA 1
ATOM 2877 C C . MET A 1 372 ? 4.747 24.133 18.736 1.00 19.03 368 MET A C 1
ATOM 2878 O O . MET A 1 372 ? 4.605 24.143 19.958 1.00 18.81 368 MET A O 1
ATOM 2885 N N . ALA A 1 373 ? 4.964 25.249 18.016 1.00 19.11 369 ALA A N 1
ATOM 2886 C CA . ALA A 1 373 ? 5.168 26.538 18.709 1.00 19.55 369 ALA A CA 1
ATOM 2887 C C . ALA A 1 373 ? 3.991 26.864 19.620 1.00 21.34 369 ALA A C 1
ATOM 2888 O O . ALA A 1 373 ? 4.172 27.422 20.719 1.00 21.17 369 ALA A O 1
ATOM 2890 N N . GLU A 1 374 ? 2.773 26.523 19.192 1.00 21.76 370 GLU A N 1
ATOM 2891 C CA . GLU A 1 374 ? 1.520 26.707 19.945 1.00 21.82 370 GLU A CA 1
ATOM 2892 C C . GLU A 1 374 ? 1.384 25.951 21.279 1.00 21.54 370 GLU A C 1
ATOM 2893 O O . GLU A 1 374 ? 0.549 26.270 22.103 1.00 22.69 370 GLU A O 1
ATOM 2903 N N . GLN A 1 375 ? 2.264 24.973 21.531 1.00 19.50 371 GLN A N 1
ATOM 2904 C CA . GLN A 1 375 ? 2.230 24.249 22.816 1.00 19.26 371 GLN A CA 1
ATOM 2905 C C . GLN A 1 375 ? 2.729 25.122 23.976 1.00 18.14 371 GLN A C 1
ATOM 2906 O O . GLN A 1 375 ? 2.471 24.829 25.151 1.00 18.35 371 GLN A O 1
ATOM 2912 N N . LEU A 1 376 ? 3.513 26.165 23.667 1.00 16.95 372 LEU A N 1
ATOM 2913 C CA . LEU A 1 376 ? 4.088 27.007 24.722 1.00 17.62 372 LEU A CA 1
ATOM 2914 C C . LEU A 1 376 ? 2.963 27.694 25.526 1.00 16.54 372 LEU A C 1
ATOM 2915 O O . LEU A 1 376 ? 2.097 28.352 24.949 1.00 17.65 372 LEU A O 1
ATOM 2920 N N . GLY A 1 377 ? 3.039 27.570 26.857 1.00 16.04 373 GLY A N 1
ATOM 2921 C CA . GLY A 1 377 ? 2.062 28.216 27.743 1.00 16.72 373 GLY A CA 1
ATOM 2922 C C . GLY A 1 377 ? 0.635 27.725 27.556 1.00 16.94 373 GLY A C 1
ATOM 2923 O O . GLY A 1 377 ? -0.275 28.424 27.982 1.00 18.42 373 GLY A O 1
ATOM 2924 N N . LYS A 1 378 ? 0.412 26.530 26.993 1.00 17.33 374 LYS A N 1
ATOM 2925 C CA . LYS A 1 378 ? -0.975 26.095 26.707 1.00 18.66 374 LYS A CA 1
ATOM 2926 C C . LYS A 1 378 ? -1.820 26.014 27.962 1.00 17.17 374 LYS A C 1
ATOM 2927 O O . LYS A 1 378 ? -1.315 25.579 29.027 1.00 16.50 374 LYS A O 1
ATOM 2933 N N . GLN A 1 379 ? -3.100 26.341 27.849 1.00 17.05 375 GLN A N 1
ATOM 2934 C CA . GLN A 1 379 ? -3.915 26.391 29.021 1.00 16.49 375 GLN A CA 1
ATOM 2935 C C . GLN A 1 379 ? -4.009 25.025 29.719 1.00 15.85 375 GLN A C 1
ATOM 2936 O O . GLN A 1 379 ? -4.061 25.004 30.958 1.00 16.73 375 GLN A O 1
ATOM 2942 N N . GLU A 1 380 ? -4.040 23.919 28.995 1.00 17.31 376 GLU A N 1
ATOM 2943 C CA . GLU A 1 380 ? -4.061 22.587 29.610 1.00 18.42 376 GLU A CA 1
ATOM 2944 C C . GLU A 1 380 ? -2.843 22.402 30.551 1.00 16.42 376 GLU A C 1
ATOM 2945 O O . GLU A 1 380 ? -2.960 21.790 31.648 1.00 18.06 376 GLU A O 1
ATOM 2951 N N . HIS A 1 381 ? -1.696 22.936 30.134 1.00 16.22 377 HIS A N 1
ATOM 2952 C CA . HIS A 1 381 ? -0.495 22.801 30.942 1.00 15.39 377 HIS A CA 1
ATOM 2953 C C . HIS A 1 381 ? -0.552 23.728 32.131 1.00 15.96 377 HIS A C 1
ATOM 2954 O O . HIS A 1 381 ? -0.099 23.383 33.220 1.00 15.34 377 HIS A O 1
ATOM 2961 N N . ARG A 1 382 ? -1.127 24.917 31.944 1.00 15.23 378 ARG A N 1
ATOM 2962 C CA . ARG A 1 382 ? -1.367 25.781 33.101 1.00 15.60 378 ARG A CA 1
ATOM 2963 C C . ARG A 1 382 ? -2.321 25.169 34.104 1.00 15.08 378 ARG A C 1
ATOM 2964 O O . ARG A 1 382 ? -2.117 25.339 35.325 1.00 16.20 378 ARG A O 1
ATOM 2972 N N . ASP A 1 383 ? -3.340 24.447 33.617 1.00 16.06 379 ASP A N 1
ATOM 2973 C CA . ASP A 1 383 ? -4.282 23.769 34.531 1.00 16.21 379 ASP A CA 1
ATOM 2974 C C . ASP A 1 383 ? -3.540 22.703 35.327 1.00 15.32 379 ASP A C 1
ATOM 2975 O O . ASP A 1 383 ? -3.763 22.563 36.526 1.00 16.04 379 ASP A O 1
ATOM 2980 N N . LEU A 1 384 ? -2.587 22.022 34.682 1.00 15.86 380 LEU A N 1
ATOM 2981 C CA . LEU A 1 384 ? -1.743 21.010 35.350 1.00 16.21 380 LEU A CA 1
ATOM 2982 C C . LEU A 1 384 ? -0.861 21.702 36.394 1.00 15.89 380 LEU A C 1
ATOM 2983 O O . LEU A 1 384 ? -0.713 21.189 37.519 1.00 16.19 380 LEU A O 1
ATOM 2988 N N . ALA A 1 385 ? -0.247 22.841 36.055 1.00 15.16 381 ALA A N 1
ATOM 2989 C CA . ALA A 1 385 ? 0.627 23.550 37.007 1.00 14.97 381 ALA A CA 1
ATOM 2990 C C . ALA A 1 385 ? -0.187 24.033 38.207 1.00 15.41 381 ALA A C 1
ATOM 2991 O O . ALA A 1 385 ? 0.288 23.969 39.340 1.00 15.89 381 ALA A O 1
ATOM 2993 N N . ARG A 1 386 ? -1.432 24.472 37.956 1.00 15.66 382 ARG A N 1
ATOM 2994 C CA . ARG A 1 386 ? -2.327 24.912 39.012 1.00 15.57 382 ARG A CA 1
ATOM 2995 C C . ARG A 1 386 ? -2.691 23.741 39.938 1.00 15.60 382 ARG A C 1
ATOM 2996 O O . ARG A 1 386 ? -2.676 23.939 41.176 1.00 16.05 382 ARG A O 1
ATOM 3004 N N . GLU A 1 387 ? -2.983 22.569 39.372 1.00 15.78 383 GLU A N 1
ATOM 3005 C CA . GLU A 1 387 ? -3.183 21.354 40.158 1.00 16.33 383 GLU A CA 1
ATOM 3006 C C . GLU A 1 387 ? -1.943 21.052 41.015 1.00 15.85 383 GLU A C 1
ATOM 3007 O O . GLU A 1 387 ? -2.082 20.764 42.229 1.00 15.99 383 GLU A O 1
ATOM 3013 N N . ALA A 1 388 ? -0.759 21.101 40.400 1.00 15.17 384 ALA A N 1
ATOM 3014 C CA . ALA A 1 388 ? 0.454 20.788 41.144 1.00 15.38 384 ALA A CA 1
ATOM 3015 C C . ALA A 1 388 ? 0.723 21.796 42.253 1.00 15.42 384 ALA A C 1
ATOM 3016 O O . ALA A 1 388 ? 1.079 21.414 43.388 1.00 16.03 384 ALA A O 1
ATOM 3018 N N . ALA A 1 389 ? 0.493 23.093 41.985 1.00 14.67 385 ALA A N 1
ATOM 3019 C CA . ALA A 1 389 ? 0.727 24.079 43.015 1.00 15.33 385 ALA A CA 1
ATOM 3020 C C . ALA A 1 389 ? -0.200 23.839 44.209 1.00 15.04 385 ALA A C 1
ATOM 3021 O O . ALA A 1 389 ? 0.243 23.892 45.363 1.00 15.91 385 ALA A O 1
ATOM 3023 N N . ARG A 1 390 ? -1.475 23.587 43.933 1.00 14.80 386 ARG A N 1
ATOM 3024 C CA . ARG A 1 390 ? -2.419 23.352 45.038 1.00 15.56 386 ARG A CA 1
ATOM 3025 C C . ARG A 1 390 ? -2.028 22.106 45.839 1.00 16.55 386 ARG A C 1
ATOM 3026 O O . ARG A 1 390 ? -2.073 22.134 47.081 1.00 17.05 386 ARG A O 1
ATOM 3039 N N . LYS A 1 391 ? -1.626 21.034 45.157 1.00 15.70 387 LYS A N 1
ATOM 3040 C CA . LYS A 1 391 ? -1.254 19.788 45.848 1.00 16.51 387 LYS A CA 1
ATOM 3041 C C . LYS A 1 391 ? 0.034 19.957 46.636 1.00 15.92 387 LYS A C 1
ATOM 3042 O O . LYS A 1 391 ? 0.292 19.202 47.602 1.00 17.13 387 LYS A O 1
ATOM 3048 N N . SER A 1 392 ? 0.885 20.904 46.280 1.00 15.23 388 SER A N 1
ATOM 3049 C CA . SER A 1 392 ? 2.180 21.094 46.948 1.00 15.94 388 SER A CA 1
ATOM 3050 C C . SER A 1 392 ? 2.045 21.839 48.278 1.00 15.34 388 SER A C 1
ATOM 3051 O O . SER A 1 392 ? 2.968 21.795 49.098 1.00 16.27 388 SER A O 1
ATOM 3054 N N . LEU A 1 393 ? 0.922 22.542 48.490 1.00 14.98 389 LEU A N 1
ATOM 3055 C CA . LEU A 1 393 ? 0.782 23.417 49.673 1.00 15.45 389 LEU A CA 1
ATOM 3056 C C . LEU A 1 393 ? 0.689 22.555 50.938 1.00 15.75 389 LEU A C 1
ATOM 3057 O O . LEU A 1 393 ? -0.053 21.552 50.964 1.00 17.53 389 LEU A O 1
ATOM 3062 N N . VAL A 1 394 ? 1.421 22.971 51.955 1.00 15.94 390 VAL A N 1
ATOM 3063 C CA . VAL A 1 394 ? 1.388 22.241 53.263 1.00 16.41 390 VAL A CA 1
ATOM 3064 C C . VAL A 1 394 ? 0.812 23.204 54.289 1.00 16.37 390 VAL A C 1
ATOM 3065 O O . VAL A 1 394 ? 1.382 24.256 54.583 1.00 17.23 390 VAL A O 1
ATOM 3069 N N . LEU A 1 395 ? -0.364 22.834 54.807 1.00 16.19 391 LEU A N 1
ATOM 3070 C CA . LEU A 1 395 ? -1.021 23.616 55.867 1.00 16.58 391 LEU A CA 1
ATOM 3071 C C . LEU A 1 395 ? -0.329 23.346 57.211 1.00 17.78 391 LEU A C 1
ATOM 3072 O O . LEU A 1 395 ? -0.310 22.193 57.656 1.00 18.18 391 LEU A O 1
ATOM 3077 N N . LEU A 1 396 ? 0.313 24.367 57.781 1.00 17.31 392 LEU A N 1
ATOM 3078 C CA . LEU A 1 396 ? 1.067 24.180 59.043 1.00 18.57 392 LEU A CA 1
ATOM 3079 C C . LEU A 1 396 ? 0.292 24.615 60.270 1.00 19.15 392 LEU A C 1
ATOM 3080 O O . LEU A 1 396 ? 0.631 24.179 61.380 1.00 20.73 392 LEU A O 1
ATOM 3085 N N . LYS A 1 397 ? -0.696 25.483 60.112 1.00 17.86 393 LYS A N 1
ATOM 3086 C CA . LYS A 1 397 ? -1.467 25.998 61.269 1.00 18.32 393 LYS A CA 1
ATOM 3087 C C . LYS A 1 397 ? -2.818 26.434 60.711 1.00 17.41 393 LYS A C 1
ATOM 3088 O O . LYS A 1 397 ? -2.879 27.012 59.589 1.00 16.90 393 LYS A O 1
ATOM 3094 N N . ASN A 1 398 ? -3.897 26.224 61.471 1.00 18.21 394 ASN A N 1
ATOM 3095 C CA . ASN A 1 398 ? -5.232 26.660 61.038 1.00 17.81 394 ASN A CA 1
ATOM 3096 C C . ASN A 1 398 ? -6.083 26.956 62.267 1.00 21.09 394 ASN A C 1
ATOM 3097 O O . ASN A 1 398 ? -7.089 26.263 62.521 1.00 24.20 394 ASN A O 1
ATOM 3102 N N . GLY A 1 399 ? -5.610 27.932 63.032 1.00 20.66 395 GLY A N 1
ATOM 3103 C CA . GLY A 1 399 ? -6.258 28.461 64.271 1.00 20.69 395 GLY A CA 1
ATOM 3104 C C . GLY A 1 399 ? -5.207 28.629 65.363 1.00 21.90 395 GLY A C 1
ATOM 3105 O O . GLY A 1 399 ? -4.331 27.766 65.553 1.00 21.62 395 GLY A O 1
ATOM 3106 N N . LYS A 1 400 ? -5.345 29.716 66.127 1.00 22.60 396 LYS A N 1
ATOM 3107 C CA . LYS A 1 400 ? -4.335 30.001 67.178 1.00 22.74 396 LYS A CA 1
ATOM 3108 C C . LYS A 1 400 ? -4.445 29.178 68.443 1.00 24.52 396 LYS A C 1
ATOM 3109 O O . LYS A 1 400 ? -3.481 29.053 69.188 1.00 25.92 396 LYS A O 1
ATOM 3115 N N . THR A 1 401 ? -5.631 28.653 68.726 1.00 22.02 397 THR A N 1
ATOM 3116 C CA . THR A 1 401 ? -5.823 27.831 69.905 1.00 23.53 397 THR A CA 1
ATOM 3117 C C . THR A 1 401 ? -6.688 26.676 69.483 1.00 25.42 397 THR A C 1
ATOM 3118 O O . THR A 1 401 ? -7.357 26.743 68.420 1.00 25.63 397 THR A O 1
ATOM 3122 N N . SER A 1 402 ? -6.771 25.676 70.353 1.00 27.22 398 SER A N 1
ATOM 3123 C CA . SER A 1 402 ? -7.494 24.464 70.054 1.00 29.52 398 SER A CA 1
ATOM 3124 C C . SER A 1 402 ? -8.992 24.716 70.071 1.00 29.31 398 SER A C 1
ATOM 3125 O O . SER A 1 402 ? -9.745 23.847 69.636 1.00 31.40 398 SER A O 1
ATOM 3128 N N . THR A 1 403 ? -9.428 25.885 70.542 1.00 26.20 399 THR A N 1
ATOM 3129 C CA . THR A 1 403 ? -10.851 26.207 70.569 1.00 25.66 399 THR A CA 1
ATOM 3130 C C . THR A 1 403 ? -11.261 27.276 69.536 1.00 21.77 399 THR A C 1
ATOM 3131 O O . THR A 1 403 ? -12.454 27.572 69.393 1.00 20.47 399 THR A O 1
ATOM 3135 N N . ASP A 1 404 ? -10.307 27.758 68.744 1.00 19.93 400 ASP A N 1
ATOM 3136 C CA . ASP A 1 404 ? -10.666 28.799 67.748 1.00 17.93 400 ASP A CA 1
ATOM 3137 C C . ASP A 1 404 ? -11.370 28.157 66.547 1.00 18.83 400 ASP A C 1
ATOM 3138 O O . ASP A 1 404 ? -11.145 26.998 66.228 1.00 20.59 400 ASP A O 1
ATOM 3143 N N . ALA A 1 405 ? -12.190 28.941 65.881 1.00 17.40 401 ALA A N 1
ATOM 3144 C CA . ALA A 1 405 ? -12.749 28.533 64.590 1.00 18.27 401 ALA A CA 1
ATOM 3145 C C . ALA A 1 405 ? -11.586 28.314 63.596 1.00 19.81 401 ALA A C 1
ATOM 3146 O O . ALA A 1 405 ? -10.666 29.121 63.573 1.00 20.99 401 ALA A O 1
ATOM 3148 N N . PRO A 1 406 ? -11.677 27.291 62.764 1.00 20.10 402 PRO A N 1
ATOM 3149 C CA . PRO A 1 406 ? -10.650 27.164 61.709 1.00 21.02 402 PRO A CA 1
ATOM 3150 C C . PRO A 1 406 ? -10.780 28.341 60.747 1.00 18.79 402 PRO A C 1
ATOM 3151 O O . PRO A 1 406 ? -11.871 28.659 60.278 1.00 21.13 402 PRO A O 1
ATOM 3155 N N . LEU A 1 407 ? -9.663 28.978 60.398 1.00 17.76 403 LEU A N 1
ATOM 3156 C CA . LEU A 1 407 ? -9.736 30.124 59.480 1.00 19.10 403 LEU A CA 1
ATOM 3157 C C . LEU A 1 407 ? -9.948 29.662 58.030 1.00 17.20 403 LEU A C 1
ATOM 3158 O O . LEU A 1 407 ? -10.744 30.242 57.299 1.00 18.09 403 LEU A O 1
ATOM 3166 N N . LEU A 1 408 ? -9.250 28.605 57.628 1.00 16.24 404 LEU A N 1
ATOM 3167 C CA . LEU A 1 408 ? -9.364 28.089 56.265 1.00 16.76 404 LEU A CA 1
ATOM 3168 C C . LEU A 1 408 ? -10.309 26.886 56.257 1.00 17.68 404 LEU A C 1
ATOM 3169 O O . LEU A 1 408 ? -10.279 26.081 57.212 1.00 18.62 404 LEU A O 1
ATOM 3174 N N . PRO A 1 409 ? -11.125 26.737 55.212 1.00 18.20 405 PRO A N 1
ATOM 3175 C CA . PRO A 1 409 ? -11.220 27.643 54.058 1.00 18.29 405 PRO A CA 1
ATOM 3176 C C . PRO A 1 409 ? -11.945 28.949 54.325 1.00 18.21 405 PRO A C 1
ATOM 3177 O O . PRO A 1 409 ? -12.869 29.027 55.156 1.00 19.70 405 PRO A O 1
ATOM 3181 N N . LEU A 1 410 ? -11.518 29.980 53.602 1.00 17.45 406 LEU A N 1
ATOM 3182 C CA . LEU A 1 410 ? -12.131 31.315 53.683 1.00 18.52 406 LEU A CA 1
ATOM 3183 C C . LEU A 1 410 ? -13.353 31.395 52.785 1.00 18.65 406 LEU A C 1
ATOM 3184 O O . LEU A 1 410 ? -13.413 30.724 51.757 1.00 18.73 406 LEU A O 1
ATOM 3189 N N . PRO A 1 411 ? -14.360 32.193 53.185 1.00 18.26 407 PRO A N 1
ATOM 3190 C CA . PRO A 1 411 ? -15.509 32.412 52.325 1.00 18.61 407 PRO A CA 1
ATOM 3191 C C . PRO A 1 411 ? -15.136 33.312 51.154 1.00 17.44 407 PRO A C 1
ATOM 3192 O O . PRO A 1 411 ? -14.445 34.335 51.295 1.00 19.22 407 PRO A O 1
ATOM 3196 N N . LYS A 1 412 ? -15.683 32.966 50.000 1.00 17.15 408 LYS A N 1
ATOM 3197 C CA . LYS A 1 412 ? -15.503 33.783 48.772 1.00 17.56 408 LYS A CA 1
ATOM 3198 C C . LYS A 1 412 ? -16.318 35.090 48.799 1.00 18.07 408 LYS A C 1
ATOM 3199 O O . LYS A 1 412 ? -15.976 36.056 48.122 1.00 18.55 408 LYS A O 1
ATOM 3205 N N . LYS A 1 413 ? -17.396 35.129 49.588 1.00 18.26 409 LYS A N 1
ATOM 3206 C CA . LYS A 1 413 ? -18.240 36.334 49.705 1.00 20.14 409 LYS A CA 1
ATOM 3207 C C . LYS A 1 413 ? -17.982 36.999 51.063 1.00 19.84 409 LYS A C 1
ATOM 3208 O O . LYS A 1 413 ? -18.207 36.407 52.133 1.00 21.61 409 LYS A O 1
ATOM 3214 N N . ALA A 1 414 ? -17.507 38.247 51.028 1.00 18.44 410 ALA A N 1
ATOM 3215 C CA . ALA A 1 414 ? -17.286 39.036 52.259 1.00 18.55 410 ALA A CA 1
ATOM 3216 C C . ALA A 1 414 ? -17.336 40.511 51.805 1.00 20.03 410 ALA A C 1
ATOM 3217 O O . ALA A 1 414 ? -16.983 40.809 50.646 1.00 20.20 410 ALA A O 1
ATOM 3219 N N . PRO A 1 415 ? -17.710 41.462 52.677 1.00 18.87 411 PRO A N 1
ATOM 3220 C CA . PRO A 1 415 ? -17.772 42.837 52.182 1.00 18.81 411 PRO A CA 1
ATOM 3221 C C . PRO A 1 415 ? -16.446 43.373 51.691 1.00 19.15 411 PRO A C 1
ATOM 3222 O O . PRO A 1 415 ? -16.407 44.002 50.617 1.00 19.26 411 PRO A O 1
ATOM 3226 N N . LYS A 1 416 ? -15.362 43.120 52.418 1.00 18.60 412 LYS A N 1
ATOM 3227 C CA . LYS A 1 416 ? -14.052 43.706 52.065 1.00 18.40 412 LYS A CA 1
ATOM 3228 C C . LYS A 1 416 ? -12.994 42.785 52.622 1.00 18.55 412 LYS A C 1
ATOM 3229 O O . LYS A 1 416 ? -13.109 42.319 53.771 1.00 18.76 412 LYS A O 1
ATOM 3239 N N . ILE A 1 417 ? -11.973 42.509 51.812 1.00 17.36 413 ILE A N 1
ATOM 3240 C CA . ILE A 1 417 ? -10.850 41.671 52.264 1.00 16.97 413 ILE A CA 1
ATOM 3241 C C . ILE A 1 417 ? -9.544 42.367 51.926 1.00 16.78 413 ILE A C 1
ATOM 3242 O O . ILE A 1 417 ? -9.499 43.221 51.010 1.00 17.24 413 ILE A O 1
ATOM 3247 N N . LEU A 1 418 ? -8.477 42.004 52.651 1.00 16.30 414 LEU A N 1
ATOM 3248 C CA . LEU A 1 418 ? -7.139 42.585 52.384 1.00 16.22 414 LEU A CA 1
ATOM 3249 C C . LEU A 1 418 ? -6.214 41.519 51.824 1.00 17.10 414 LEU A C 1
ATOM 3250 O O . LEU A 1 418 ? -6.141 40.420 52.382 1.00 16.79 414 LEU A O 1
ATOM 3255 N N . VAL A 1 419 ? -5.489 41.869 50.766 1.00 16.47 415 VAL A N 1
ATOM 3256 C CA . VAL A 1 419 ? -4.354 41.055 50.276 1.00 15.86 415 VAL A CA 1
ATOM 3257 C C . VAL A 1 419 ? -3.091 41.916 50.467 1.00 16.32 415 VAL A C 1
ATOM 3258 O O . VAL A 1 419 ? -3.068 43.099 50.069 1.00 17.71 415 VAL A O 1
ATOM 3262 N N . ALA A 1 420 ? -2.083 41.367 51.117 1.00 15.92 416 ALA A N 1
ATOM 3263 C CA . ALA A 1 420 ? -0.926 42.151 51.505 1.00 15.99 416 ALA A CA 1
ATOM 3264 C C . ALA A 1 420 ? 0.365 41.350 51.418 1.00 16.51 416 ALA A C 1
ATOM 3265 O O . ALA A 1 420 ? 0.327 40.091 51.305 1.00 16.51 416 ALA A O 1
ATOM 3267 N N . GLY A 1 421 ? 1.499 42.043 51.517 1.00 17.52 417 GLY A N 1
ATOM 3268 C CA . GLY A 1 421 ? 2.839 41.406 51.553 1.00 17.25 417 GLY A CA 1
ATOM 3269 C C . GLY A 1 421 ? 3.566 41.532 50.237 1.00 17.73 417 GLY A C 1
ATOM 3270 O O . GLY A 1 421 ? 2.964 41.669 49.157 1.00 18.33 417 GLY A O 1
ATOM 3271 N N . SER A 1 422 ? 4.896 41.512 50.358 1.00 17.54 418 SER A N 1
ATOM 3272 C CA . SER A 1 422 ? 5.811 41.629 49.224 1.00 17.99 418 SER A CA 1
ATOM 3273 C C . SER A 1 422 ? 5.662 40.509 48.198 1.00 17.71 418 SER A C 1
ATOM 3274 O O . SER A 1 422 ? 6.094 40.626 47.049 1.00 18.51 418 SER A O 1
ATOM 3277 N N . HIS A 1 423 ? 5.054 39.390 48.604 1.00 16.85 419 HIS A N 1
ATOM 3278 C CA . HIS A 1 423 ? 4.927 38.254 47.710 1.00 16.72 419 HIS A CA 1
ATOM 3279 C C . HIS A 1 423 ? 3.502 38.034 47.208 1.00 16.93 419 HIS A C 1
ATOM 3280 O O . HIS A 1 423 ? 3.237 37.031 46.520 1.00 17.19 419 HIS A O 1
ATOM 3287 N N . ALA A 1 424 ? 2.586 38.939 47.559 1.00 16.05 420 ALA A N 1
ATOM 3288 C CA . ALA A 1 424 ? 1.189 38.788 47.118 1.00 16.76 420 ALA A CA 1
ATOM 3289 C C . ALA A 1 424 ? 0.963 39.132 45.665 1.00 16.86 420 ALA A C 1
ATOM 3290 O O . ALA A 1 424 ? 0.027 38.588 45.041 1.00 17.28 420 ALA A O 1
ATOM 3292 N N . ASP A 1 425 ? 1.772 40.052 45.100 1.00 16.22 421 ASP A N 1
ATOM 3293 C CA . ASP A 1 425 ? 1.577 40.463 43.714 1.00 16.80 421 ASP A CA 1
ATOM 3294 C C . ASP A 1 425 ? 2.949 40.590 43.061 1.00 17.41 421 ASP A C 1
ATOM 3295 O O . ASP A 1 425 ? 3.348 41.668 42.599 1.00 20.07 421 ASP A O 1
ATOM 3300 N N . ASN A 1 426 ? 3.676 39.468 43.003 1.00 16.15 422 ASN A N 1
ATOM 3301 C CA . ASN A 1 426 ? 5.013 39.485 42.437 1.00 16.05 422 ASN A CA 1
ATOM 3302 C C . ASN A 1 426 ? 5.252 38.130 41.787 1.00 16.00 422 ASN A C 1
ATOM 3303 O O . ASN A 1 426 ? 5.589 37.165 42.470 1.00 16.22 422 ASN A O 1
ATOM 3308 N N . LEU A 1 427 ? 5.038 38.067 40.481 1.00 15.60 423 LEU A N 1
ATOM 3309 C CA . LEU A 1 427 ? 5.135 36.799 39.799 1.00 15.68 423 LEU A CA 1
ATOM 3310 C C . LEU A 1 427 ? 6.551 36.237 39.871 1.00 16.05 423 LEU A C 1
ATOM 3311 O O . LEU A 1 427 ? 6.732 35.030 40.087 1.00 15.34 423 LEU A O 1
ATOM 3316 N N . GLY A 1 428 ? 7.574 37.078 39.724 1.00 15.51 424 GLY A N 1
ATOM 3317 C CA . GLY A 1 428 ? 8.968 36.576 39.813 1.00 15.90 424 GLY A CA 1
ATOM 3318 C C . GLY A 1 428 ? 9.257 35.957 41.189 1.00 15.34 424 GLY A C 1
ATOM 3319 O O . GLY A 1 428 ? 9.878 34.896 41.290 1.00 15.95 424 GLY A O 1
ATOM 3320 N N . TYR A 1 429 ? 8.748 36.568 42.261 1.00 16.05 425 TYR A N 1
ATOM 3321 C CA . TYR A 1 429 ? 9.000 35.984 43.593 1.00 15.25 425 TYR A CA 1
ATOM 3322 C C . TYR A 1 429 ? 8.258 34.657 43.745 1.00 16.12 425 TYR A C 1
ATOM 3323 O O . TYR A 1 429 ? 8.781 33.727 44.392 1.00 16.78 425 TYR A O 1
ATOM 3332 N N . GLN A 1 430 ? 7.050 34.510 43.163 1.00 15.52 426 GLN A N 1
ATOM 3333 C CA . GLN A 1 430 ? 6.367 33.239 43.362 1.00 16.17 426 GLN A CA 1
ATOM 3334 C C . GLN A 1 430 ? 6.947 32.100 42.517 1.00 15.99 426 GLN A C 1
ATOM 3335 O O . GLN A 1 430 ? 6.742 30.932 42.839 1.00 16.02 426 GLN A O 1
ATOM 3341 N N . CYS A 1 431 ? 7.769 32.459 41.511 1.00 14.76 427 CYS A N 1
ATOM 3342 C CA . CYS A 1 431 ? 8.445 31.453 40.682 1.00 14.74 427 CYS A CA 1
ATOM 3343 C C . CYS A 1 431 ? 9.831 31.075 41.221 1.00 15.32 427 CYS A C 1
ATOM 3344 O O . CYS A 1 431 ? 10.280 29.946 41.034 1.00 15.70 427 CYS A O 1
ATOM 3347 N N . GLY A 1 432 ? 10.512 32.034 41.859 1.00 15.40 428 GLY A N 1
ATOM 3348 C CA . GLY A 1 432 ? 11.870 31.739 42.355 1.00 15.42 428 GLY A CA 1
ATOM 3349 C C . GLY A 1 432 ? 12.912 31.631 41.268 1.00 15.82 428 GLY A C 1
ATOM 3350 O O . GLY A 1 432 ? 12.727 32.094 40.115 1.00 15.83 428 GLY A O 1
ATOM 3351 N N . GLY A 1 433 ? 14.038 31.015 41.631 1.00 15.31 429 GLY A N 1
ATOM 3352 C CA . GLY A 1 433 ? 15.190 30.969 40.701 1.00 15.46 429 GLY A CA 1
ATOM 3353 C C . GLY A 1 433 ? 14.902 30.102 39.474 1.00 14.96 429 GLY A C 1
ATOM 3354 O O . GLY A 1 433 ? 13.842 29.430 39.360 1.00 14.99 429 GLY A O 1
ATOM 3355 N N . TRP A 1 434 ? 15.813 30.182 38.505 1.00 15.60 430 TRP A N 1
ATOM 3356 C CA . TRP A 1 434 ? 15.618 29.477 37.239 1.00 15.07 430 TRP A CA 1
ATOM 3357 C C . TRP A 1 434 ? 14.280 29.856 36.603 1.00 14.67 430 TRP A C 1
ATOM 3358 O O . TRP A 1 434 ? 13.500 29.005 36.159 1.00 15.28 430 TRP A O 1
ATOM 3369 N N . THR A 1 435 ? 13.993 31.170 36.559 1.00 14.86 431 THR A N 1
ATOM 3370 C CA . THR A 1 435 ? 12.763 31.615 35.852 1.00 14.88 431 THR A CA 1
ATOM 3371 C C . THR A 1 435 ? 13.101 32.908 35.141 1.00 15.08 431 THR A C 1
ATOM 3372 O O . THR A 1 435 ? 13.383 33.955 35.798 1.00 15.00 431 THR A O 1
ATOM 3376 N N . ILE A 1 436 ? 13.150 32.813 33.811 1.00 15.05 432 ILE A N 1
ATOM 3377 C CA . ILE A 1 436 ? 13.489 33.926 32.854 1.00 14.70 432 ILE A CA 1
ATOM 3378 C C . ILE A 1 436 ? 14.979 34.266 32.931 1.00 15.19 432 ILE A C 1
ATOM 3379 O O . ILE A 1 436 ? 15.695 34.178 31.908 1.00 17.52 432 ILE A O 1
ATOM 3384 N N . GLU A 1 437 ? 15.445 34.666 34.113 1.00 16.18 433 GLU A N 1
ATOM 3385 C CA . GLU A 1 437 ? 16.889 34.803 34.403 1.00 16.88 433 GLU A CA 1
ATOM 3386 C C . GLU A 1 437 ? 17.392 33.595 35.159 1.00 16.58 433 GLU A C 1
ATOM 3387 O O . GLU A 1 437 ? 16.605 32.853 35.791 1.00 16.63 433 GLU A O 1
ATOM 3393 N N . TRP A 1 438 ? 18.716 33.392 35.132 1.00 16.42 434 TRP A N 1
ATOM 3394 C CA . TRP A 1 438 ? 19.314 32.328 35.948 1.00 15.56 434 TRP A CA 1
ATOM 3395 C C . TRP A 1 438 ? 18.907 32.382 37.433 1.00 16.64 434 TRP A C 1
ATOM 3396 O O . TRP A 1 438 ? 18.441 31.391 37.985 1.00 16.89 434 TRP A O 1
ATOM 3407 N N . GLN A 1 439 ? 19.084 33.565 38.044 1.00 16.96 435 GLN A N 1
ATOM 3408 C CA . GLN A 1 439 ? 18.744 33.769 39.473 1.00 17.29 435 GLN A CA 1
ATOM 3409 C C . GLN A 1 439 ? 17.267 34.083 39.729 1.00 18.05 435 GLN A C 1
ATOM 3410 O O . GLN A 1 439 ? 16.913 34.394 40.867 1.00 18.86 435 GLN A O 1
ATOM 3416 N N . GLY A 1 440 ? 16.413 33.946 38.714 1.00 16.45 436 GLY A N 1
ATOM 3417 C CA . GLY A 1 440 ? 15.065 34.529 38.815 1.00 17.99 436 GLY A CA 1
ATOM 3418 C C . GLY A 1 440 ? 15.129 36.057 38.848 1.00 17.98 436 GLY A C 1
ATOM 3419 O O . GLY A 1 440 ? 16.193 36.686 38.567 1.00 19.65 436 GLY A O 1
ATOM 3420 N N . ASP A 1 441 ? 13.983 36.680 39.151 1.00 18.09 437 ASP A N 1
ATOM 3421 C CA . ASP A 1 441 ? 13.887 38.140 39.076 1.00 18.89 437 ASP A CA 1
ATOM 3422 C C . ASP A 1 441 ? 12.623 38.567 39.794 1.00 18.90 437 ASP A C 1
ATOM 3423 O O . ASP A 1 441 ? 11.840 37.742 40.279 1.00 17.74 437 ASP A O 1
ATOM 3428 N N . THR A 1 442 ? 12.438 39.879 39.882 1.00 19.41 438 THR A N 1
ATOM 3429 C CA . THR A 1 442 ? 11.280 40.463 40.560 1.00 18.35 438 THR A CA 1
ATOM 3430 C C . THR A 1 442 ? 10.269 41.028 39.584 1.00 18.39 438 THR A C 1
ATOM 3431 O O . THR A 1 442 ? 10.630 41.618 38.525 1.00 20.98 438 THR A O 1
ATOM 3435 N N . GLY A 1 443 ? 9.002 40.857 39.922 1.00 17.66 439 GLY A N 1
ATOM 3436 C CA . GLY A 1 443 ? 7.894 41.497 39.217 1.00 18.70 439 GLY A CA 1
ATOM 3437 C C . GLY A 1 443 ? 7.292 40.657 38.110 1.00 18.75 439 GLY A C 1
ATOM 3438 O O . GLY A 1 443 ? 7.365 39.427 38.140 1.00 18.74 439 GLY A O 1
ATOM 3439 N N . ARG A 1 444 ? 6.701 41.316 37.105 1.00 18.42 440 ARG A N 1
ATOM 3440 C CA . ARG A 1 444 ? 5.948 40.606 36.075 1.00 19.97 440 ARG A CA 1
ATOM 3441 C C . ARG A 1 444 ? 6.848 40.215 34.945 1.00 19.67 440 ARG A C 1
ATOM 3442 O O . ARG A 1 444 ? 6.935 40.859 33.876 1.00 21.47 440 ARG A O 1
ATOM 3450 N N . THR A 1 445 ? 7.577 39.115 35.185 1.00 17.90 441 THR A N 1
ATOM 3451 C CA . THR A 1 445 ? 8.650 38.706 34.287 1.00 18.65 441 THR A CA 1
ATOM 3452 C C . THR A 1 445 ? 8.207 37.806 33.129 1.00 17.84 441 THR A C 1
ATOM 3453 O O . THR A 1 445 ? 8.965 37.543 32.186 1.00 19.16 441 THR A O 1
ATOM 3457 N N . THR A 1 446 ? 6.978 37.295 33.241 1.00 17.20 442 THR A N 1
ATOM 3458 C CA . THR A 1 446 ? 6.450 36.350 32.254 1.00 16.09 442 THR A CA 1
ATOM 3459 C C . THR A 1 446 ? 4.924 36.371 32.361 1.00 16.52 442 THR A C 1
ATOM 3460 O O . THR A 1 446 ? 4.359 37.285 33.013 1.00 17.92 442 THR A O 1
ATOM 3464 N N . VAL A 1 447 ? 4.265 35.428 31.693 1.00 15.50 443 VAL A N 1
ATOM 3465 C CA . VAL A 1 447 ? 2.786 35.314 31.710 1.00 15.80 443 VAL A CA 1
ATOM 3466 C C . VAL A 1 447 ? 2.387 34.443 32.894 1.00 16.15 443 VAL A C 1
ATOM 3467 O O . VAL A 1 447 ? 2.879 33.304 33.047 1.00 17.28 443 VAL A O 1
ATOM 3471 N N . GLY A 1 448 ? 1.495 34.931 33.741 1.00 16.17 444 GLY A N 1
ATOM 3472 C CA . GLY A 1 448 ? 1.020 34.105 34.858 1.00 16.39 444 GLY A CA 1
ATOM 3473 C C . GLY A 1 448 ? 0.020 34.881 35.663 1.00 16.41 444 GLY A C 1
ATOM 3474 O O . GLY A 1 448 ? -0.464 35.955 35.237 1.00 18.68 444 GLY A O 1
ATOM 3475 N N . THR A 1 449 ? -0.268 34.357 36.849 1.00 15.41 445 THR A N 1
ATOM 3476 C CA . THR A 1 449 ? -1.325 34.907 37.718 1.00 15.77 445 THR A CA 1
ATOM 3477 C C . THR A 1 449 ? -0.749 34.959 39.124 1.00 14.53 445 THR A C 1
ATOM 3478 O O . THR A 1 449 ? -0.361 33.929 39.708 1.00 14.89 445 THR A O 1
ATOM 3482 N N . THR A 1 450 ? -0.658 36.186 39.652 1.00 15.15 446 THR A N 1
ATOM 3483 C CA . THR A 1 450 ? -0.116 36.371 41.023 1.00 14.93 446 THR A CA 1
ATOM 3484 C C . THR A 1 450 ? -1.175 35.951 42.062 1.00 14.87 446 THR A C 1
ATOM 3485 O O . THR A 1 450 ? -2.356 35.688 41.713 1.00 15.51 446 THR A O 1
ATOM 3489 N N . ILE A 1 451 ? -0.784 35.905 43.325 1.00 15.43 447 ILE A N 1
ATOM 3490 C CA . ILE A 1 451 ? -1.745 35.588 44.379 1.00 15.14 447 ILE A CA 1
ATOM 3491 C C . ILE A 1 451 ? -2.873 36.630 44.402 1.00 14.24 447 ILE A C 1
ATOM 3492 O O . ILE A 1 451 ? -4.069 36.243 44.490 1.00 15.51 447 ILE A O 1
ATOM 3497 N N . LEU A 1 452 ? -2.534 37.921 44.278 1.00 15.30 448 LEU A N 1
ATOM 3498 C CA . LEU A 1 452 ? -3.590 38.940 44.262 1.00 15.66 448 LEU A CA 1
ATOM 3499 C C . LEU A 1 452 ? -4.530 38.754 43.091 1.00 16.62 448 LEU A C 1
ATOM 3500 O O . LEU A 1 452 ? -5.761 38.821 43.269 1.00 16.08 448 LEU A O 1
ATOM 3505 N N . GLU A 1 453 ? -3.980 38.480 41.908 1.00 16.54 449 GLU A N 1
ATOM 3506 C CA . GLU A 1 453 ? -4.852 38.304 40.726 1.00 16.61 449 GLU A CA 1
ATOM 3507 C C . GLU A 1 453 ? -5.728 37.065 40.917 1.00 16.07 449 GLU A C 1
ATOM 3508 O O . GLU A 1 453 ? -6.905 37.070 40.533 1.00 17.11 449 GLU A O 1
ATOM 3517 N N . ALA A 1 454 ? -5.174 36.000 41.513 1.00 15.04 450 ALA A N 1
ATOM 3518 C CA . ALA A 1 454 ? -5.930 34.786 41.792 1.00 14.77 450 ALA A CA 1
ATOM 3519 C C . ALA A 1 454 ? -7.077 35.047 42.766 1.00 14.94 450 ALA A C 1
ATOM 3520 O O . ALA A 1 454 ? -8.191 34.509 42.590 1.00 15.80 450 ALA A O 1
ATOM 3522 N N . VAL A 1 455 ? -6.813 35.848 43.808 1.00 14.85 451 VAL A N 1
ATOM 3523 C CA . VAL A 1 455 ? -7.896 36.207 44.761 1.00 15.09 451 VAL A CA 1
ATOM 3524 C C . VAL A 1 455 ? -9.013 36.949 44.011 1.00 16.25 451 VAL A C 1
ATOM 3525 O O . VAL A 1 455 ? -10.213 36.634 44.183 1.00 15.93 451 VAL A O 1
ATOM 3529 N N . LYS A 1 456 ? -8.647 37.941 43.196 1.00 15.93 452 LYS A N 1
ATOM 3530 C CA . LYS A 1 456 ? -9.649 38.739 42.462 1.00 16.78 452 LYS A CA 1
ATOM 3531 C C . LYS A 1 456 ? -10.443 37.829 41.515 1.00 17.08 452 LYS A C 1
ATOM 3532 O O . LYS A 1 456 ? -11.657 38.062 41.325 1.00 18.37 452 LYS A O 1
ATOM 3541 N N . ALA A 1 457 ? -9.816 36.797 40.944 1.00 16.82 453 ALA A N 1
ATOM 3542 C CA . ALA A 1 457 ? -10.533 35.852 40.060 1.00 16.84 453 ALA A CA 1
ATOM 3543 C C . ALA A 1 457 ? -11.404 34.851 40.827 1.00 17.66 453 ALA A C 1
ATOM 3544 O O . ALA A 1 457 ? -12.262 34.213 40.198 1.00 19.34 453 ALA A O 1
ATOM 3546 N N . ALA A 1 458 ? -11.200 34.686 42.132 1.00 16.47 454 ALA A N 1
ATOM 3547 C CA . ALA A 1 458 ? -11.906 33.672 42.938 1.00 17.04 454 ALA A CA 1
ATOM 3548 C C . ALA A 1 458 ? -13.145 34.210 43.635 1.00 17.01 454 ALA A C 1
ATOM 3549 O O . ALA A 1 458 ? -14.129 33.478 43.798 1.00 18.97 454 ALA A O 1
ATOM 3551 N N . VAL A 1 459 ? -13.050 35.440 44.123 1.00 16.89 455 VAL A N 1
ATOM 3552 C CA . VAL A 1 459 ? -14.070 35.903 45.066 1.00 16.82 455 VAL A CA 1
ATOM 3553 C C . VAL A 1 459 ? -15.386 36.317 44.390 1.00 16.99 455 VAL A C 1
ATOM 3554 O O . VAL A 1 459 ? -15.453 36.638 43.204 1.00 17.52 455 VAL A O 1
ATOM 3558 N N . ASP A 1 460 ? -16.449 36.288 45.182 1.00 17.96 456 ASP A N 1
ATOM 3559 C CA . ASP A 1 460 ? -17.750 36.739 44.711 1.00 18.77 456 ASP A CA 1
ATOM 3560 C C . ASP A 1 460 ? -17.674 38.138 44.138 1.00 19.36 456 ASP A C 1
ATOM 3561 O O . ASP A 1 460 ? -16.879 38.957 44.630 1.00 18.04 456 ASP A O 1
ATOM 3566 N N . PRO A 1 461 ? -18.542 38.481 43.162 1.00 19.21 457 PRO A N 1
ATOM 3567 C CA . PRO A 1 461 ? -18.439 39.840 42.618 1.00 19.79 457 PRO A CA 1
ATOM 3568 C C . PRO A 1 461 ? -18.698 40.970 43.644 1.00 19.35 457 PRO A C 1
ATOM 3569 O O . PRO A 1 461 ? -18.157 42.061 43.476 1.00 21.26 457 PRO A O 1
ATOM 3573 N N . SER A 1 462 ? -19.420 40.668 44.715 1.00 20.03 458 SER A N 1
ATOM 3574 C CA . SER A 1 462 ? -19.695 41.688 45.739 1.00 19.97 458 SER A CA 1
ATOM 3575 C C . SER A 1 462 ? -18.520 41.906 46.696 1.00 20.18 458 SER A C 1
ATOM 3576 O O . SER A 1 462 ? -18.510 42.915 47.447 1.00 21.85 458 SER A O 1
ATOM 3579 N N . THR A 1 463 ? -17.506 41.027 46.649 1.00 18.42 459 THR A N 1
ATOM 3580 C CA . THR A 1 463 ? -16.361 41.135 47.575 1.00 17.67 459 THR A CA 1
ATOM 3581 C C . THR A 1 463 ? -15.391 42.220 47.101 1.00 17.83 459 THR A C 1
ATOM 3582 O O . THR A 1 463 ? -14.848 42.134 45.981 1.00 19.71 459 THR A O 1
ATOM 3586 N N . VAL A 1 464 ? -15.130 43.222 47.920 1.00 17.98 460 VAL A N 1
ATOM 3587 C CA . VAL A 1 464 ? -14.145 44.251 47.567 1.00 18.37 460 VAL A CA 1
ATOM 3588 C C . VAL A 1 464 ? -12.750 43.770 48.002 1.00 18.30 460 VAL A C 1
ATOM 3589 O O . VAL A 1 464 ? -12.572 43.397 49.159 1.00 18.53 460 VAL A O 1
ATOM 3593 N N . VAL A 1 465 ? -11.801 43.738 47.069 1.00 18.25 461 VAL A N 1
ATOM 3594 C CA . VAL A 1 465 ? -10.439 43.276 47.358 1.00 17.83 461 VAL A CA 1
ATOM 3595 C C . VAL A 1 465 ? -9.547 44.506 47.395 1.00 18.80 461 VAL A C 1
ATOM 3596 O O . VAL A 1 465 ? -9.462 45.263 46.407 1.00 20.77 461 VAL A O 1
ATOM 3600 N N . VAL A 1 466 ? -8.898 44.713 48.539 1.00 17.79 462 VAL A N 1
ATOM 3601 C CA . VAL A 1 466 ? -7.919 45.813 48.675 1.00 18.40 462 VAL A CA 1
ATOM 3602 C C . VAL A 1 466 ? -6.521 45.220 48.701 1.00 18.68 462 VAL A C 1
ATOM 3603 O O . VAL A 1 466 ? -6.304 44.246 49.453 1.00 19.49 462 VAL A O 1
ATOM 3607 N N . PHE A 1 467 ? -5.596 45.790 47.918 1.00 18.40 463 PHE A N 1
ATOM 3608 C CA . PHE A 1 467 ? -4.183 45.410 47.981 1.00 19.09 463 PHE A CA 1
ATOM 3609 C C . PHE A 1 467 ? -3.348 46.469 48.692 1.00 19.48 463 PHE A C 1
ATOM 3610 O O . PHE A 1 467 ? -3.471 47.665 48.361 1.00 20.65 463 PHE A O 1
ATOM 3618 N N . ALA A 1 468 ? -2.517 46.049 49.650 1.00 18.97 464 ALA A N 1
ATOM 3619 C CA . ALA A 1 468 ? -1.504 46.940 50.236 1.00 19.32 464 ALA A CA 1
ATOM 3620 C C . ALA A 1 468 ? -0.263 46.124 50.454 1.00 21.06 464 ALA A C 1
ATOM 3621 O O . ALA A 1 468 ? -0.301 45.110 51.172 1.00 20.69 464 ALA A O 1
ATOM 3623 N N . GLU A 1 469 ? 0.856 46.522 49.853 1.00 20.43 465 GLU A N 1
ATOM 3624 C CA . GLU A 1 469 ? 2.062 45.703 49.962 1.00 21.81 465 GLU A CA 1
ATOM 3625 C C . GLU A 1 469 ? 2.578 45.587 51.399 1.00 22.22 465 GLU A C 1
ATOM 3626 O O . GLU A 1 469 ? 2.896 44.487 51.888 1.00 23.28 465 GLU A O 1
ATOM 3632 N N . ASN A 1 470 ? 2.667 46.724 52.107 1.00 21.33 466 ASN A N 1
ATOM 3633 C CA . ASN A 1 470 ? 3.221 46.741 53.449 1.00 22.08 466 ASN A CA 1
ATOM 3634 C C . ASN A 1 470 ? 2.437 47.722 54.308 1.00 22.97 466 ASN A C 1
ATOM 3635 O O . ASN A 1 470 ? 2.952 48.790 54.700 1.00 24.49 466 ASN A O 1
ATOM 3644 N N . PRO A 1 471 ? 1.188 47.410 54.609 1.00 21.62 467 PRO A N 1
ATOM 3645 C CA . PRO A 1 471 ? 0.376 48.317 55.408 1.00 22.24 467 PRO A CA 1
ATOM 3646 C C . PRO A 1 471 ? 0.819 48.390 56.859 1.00 23.94 467 PRO A C 1
ATOM 3647 O O . PRO A 1 471 ? 1.350 47.406 57.415 1.00 24.13 467 PRO A O 1
ATOM 3651 N N . ASP A 1 472 ? 0.556 49.532 57.496 1.00 27.32 468 ASP A N 1
ATOM 3652 C CA . ASP A 1 472 ? 0.723 49.513 58.939 1.00 28.54 468 ASP A CA 1
ATOM 3653 C C . ASP A 1 472 ? -0.506 49.022 59.681 1.00 28.06 468 ASP A C 1
ATOM 3654 O O . ASP A 1 472 ? -1.596 48.824 59.100 1.00 26.49 468 ASP A O 1
ATOM 3659 N N . ALA A 1 473 ? -0.316 48.742 60.965 1.00 27.68 469 ALA A N 1
ATOM 3660 C CA . ALA A 1 473 ? -1.348 48.144 61.759 1.00 27.31 469 ALA A CA 1
ATOM 3661 C C . ALA A 1 473 ? -2.605 49.015 61.802 1.00 26.20 469 ALA A C 1
ATOM 3662 O O . ALA A 1 473 ? -3.705 48.501 61.848 1.00 25.46 469 ALA A O 1
ATOM 3664 N N . GLU A 1 474 ? -2.414 50.347 61.823 1.00 27.77 470 GLU A N 1
ATOM 3665 C CA . GLU A 1 474 ? -3.564 51.250 61.888 1.00 27.08 470 GLU A CA 1
ATOM 3666 C C . GLU A 1 474 ? -4.441 51.176 60.640 1.00 25.62 470 GLU A C 1
ATOM 3667 O O . GLU A 1 474 ? -5.670 51.171 60.725 1.00 25.51 470 GLU A O 1
ATOM 3677 N N . PHE A 1 475 ? -3.802 51.068 59.474 1.00 24.53 471 PHE A N 1
ATOM 3678 C CA . PHE A 1 475 ? -4.540 50.917 58.240 1.00 24.13 471 PHE A CA 1
ATOM 3679 C C . PHE A 1 475 ? -5.388 49.635 58.278 1.00 22.41 471 PHE A C 1
ATOM 3680 O O . PHE A 1 475 ? -6.565 49.639 57.892 1.00 22.79 471 PHE A O 1
ATOM 3688 N N . VAL A 1 476 ? -4.772 48.537 58.745 1.00 21.73 472 VAL A N 1
ATOM 3689 C CA . VAL A 1 476 ? -5.516 47.286 58.797 1.00 21.51 472 VAL A CA 1
ATOM 3690 C C . VAL A 1 476 ? -6.706 47.339 59.756 1.00 20.89 472 VAL A C 1
ATOM 3691 O O . VAL A 1 476 ? -7.813 46.937 59.393 1.00 20.72 472 VAL A O 1
ATOM 3695 N N . LYS A 1 477 ? -6.452 47.884 60.957 1.00 22.31 473 LYS A N 1
ATOM 3696 C CA . LYS A 1 477 ? -7.495 47.980 61.978 1.00 23.64 473 LYS A CA 1
ATOM 3697 C C . LYS A 1 477 ? -8.652 48.865 61.564 1.00 23.42 473 LYS A C 1
ATOM 3698 O O . LYS A 1 477 ? -9.783 48.638 61.978 1.00 23.18 473 LYS A O 1
ATOM 3704 N N . SER A 1 478 ? -8.372 49.860 60.731 1.00 22.92 474 SER A N 1
ATOM 3705 C CA . SER A 1 478 ? -9.420 50.791 60.306 1.00 22.92 474 SER A CA 1
ATOM 3706 C C . SER A 1 478 ? -10.166 50.379 59.034 1.00 23.86 474 SER A C 1
ATOM 3707 O O . SER A 1 478 ? -11.145 51.028 58.637 1.00 23.91 474 SER A O 1
ATOM 3711 N N . GLY A 1 479 ? -9.734 49.276 58.395 1.00 22.41 475 GLY A N 1
ATOM 3712 C CA . GLY A 1 479 ? -10.227 49.015 57.043 1.00 23.23 475 GLY A CA 1
ATOM 3713 C C . GLY A 1 479 ? -11.553 48.298 56.866 1.00 23.28 475 GLY A C 1
ATOM 3714 O O . GLY A 1 479 ? -12.000 48.152 55.711 1.00 24.69 475 GLY A O 1
ATOM 3715 N N . GLY A 1 480 ? -12.141 47.786 57.947 1.00 21.73 476 GLY A N 1
ATOM 3716 C CA . GLY A 1 480 ? -13.405 47.046 57.849 1.00 22.06 476 GLY A CA 1
ATOM 3717 C C . GLY A 1 480 ? -13.254 45.720 57.075 1.00 20.98 476 GLY A C 1
ATOM 3718 O O . GLY A 1 480 ? -14.159 45.332 56.320 1.00 21.39 476 GLY A O 1
ATOM 3719 N N . PHE A 1 481 ? -12.094 45.104 57.262 1.00 19.87 477 PHE A N 1
ATOM 3720 C CA . PHE A 1 481 ? -11.790 43.825 56.571 1.00 18.31 477 PHE A CA 1
ATOM 3721 C C . PHE A 1 481 ? -12.388 42.649 57.285 1.00 18.44 477 PHE A C 1
ATOM 3722 O O . PHE A 1 481 ? -12.387 42.579 58.525 1.00 20.19 477 PHE A O 1
ATOM 3730 N N . SER A 1 482 ? -12.850 41.673 56.513 1.00 17.75 478 SER A N 1
ATOM 3731 C CA . SER A 1 482 ? -13.301 40.405 57.095 1.00 18.64 478 SER A CA 1
ATOM 3732 C C . SER A 1 482 ? -12.160 39.479 57.480 1.00 18.08 478 SER A C 1
ATOM 3733 O O . SER A 1 482 ? -12.262 38.707 58.444 1.00 19.57 478 SER A O 1
ATOM 3736 N N . TYR A 1 483 ? -11.091 39.527 56.678 1.00 17.36 479 TYR A N 1
ATOM 3737 C CA . TYR A 1 483 ? -9.882 38.716 56.880 1.00 17.49 479 TYR A CA 1
ATOM 3738 C C . TYR A 1 483 ? -8.849 39.275 55.913 1.00 16.72 479 TYR A C 1
ATOM 3739 O O . TYR A 1 483 ? -9.158 40.114 55.043 1.00 16.96 479 TYR A O 1
ATOM 3748 N N . ALA A 1 484 ? -7.628 38.801 56.099 1.00 16.63 480 ALA A N 1
ATOM 3749 C CA . ALA A 1 484 ? -6.510 39.159 55.216 1.00 16.04 480 ALA A CA 1
ATOM 3750 C C . ALA A 1 484 ? -5.762 37.895 54.774 1.00 16.83 480 ALA A C 1
ATOM 3751 O O . ALA A 1 484 ? -5.672 36.921 55.513 1.00 17.24 480 ALA A O 1
ATOM 3753 N N . ILE A 1 485 ? -5.217 37.981 53.558 1.00 16.20 481 ILE A N 1
ATOM 3754 C CA . ILE A 1 485 ? -4.249 36.994 53.019 1.00 16.36 481 ILE A CA 1
ATOM 3755 C C . ILE A 1 485 ? -2.940 37.743 52.865 1.00 16.01 481 ILE A C 1
ATOM 3756 O O . ILE A 1 485 ? -2.911 38.779 52.163 1.00 16.70 481 ILE A O 1
ATOM 3761 N N . VAL A 1 486 ? -1.891 37.277 53.526 1.00 15.90 482 VAL A N 1
ATOM 3762 C CA . VAL A 1 486 ? -0.613 37.998 53.525 1.00 16.23 482 VAL A CA 1
ATOM 3763 C C . VAL A 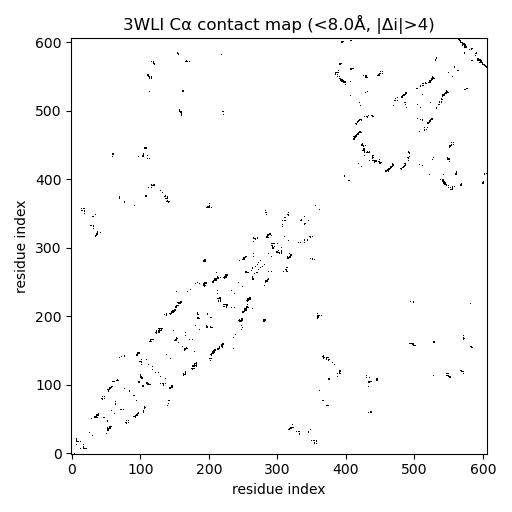1 486 ? 0.475 37.046 53.042 1.00 16.52 482 VAL A C 1
ATOM 3764 O O . VAL A 1 486 ? 0.617 35.929 53.581 1.00 18.29 482 VAL A O 1
ATOM 3768 N N . ALA A 1 487 ? 1.203 37.429 51.985 1.00 15.84 483 ALA A N 1
ATOM 3769 C CA . ALA A 1 487 ? 2.198 36.520 51.388 1.00 16.08 483 ALA A CA 1
ATOM 3770 C C . ALA A 1 487 ? 3.573 37.162 51.450 1.00 15.60 483 ALA A C 1
ATOM 3771 O O . ALA A 1 487 ? 3.768 38.318 51.034 1.00 16.81 483 ALA A O 1
ATOM 3773 N N . VAL A 1 488 ? 4.516 36.423 52.015 1.00 15.53 484 VAL A N 1
ATOM 3774 C CA . VAL A 1 488 ? 5.905 36.889 52.236 1.00 16.12 484 VAL A CA 1
ATOM 3775 C C . VAL A 1 488 ? 6.851 35.712 52.052 1.00 16.56 484 VAL A C 1
ATOM 3776 O O . VAL A 1 488 ? 6.402 34.573 51.895 1.00 16.60 484 VAL A O 1
ATOM 3780 N N . GLY A 1 489 ? 8.169 35.959 52.078 1.00 16.24 485 GLY A N 1
ATOM 3781 C CA . GLY A 1 489 ? 9.118 34.838 52.018 1.00 17.03 485 GLY A CA 1
ATOM 3782 C C . GLY A 1 489 ? 10.465 35.194 51.400 1.00 16.75 485 GLY A C 1
ATOM 3783 O O . GLY A 1 489 ? 10.914 36.341 51.432 1.00 18.38 485 GLY A O 1
ATOM 3784 N N . GLU A 1 490 ? 11.075 34.174 50.807 1.00 16.19 486 GLU A N 1
ATOM 3785 C CA . GLU A 1 490 ? 12.431 34.335 50.245 1.00 16.47 486 GLU A CA 1
ATOM 3786 C C . GLU A 1 490 ? 12.382 35.051 48.922 1.00 16.56 486 GLU A C 1
ATOM 3787 O O . GLU A 1 490 ? 11.365 34.949 48.186 1.00 17.75 486 GLU A O 1
ATOM 3793 N N . HIS A 1 491 ? 13.474 35.717 48.589 1.00 17.71 487 HIS A N 1
ATOM 3794 C CA . HIS A 1 491 ? 13.641 36.268 47.247 1.00 17.79 487 HIS A CA 1
ATOM 3795 C C . HIS A 1 491 ? 14.234 35.195 46.352 1.00 17.43 487 HIS A C 1
ATOM 3796 O O . HIS A 1 491 ? 14.733 34.187 46.835 1.00 17.65 487 HIS A O 1
ATOM 3803 N N . PRO A 1 492 ? 14.154 35.374 45.027 1.00 17.01 488 PRO A N 1
ATOM 3804 C CA . PRO A 1 492 ? 14.643 34.315 44.126 1.00 16.65 488 PRO A CA 1
ATOM 3805 C C . PRO A 1 492 ? 16.158 34.149 44.235 1.00 16.67 488 PRO A C 1
ATOM 3806 O O . PRO A 1 492 ? 16.910 35.131 44.394 1.00 18.23 488 PRO A O 1
ATOM 3810 N N . TYR A 1 493 ? 16.595 32.906 44.095 1.00 15.76 489 TYR A N 1
ATOM 3811 C CA . TYR A 1 493 ? 18.044 32.620 44.093 1.00 16.26 489 TYR A CA 1
ATOM 3812 C C . TYR A 1 493 ? 18.294 31.283 43.411 1.00 16.76 489 TYR A C 1
ATOM 3813 O O . TYR A 1 493 ? 17.389 30.431 43.302 1.00 16.99 489 TYR A O 1
ATOM 3822 N N . THR A 1 494 ? 19.557 31.076 43.021 1.00 18.11 490 THR A N 1
ATOM 3823 C CA . THR A 1 494 ? 19.975 29.857 42.355 1.00 17.78 490 THR A CA 1
ATOM 3824 C C . THR A 1 494 ? 21.417 29.558 42.756 1.00 18.47 490 THR A C 1
ATOM 3825 O O . THR A 1 494 ? 22.269 30.474 42.833 1.00 19.44 490 THR A O 1
ATOM 3829 N N . GLU A 1 495 ? 21.672 28.271 42.967 1.00 19.30 491 GLU A N 1
ATOM 3830 C CA . GLU A 1 495 ? 23.081 27.796 43.167 1.00 19.96 491 GLU A CA 1
ATOM 3831 C C . GLU A 1 495 ? 23.704 28.535 44.380 1.00 20.28 491 GLU A C 1
ATOM 3832 O O . GLU A 1 495 ? 23.078 28.654 45.409 1.00 20.81 491 GLU A O 1
ATOM 3838 N N . THR A 1 496 ? 24.949 29.003 44.259 1.00 20.87 492 THR A N 1
ATOM 3839 C CA . THR A 1 496 ? 25.666 29.501 45.449 1.00 20.99 492 THR A CA 1
ATOM 3840 C C . THR A 1 496 ? 25.058 30.739 46.067 1.00 21.86 492 THR A C 1
ATOM 3841 O O . THR A 1 496 ? 25.102 30.920 47.292 1.00 21.66 492 THR A O 1
ATOM 3845 N N . LYS A 1 497 ? 24.415 31.583 45.256 1.00 21.46 493 LYS A N 1
ATOM 3846 C CA . LYS A 1 497 ? 23.721 32.733 45.808 1.00 21.75 493 LYS A CA 1
ATOM 3847 C C . LYS A 1 497 ? 22.647 32.366 46.817 1.00 22.26 493 LYS A C 1
ATOM 3848 O O . LYS A 1 497 ? 22.305 33.192 47.660 1.00 24.24 493 LYS A O 1
ATOM 3854 N N . GLY A 1 498 ? 22.122 31.140 46.754 1.00 20.77 494 GLY A N 1
ATOM 3855 C CA . GLY A 1 498 ? 21.117 30.733 47.723 1.00 21.12 494 GLY A CA 1
ATOM 3856 C C . GLY A 1 498 ? 21.664 30.074 48.967 1.00 20.75 494 GLY A C 1
ATOM 3857 O O . GLY A 1 498 ? 20.908 29.794 49.888 1.00 21.00 494 GLY A O 1
ATOM 3858 N N . ASP A 1 499 ? 22.970 29.771 49.010 1.00 21.11 495 ASP A N 1
ATOM 3859 C CA . ASP A 1 499 ? 23.502 29.197 50.266 1.00 21.43 495 ASP A CA 1
ATOM 3860 C C . ASP A 1 499 ? 23.286 30.203 51.397 1.00 22.41 495 ASP A C 1
ATOM 3861 O O . ASP A 1 499 ? 23.506 31.414 51.233 1.00 23.18 495 ASP A O 1
ATOM 3866 N N . ASN A 1 500 ? 22.819 29.716 52.544 1.00 21.67 496 ASN A N 1
ATOM 3867 C CA . ASN A 1 500 ? 22.312 30.652 53.542 1.00 22.53 496 ASN A CA 1
ATOM 3868 C C . ASN A 1 500 ? 22.368 30.022 54.925 1.00 22.37 496 ASN A C 1
ATOM 3869 O O . ASN A 1 500 ? 21.694 29.012 55.184 1.00 23.07 496 ASN A O 1
ATOM 3874 N N . LEU A 1 501 ? 23.215 30.594 55.790 1.00 23.46 497 LEU A N 1
ATOM 3875 C CA . LEU A 1 501 ? 23.440 29.993 57.103 1.00 25.21 497 LEU A CA 1
ATOM 3876 C C . LEU A 1 501 ? 22.405 30.390 58.145 1.00 24.73 497 LEU A C 1
ATOM 3877 O O . LEU A 1 501 ? 22.354 29.755 59.191 1.00 27.71 497 LEU A O 1
ATOM 3882 N N . ASN A 1 502 ? 21.600 31.431 57.896 1.00 24.28 498 ASN A N 1
ATOM 3883 C CA . ASN A 1 502 ? 20.638 31.946 58.917 1.00 24.94 498 ASN A CA 1
ATOM 3884 C C . ASN A 1 502 ? 19.179 31.588 58.628 1.00 23.26 498 ASN A C 1
ATOM 3885 O O . ASN A 1 502 ? 18.370 31.585 59.538 1.00 23.84 498 ASN A O 1
ATOM 3890 N N . LEU A 1 503 ? 18.854 31.365 57.357 1.00 22.74 499 LEU A N 1
ATOM 3891 C CA . LEU A 1 503 ? 17.510 30.950 56.930 1.00 21.37 499 LEU A CA 1
ATOM 3892 C C . LEU A 1 503 ? 16.383 31.808 57.521 1.00 21.49 499 LEU A C 1
ATOM 3893 O O . LEU A 1 503 ? 15.312 31.285 57.867 1.00 20.51 499 LEU A O 1
ATOM 3898 N N . THR A 1 504 ? 16.622 33.119 57.574 1.00 22.38 500 THR A N 1
ATOM 3899 C CA . THR A 1 504 ? 15.652 34.098 58.049 1.00 23.12 500 THR A CA 1
ATOM 3900 C C . THR A 1 504 ? 15.179 34.900 56.832 1.00 22.71 500 THR A C 1
ATOM 3901 O O . THR A 1 504 ? 16.011 35.493 56.110 1.00 25.28 500 THR A O 1
ATOM 3905 N N . ILE A 1 505 ? 13.863 34.987 56.625 1.00 22.06 501 ILE A N 1
ATOM 3906 C CA . ILE A 1 505 ? 13.359 35.668 55.429 1.00 21.79 501 ILE A CA 1
ATOM 3907 C C . ILE A 1 505 ? 13.650 37.174 55.475 1.00 22.23 501 ILE A C 1
ATOM 3908 O O . ILE A 1 505 ? 13.755 37.761 56.582 1.00 22.43 501 ILE A O 1
ATOM 3913 N N . PRO A 1 506 ? 13.843 37.798 54.305 1.00 23.75 502 PRO A N 1
ATOM 3914 C CA . PRO A 1 506 ? 14.113 39.234 54.264 1.00 24.79 502 PRO A CA 1
ATOM 3915 C C . PRO A 1 506 ? 12.967 40.058 54.791 1.00 25.42 502 PRO A C 1
ATOM 3916 O O . PRO A 1 506 ? 11.782 39.685 54.691 1.00 24.56 502 PRO A O 1
ATOM 3920 N N . GLU A 1 507 ? 13.305 41.195 55.365 1.00 26.97 503 GLU A N 1
ATOM 3921 C CA . GLU A 1 507 ? 12.305 42.153 55.769 1.00 27.42 503 GLU A CA 1
ATOM 3922 C C . GLU A 1 507 ? 12.075 43.174 54.668 1.00 29.63 503 GLU A C 1
ATOM 3923 O O . GLU A 1 507 ? 12.994 43.460 53.885 1.00 31.77 503 GLU A O 1
ATOM 3929 N N . PRO A 1 508 ? 10.860 43.762 54.591 1.00 29.47 504 PRO A N 1
ATOM 3930 C CA . PRO A 1 508 ? 9.737 43.544 55.505 1.00 29.02 504 PRO A CA 1
ATOM 3931 C C . PRO A 1 508 ? 9.023 42.273 55.045 1.00 27.94 504 PRO A C 1
ATOM 3932 O O . PRO A 1 508 ? 8.766 42.055 53.854 1.00 28.95 504 PRO A O 1
ATOM 3936 N N . GLY A 1 509 ? 8.791 41.420 55.992 1.00 24.73 505 GLY A N 1
ATOM 3937 C CA . GLY A 1 509 ? 8.055 40.183 55.763 1.00 21.87 505 GLY A CA 1
ATOM 3938 C C . GLY A 1 509 ? 7.384 39.860 57.058 1.00 20.87 505 GLY A C 1
ATOM 3939 O O . GLY A 1 509 ? 6.147 39.938 57.158 1.00 20.14 505 GLY A O 1
ATOM 3940 N N . LEU A 1 510 ? 8.179 39.517 58.067 1.00 21.50 506 LEU A N 1
ATOM 3941 C CA . LEU A 1 510 ? 7.631 39.294 59.394 1.00 21.08 506 LEU A CA 1
ATOM 3942 C C . LEU A 1 510 ? 6.918 40.546 59.926 1.00 21.39 506 LEU A C 1
ATOM 3943 O O . LEU A 1 510 ? 5.813 40.446 60.486 1.00 20.49 506 LEU A O 1
ATOM 3948 N N . SER A 1 511 ? 7.530 41.707 59.764 1.00 20.75 507 SER A N 1
ATOM 3949 C CA . SER A 1 511 ? 6.869 42.939 60.197 1.00 21.37 507 SER A CA 1
ATOM 3950 C C . SER A 1 511 ? 5.484 43.132 59.560 1.00 20.48 507 SER A C 1
ATOM 3951 O O . SER A 1 511 ? 4.548 43.512 60.264 1.00 21.66 507 SER A O 1
ATOM 3954 N N . THR A 1 512 ? 5.355 42.833 58.261 1.00 19.90 508 THR A N 1
ATOM 3955 C CA . THR A 1 512 ? 4.062 42.973 57.582 1.00 19.36 508 THR A CA 1
ATOM 3956 C C . THR A 1 512 ? 3.069 41.967 58.112 1.00 18.64 508 THR A C 1
ATOM 3957 O O . THR A 1 512 ? 1.887 42.301 58.360 1.00 18.39 508 THR A O 1
ATOM 3961 N N . VAL A 1 513 ? 3.505 40.719 58.313 1.00 18.14 509 VAL A N 1
ATOM 3962 C CA . VAL A 1 513 ? 2.586 39.696 58.898 1.00 18.72 509 VAL A CA 1
ATOM 3963 C C . VAL A 1 513 ? 2.103 40.128 60.309 1.00 18.35 509 VAL A C 1
ATOM 3964 O O . VAL A 1 513 ? 0.917 40.013 60.623 1.00 18.98 509 VAL A O 1
ATOM 3968 N N . GLN A 1 514 ? 3.036 40.639 61.119 1.00 19.25 510 GLN A N 1
ATOM 3969 C CA . GLN A 1 514 ? 2.645 41.104 62.471 1.00 19.81 510 GLN A CA 1
ATOM 3970 C C . GLN A 1 514 ? 1.658 42.274 62.402 1.00 20.42 510 GLN A C 1
ATOM 3971 O O . GLN A 1 514 ? 0.661 42.291 63.158 1.00 20.38 510 GLN A O 1
ATOM 3977 N N . ALA A 1 515 ? 1.867 43.216 61.478 1.00 20.69 511 ALA A N 1
ATOM 3978 C CA . ALA A 1 515 ? 0.952 44.370 61.364 1.00 20.72 511 ALA A CA 1
ATOM 3979 C C . ALA A 1 515 ? -0.421 43.945 60.874 1.00 21.80 511 ALA A C 1
ATOM 3980 O O . ALA A 1 515 ? -1.467 44.368 61.403 1.00 22.29 511 ALA A O 1
ATOM 3982 N N . VAL A 1 516 ? -0.449 43.063 59.867 1.00 19.74 512 VAL A N 1
ATOM 3983 C CA . VAL A 1 516 ? -1.721 42.646 59.283 1.00 19.99 512 VAL A CA 1
ATOM 3984 C C . VAL A 1 516 ? -2.497 41.760 60.260 1.00 20.30 512 VAL A C 1
ATOM 3985 O O . VAL A 1 516 ? -3.688 41.999 60.516 1.00 20.09 512 VAL A O 1
ATOM 3989 N N . CYS A 1 517 ? -1.834 40.742 60.819 1.00 20.47 513 CYS A N 1
ATOM 3990 C CA . CYS A 1 517 ? -2.533 39.793 61.723 1.00 20.37 513 CYS A CA 1
ATOM 3991 C C . CYS A 1 517 ? -2.915 40.462 63.037 1.00 20.65 513 CYS A C 1
ATOM 3992 O O . CYS A 1 517 ? -3.865 40.045 63.699 1.00 21.13 513 CYS A O 1
ATOM 3995 N N . GLY A 1 518 ? -2.194 41.505 63.409 1.00 20.83 514 GLY A N 1
ATOM 3996 C CA . GLY A 1 518 ? -2.579 42.267 64.602 1.00 21.45 514 GLY A CA 1
ATOM 3997 C C . GLY A 1 518 ? -3.872 43.034 64.390 1.00 22.47 514 GLY A C 1
ATOM 3998 O O . GLY A 1 518 ? -4.535 43.411 65.387 1.00 25.18 514 GLY A O 1
ATOM 3999 N N . GLY A 1 519 ? -4.263 43.266 63.131 1.00 21.02 515 GLY A N 1
ATOM 4000 C CA . GLY A 1 519 ? -5.480 44.033 62.847 1.00 21.65 515 GLY A CA 1
ATOM 4001 C C . GLY A 1 519 ? -6.714 43.250 62.446 1.00 21.62 515 GLY A C 1
ATOM 4002 O O . GLY A 1 519 ? -7.849 43.759 62.572 1.00 23.05 515 GLY A O 1
ATOM 4003 N N . VAL A 1 520 ? -6.518 42.073 61.857 1.00 19.19 516 VAL A N 1
ATOM 4004 C CA . VAL A 1 520 ? -7.640 41.239 61.386 1.00 18.98 516 VAL A CA 1
ATOM 4005 C C . VAL A 1 520 ? -7.136 39.786 61.321 1.00 17.91 516 VAL A C 1
ATOM 4006 O O . VAL A 1 520 ? -5.908 39.559 61.281 1.00 18.68 516 VAL A O 1
ATOM 4010 N N . ARG A 1 521 ? -8.059 38.814 61.373 1.00 18.20 517 ARG A N 1
ATOM 4011 C CA . ARG A 1 521 ? -7.619 37.420 61.235 1.00 18.81 517 ARG A CA 1
ATOM 4012 C C . ARG A 1 521 ? -6.916 37.243 59.867 1.00 18.46 517 ARG A C 1
ATOM 4013 O O . ARG A 1 521 ? -7.328 37.828 58.850 1.00 18.99 517 ARG A O 1
ATOM 4021 N N . CYS A 1 522 ? -5.882 36.423 59.875 1.00 18.48 518 CYS A N 1
ATOM 4022 C CA . CYS A 1 522 ? -5.021 36.368 58.668 1.00 17.88 518 CYS A CA 1
ATOM 4023 C C . CYS A 1 522 ? -4.581 34.959 58.341 1.00 19.01 518 CYS A C 1
ATOM 4024 O O . CYS A 1 522 ? -4.330 34.110 59.215 1.00 19.03 518 CYS A O 1
ATOM 4027 N N . ALA A 1 523 ? -4.481 34.733 57.038 1.00 17.70 519 ALA A N 1
ATOM 4028 C CA . ALA A 1 523 ? -3.848 33.519 56.473 1.00 16.55 519 ALA A CA 1
ATOM 4029 C C . ALA A 1 523 ? -2.531 33.963 55.848 1.00 16.51 519 ALA A C 1
ATOM 4030 O O . ALA A 1 523 ? -2.534 34.793 54.905 1.00 17.11 519 ALA A O 1
ATOM 4032 N N . THR A 1 524 ? -1.452 33.442 56.392 1.00 16.36 520 THR A N 1
ATOM 4033 C CA . THR A 1 524 ? -0.119 33.771 55.909 1.00 15.92 520 THR A CA 1
ATOM 4034 C C . THR A 1 524 ? 0.337 32.705 54.902 1.00 16.18 520 THR A C 1
ATOM 4035 O O . THR A 1 524 ? 0.262 31.477 55.197 1.00 16.53 520 THR A O 1
ATOM 4039 N N . VAL A 1 525 ? 0.731 33.159 53.711 1.00 15.38 521 VAL A N 1
ATOM 4040 C CA . VAL A 1 525 ? 1.249 32.272 52.647 1.00 15.48 521 VAL A CA 1
ATOM 4041 C C . VAL A 1 525 ? 2.747 32.507 52.577 1.00 15.28 521 VAL A C 1
ATOM 4042 O O . VAL A 1 525 ? 3.197 33.610 52.238 1.00 16.60 521 VAL A O 1
ATOM 4046 N N . LEU A 1 526 ? 3.499 31.491 52.991 1.00 15.33 522 LEU A N 1
ATOM 4047 C CA . LEU A 1 526 ? 4.964 31.573 53.015 1.00 15.60 522 LEU A CA 1
ATOM 4048 C C . LEU A 1 526 ? 5.539 31.015 51.717 1.00 15.27 522 LEU A C 1
ATOM 4049 O O . LEU A 1 526 ? 5.328 29.846 51.391 1.00 16.14 522 LEU A O 1
ATOM 4054 N N . ILE A 1 527 ? 6.222 31.871 50.972 1.00 15.70 523 ILE A N 1
ATOM 4055 C CA . ILE A 1 527 ? 6.874 31.459 49.715 1.00 15.98 523 ILE A CA 1
ATOM 4056 C C . ILE A 1 527 ? 8.365 31.248 50.022 1.00 16.19 523 ILE A C 1
ATOM 4057 O O . ILE A 1 527 ? 9.040 32.149 50.525 1.00 17.37 523 ILE A O 1
ATOM 4062 N N . SER A 1 528 ? 8.866 30.030 49.805 1.00 15.28 524 SER A N 1
ATOM 4063 C CA . SER A 1 528 ? 10.252 29.735 50.134 1.00 16.32 524 SER A CA 1
ATOM 4064 C C . SER A 1 528 ? 10.723 28.492 49.352 1.00 16.21 524 SER A C 1
ATOM 4065 O O . SER A 1 528 ? 9.904 27.700 48.854 1.00 16.39 524 SER A O 1
ATOM 4068 N N . GLY A 1 529 ? 12.049 28.325 49.243 1.00 16.97 525 GLY A N 1
ATOM 4069 C CA . GLY A 1 529 ? 12.583 27.113 48.624 1.00 17.64 525 GLY A CA 1
ATOM 4070 C C . GLY A 1 529 ? 12.856 25.958 49.551 1.00 16.60 525 GLY A C 1
ATOM 4071 O O . GLY A 1 529 ? 13.401 24.962 49.128 1.00 17.61 525 GLY A O 1
ATOM 4072 N N . ARG A 1 530 ? 12.463 26.107 50.814 1.00 16.96 526 ARG A N 1
ATOM 4073 C CA . ARG A 1 530 ? 13.019 25.279 51.891 1.00 17.44 526 ARG A CA 1
ATOM 4074 C C . ARG A 1 530 ? 12.373 25.739 53.190 1.00 18.15 526 ARG A C 1
ATOM 4075 O O . ARG A 1 530 ? 11.849 26.860 53.274 1.00 18.37 526 ARG A O 1
ATOM 4083 N N . PRO A 1 531 ? 12.470 24.911 54.244 1.00 17.26 527 PRO A N 1
ATOM 4084 C CA . PRO A 1 531 ? 12.120 25.441 55.563 1.00 19.09 527 PRO A CA 1
ATOM 4085 C C . PRO A 1 531 ? 13.007 26.635 55.918 1.00 18.50 527 PRO A C 1
ATOM 4086 O O . PRO A 1 531 ? 14.219 26.684 55.570 1.00 18.94 527 PRO A O 1
ATOM 4090 N N . VAL A 1 532 ? 12.387 27.610 56.57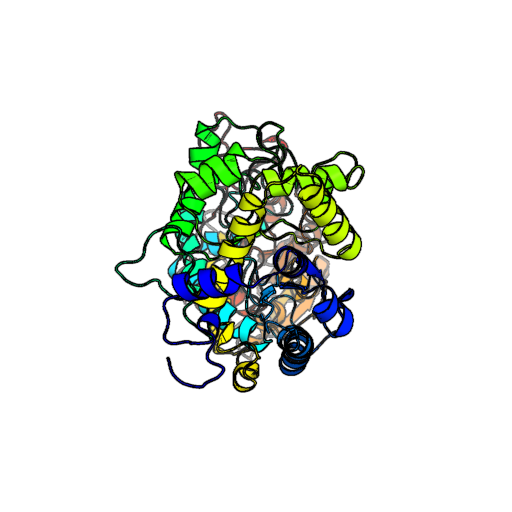4 1.00 19.04 528 VAL A N 1
ATOM 4091 C CA . VAL A 1 532 ? 13.019 28.833 57.026 1.00 19.01 528 VAL A CA 1
ATOM 4092 C C . VAL A 1 532 ? 12.543 29.084 58.454 1.00 19.01 528 VAL A C 1
ATOM 4093 O O . VAL A 1 532 ? 11.541 28.494 58.878 1.00 19.18 528 VAL A O 1
ATOM 4097 N N . VAL A 1 533 ? 13.276 29.910 59.223 1.00 19.35 529 VAL A N 1
ATOM 4098 C CA . VAL A 1 533 ? 12.838 30.220 60.618 1.00 20.44 529 VAL A CA 1
ATOM 4099 C C . VAL A 1 533 ? 11.388 30.669 60.583 1.00 19.91 529 VAL A C 1
ATOM 4100 O O . VAL A 1 533 ? 11.059 31.633 59.900 1.00 20.36 529 VAL A O 1
ATOM 4104 N N . VAL A 1 534 ? 10.508 29.963 61.316 1.00 19.12 530 VAL A N 1
ATOM 4105 C CA . VAL A 1 534 ? 9.057 30.174 61.121 1.00 19.07 530 VAL A CA 1
ATOM 4106 C C . VAL A 1 534 ? 8.312 30.420 62.424 1.00 20.45 530 VAL A C 1
ATOM 4107 O O . VAL A 1 534 ? 7.157 30.808 62.375 1.00 20.36 530 VAL A O 1
ATOM 4111 N N . GLN A 1 535 ? 8.931 30.232 63.594 1.00 20.32 531 GLN A N 1
ATOM 4112 C CA . GLN A 1 535 ? 8.133 30.432 64.849 1.00 20.26 531 GLN A CA 1
ATOM 4113 C C . GLN A 1 535 ? 7.521 31.827 64.973 1.00 20.95 531 GLN A C 1
ATOM 4114 O O . GLN A 1 535 ? 6.353 31.926 65.351 1.00 20.57 531 GLN A O 1
ATOM 4120 N N . PRO A 1 536 ? 8.259 32.911 64.628 1.00 20.52 532 PRO A N 1
ATOM 4121 C CA . PRO A 1 536 ? 7.662 34.245 64.728 1.00 20.91 532 PRO A CA 1
ATOM 4122 C C . PRO A 1 536 ? 6.475 34.413 63.773 1.00 19.99 532 PRO A C 1
ATOM 4123 O O . PRO A 1 536 ? 5.431 34.981 64.166 1.00 20.72 532 PRO A O 1
ATOM 4127 N N . LEU A 1 537 ? 6.613 33.894 62.539 1.00 20.02 533 LEU A N 1
ATOM 4128 C CA . LEU A 1 537 ? 5.487 33.976 61.622 1.00 19.50 533 LEU A CA 1
ATOM 4129 C C . LEU A 1 537 ? 4.295 33.198 62.150 1.00 19.15 533 LEU A C 1
ATOM 4130 O O . LEU A 1 537 ? 3.153 33.676 62.069 1.00 19.62 533 LEU A O 1
ATOM 4135 N N . LEU A 1 538 ? 4.541 31.987 62.648 1.00 19.15 534 LEU A N 1
ATOM 4136 C CA . LEU A 1 538 ? 3.450 31.200 63.242 1.00 19.72 534 LEU A CA 1
ATOM 4137 C C . LEU A 1 538 ? 2.775 31.910 64.399 1.00 20.17 534 LEU A C 1
ATOM 4138 O O . LEU A 1 538 ? 1.517 31.951 64.438 1.00 20.39 534 LEU A O 1
ATOM 4143 N N . ALA A 1 539 ? 3.563 32.494 65.309 1.00 20.53 535 ALA A N 1
ATOM 4144 C CA . ALA A 1 539 ? 2.968 33.143 66.483 1.00 20.35 535 ALA A CA 1
ATOM 4145 C C . ALA A 1 539 ? 1.973 34.229 66.113 1.00 20.64 535 ALA A C 1
ATOM 4146 O O . ALA A 1 539 ? 0.948 34.393 66.802 1.00 22.27 535 ALA A O 1
ATOM 4148 N N . ALA A 1 540 ? 2.255 34.976 65.038 1.00 19.39 536 ALA A N 1
ATOM 4149 C CA . ALA A 1 540 ? 1.405 36.073 64.620 1.00 20.15 536 ALA A CA 1
ATOM 4150 C C . ALA A 1 540 ? 0.153 35.621 63.871 1.00 20.42 536 ALA A C 1
ATOM 4151 O O . ALA A 1 540 ? -0.853 36.322 63.879 1.00 20.56 536 ALA A O 1
ATOM 4153 N N . SER A 1 541 ? 0.243 34.468 63.208 1.00 19.55 537 SER A N 1
ATOM 4154 C CA . SER A 1 541 ? -0.767 34.083 62.187 1.00 18.90 537 SER A CA 1
ATOM 4155 C C . SER A 1 541 ? -1.898 33.213 62.720 1.00 19.32 537 SER A C 1
ATOM 4156 O O . SER A 1 541 ? -1.655 32.321 63.549 1.00 19.62 537 SER A O 1
ATOM 4159 N N . ASP A 1 542 ? -3.110 33.399 62.207 1.00 17.36 538 ASP A N 1
ATOM 4160 C CA . ASP A 1 542 ? -4.189 32.449 62.495 1.00 17.87 538 ASP A CA 1
ATOM 4161 C C . ASP A 1 542 ? -3.964 31.174 61.711 1.00 18.75 538 ASP A C 1
ATOM 4162 O O . ASP A 1 542 ? -4.071 30.083 62.275 1.00 19.79 538 ASP A O 1
ATOM 4167 N N . ALA A 1 543 ? -3.712 31.292 60.398 1.00 17.96 539 ALA A N 1
ATOM 4168 C CA . ALA A 1 543 ? -3.368 30.108 59.583 1.00 16.72 539 ALA A CA 1
ATOM 4169 C C . ALA A 1 543 ? -2.049 30.406 58.869 1.00 17.19 539 ALA A C 1
ATOM 4170 O O . ALA A 1 543 ? -1.733 31.558 58.595 1.00 17.12 539 ALA A O 1
ATOM 4172 N N . LEU A 1 544 ? -1.304 29.358 58.551 1.00 16.06 540 LEU A N 1
ATOM 4173 C CA . LEU A 1 544 ? -0.042 29.535 57.815 1.00 16.05 540 LEU A CA 1
ATOM 4174 C C . LEU A 1 544 ? 0.119 28.347 56.874 1.00 15.29 540 LEU A C 1
ATOM 4175 O O . LEU A 1 544 ? -0.039 27.171 57.261 1.00 16.98 540 LEU A O 1
ATOM 4180 N N . VAL A 1 545 ? 0.459 28.677 55.616 1.00 15.47 541 VAL A N 1
ATOM 4181 C CA . VAL A 1 545 ? 0.626 27.703 54.548 1.00 16.05 541 VAL A CA 1
ATOM 4182 C C . VAL A 1 545 ? 2.068 27.807 54.027 1.00 16.51 541 VAL A C 1
ATOM 4183 O O . VAL A 1 545 ? 2.524 28.908 53.670 1.00 17.15 541 VAL A O 1
ATOM 4187 N N . ALA A 1 546 ? 2.748 26.666 53.972 1.00 15.83 542 ALA A N 1
ATOM 4188 C CA . ALA A 1 546 ? 4.030 26.620 53.224 1.00 16.13 542 ALA A CA 1
ATOM 4189 C C . ALA A 1 546 ? 3.707 26.329 51.764 1.00 15.95 542 ALA A C 1
ATOM 4190 O O . ALA A 1 546 ? 3.243 25.223 51.411 1.00 16.05 542 ALA A O 1
ATOM 4192 N N . ALA A 1 547 ? 3.868 27.352 50.920 1.00 15.67 543 ALA A N 1
ATOM 4193 C CA . ALA A 1 547 ? 3.526 27.236 49.483 1.00 14.84 543 ALA A CA 1
ATOM 4194 C C . ALA A 1 547 ? 4.733 26.942 48.612 1.00 14.73 543 ALA A C 1
ATOM 4195 O O . ALA A 1 547 ? 4.578 26.805 47.389 1.00 15.62 543 ALA A O 1
ATOM 4197 N N . TRP A 1 548 ? 5.937 26.903 49.183 1.00 14.86 544 TRP A N 1
ATOM 4198 C CA . TRP A 1 548 ? 7.190 26.590 48.438 1.00 15.29 544 TRP A CA 1
ATOM 4199 C C . TRP A 1 548 ? 7.350 27.665 47.336 1.00 14.80 544 TRP A C 1
ATOM 4200 O O . TRP A 1 548 ? 7.179 28.862 47.605 1.00 15.58 544 TRP A O 1
ATOM 4211 N N . LEU A 1 549 ? 7.683 27.226 46.115 1.00 14.45 545 LEU A N 1
ATOM 4212 C CA . LEU A 1 549 ? 7.885 28.158 44.965 1.00 15.49 545 LEU A CA 1
ATOM 4213 C C . LEU A 1 549 ? 6.903 27.687 43.883 1.00 14.74 545 LEU A C 1
ATOM 4214 O O . LEU A 1 549 ? 7.241 26.878 43.008 1.00 14.68 545 LEU A O 1
ATOM 4219 N N . PRO A 1 550 ? 5.637 28.134 43.981 1.00 13.99 546 PRO A N 1
ATOM 4220 C CA . PRO A 1 550 ? 4.566 27.433 43.235 1.00 15.24 546 PRO A CA 1
ATOM 4221 C C . PRO A 1 550 ? 4.456 27.712 41.755 1.00 14.54 546 PRO A C 1
ATOM 4222 O O . PRO A 1 550 ? 3.756 26.988 41.071 1.00 15.54 546 PRO A O 1
ATOM 4226 N N . GLY A 1 551 ? 5.234 28.677 41.240 1.00 13.86 547 GLY A N 1
ATOM 4227 C CA . GLY A 1 551 ? 5.276 28.875 39.781 1.00 14.22 547 GLY A CA 1
ATOM 4228 C C . GLY A 1 551 ? 4.294 29.923 39.257 1.00 13.57 547 GLY A C 1
ATOM 4229 O O . GLY A 1 551 ? 3.874 30.805 40.023 1.00 15.46 547 GLY A O 1
ATOM 4230 N N . SER A 1 552 ? 3.965 29.825 37.976 1.00 14.36 548 SER A N 1
ATOM 4231 C CA . SER A 1 552 ? 3.174 30.901 37.331 1.00 14.66 548 SER A CA 1
ATOM 4232 C C . SER A 1 552 ? 1.706 30.880 37.702 1.00 14.94 548 SER A C 1
ATOM 4233 O O . SER A 1 552 ? 1.033 31.877 37.485 1.00 15.46 548 SER A O 1
ATOM 4236 N N . GLU A 1 553 ? 1.197 29.767 38.221 1.00 14.26 549 GLU A N 1
ATOM 4237 C CA . GLU A 1 553 ? -0.280 29.598 38.365 1.00 14.67 549 GLU A CA 1
ATOM 4238 C C . GLU A 1 553 ? -0.712 29.834 39.812 1.00 15.06 549 GLU A C 1
ATOM 4239 O O . GLU A 1 553 ? -0.986 28.890 40.577 1.00 15.70 549 GLU A O 1
ATOM 4245 N N . GLY A 1 554 ? -0.809 31.119 40.169 1.00 15.67 550 GLY A N 1
ATOM 4246 C CA . GLY A 1 554 ? -1.165 31.486 41.551 1.00 16.09 550 GLY A CA 1
ATOM 4247 C C . GLY A 1 554 ? -2.578 31.028 41.963 1.00 14.64 550 GLY A C 1
ATOM 4248 O O . GLY A 1 554 ? -2.873 30.960 43.171 1.00 15.74 550 GLY A O 1
ATOM 4249 N N . GLN A 1 555 ? -3.437 30.648 41.009 1.00 14.81 551 GLN A N 1
ATOM 4250 C CA . GLN A 1 555 ? -4.773 30.111 41.367 1.00 15.75 551 GLN A CA 1
ATOM 4251 C C . GLN A 1 555 ? -4.634 28.794 42.084 1.00 15.79 551 GLN A C 1
ATOM 4252 O O . GLN A 1 555 ? -5.590 28.404 42.763 1.00 16.47 551 GLN A O 1
ATOM 4258 N N . GLY A 1 556 ? -3.506 28.087 41.994 1.00 15.51 552 GLY A N 1
ATOM 4259 C CA . GLY A 1 556 ? -3.366 26.864 42.825 1.00 16.58 552 GLY A CA 1
ATOM 4260 C C . GLY A 1 556 ? -3.380 27.190 44.309 1.00 17.05 552 GLY A C 1
ATOM 4261 O O . GLY A 1 556 ? -3.870 26.409 45.113 1.00 17.54 552 GLY A O 1
ATOM 4262 N N . VAL A 1 557 ? -2.891 28.385 44.672 1.00 15.76 553 VAL A N 1
ATOM 4263 C CA . VAL A 1 557 ? -2.908 28.832 46.091 1.00 15.78 553 VAL A CA 1
ATOM 4264 C C . VAL A 1 557 ? -4.363 29.103 46.500 1.00 16.28 553 VAL A C 1
ATOM 4265 O O . VAL A 1 557 ? -4.824 28.607 47.552 1.00 16.19 553 VAL A O 1
ATOM 4269 N N . THR A 1 558 ? -5.097 29.901 45.713 1.00 15.68 554 THR A N 1
ATOM 4270 C CA . THR A 1 558 ? -6.449 30.266 46.101 1.00 16.09 554 THR A CA 1
ATOM 4271 C C . THR A 1 558 ? -7.400 29.087 46.019 1.00 16.21 554 THR A C 1
ATOM 4272 O O . THR A 1 558 ? -8.434 29.048 46.746 1.00 17.52 554 THR A O 1
ATOM 4276 N N . ASP A 1 559 ? -7.117 28.094 45.174 1.00 16.02 555 ASP A N 1
ATOM 4277 C CA . ASP A 1 559 ? -7.966 26.886 45.092 1.00 15.71 555 ASP A CA 1
ATOM 4278 C C . ASP A 1 559 ? -8.080 26.197 46.465 1.00 17.69 555 ASP A C 1
ATOM 4279 O O . ASP A 1 559 ? -9.163 25.669 46.795 1.00 19.38 555 ASP A O 1
ATOM 4284 N N . ALA A 1 560 ? -7.018 26.194 47.243 1.00 16.53 556 ALA A N 1
ATOM 4285 C CA . ALA A 1 560 ? -7.055 25.668 48.607 1.00 15.57 556 ALA A CA 1
ATOM 4286 C C . ALA A 1 560 ? -7.500 26.717 49.632 1.00 16.31 556 ALA A C 1
ATOM 4287 O O . ALA A 1 560 ? -8.284 26.378 50.550 1.00 17.36 556 ALA A O 1
ATOM 4289 N N . LEU A 1 561 ? -7.044 27.967 49.517 1.00 15.79 557 LEU A N 1
ATOM 4290 C CA . LEU A 1 561 ? -7.429 28.953 50.523 1.00 15.77 557 LEU A CA 1
ATOM 4291 C C . LEU A 1 561 ? -8.961 29.114 50.592 1.00 16.45 557 LEU A C 1
ATOM 4292 O O . LEU A 1 561 ? -9.472 29.316 51.716 1.00 16.82 557 LEU A O 1
ATOM 4297 N N . PHE A 1 562 ? -9.667 29.039 49.447 1.00 16.24 558 PHE A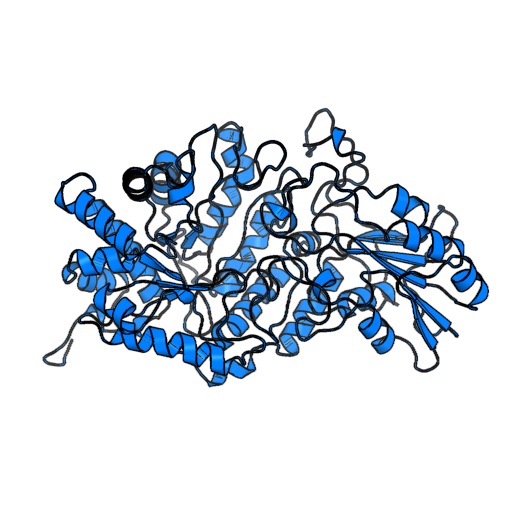 N 1
ATOM 4298 C CA . PHE A 1 562 ? -11.126 29.240 49.435 1.00 17.02 558 PHE A CA 1
ATOM 4299 C C . PHE A 1 562 ? -11.909 27.940 49.402 1.00 17.63 558 PHE A C 1
ATOM 4300 O O . PHE A 1 562 ? -13.148 27.977 49.263 1.00 19.01 558 PHE A O 1
ATOM 4308 N N . GLY A 1 563 ? -11.218 26.820 49.586 1.00 18.17 559 GLY A N 1
ATOM 4309 C CA . GLY A 1 563 ? -11.912 25.526 49.813 1.00 19.73 559 GLY A CA 1
ATOM 4310 C C . GLY A 1 563 ? -12.445 24.851 48.567 1.00 20.26 559 GLY A C 1
ATOM 4311 O O . GLY A 1 563 ? -13.264 23.906 48.710 1.00 21.15 559 GLY A O 1
ATOM 4312 N N . ASP A 1 564 ? -12.006 25.239 47.368 1.00 19.71 560 ASP A N 1
ATOM 4313 C CA . ASP A 1 564 ? -12.418 24.441 46.196 1.00 20.44 560 ASP A CA 1
ATOM 4314 C C . ASP A 1 564 ? -11.856 23.027 46.265 1.00 21.33 560 ASP A C 1
ATOM 4315 O O . ASP A 1 564 ? -12.506 22.060 45.778 1.00 21.88 560 ASP A O 1
ATOM 4320 N N . PHE A 1 565 ? -10.688 22.904 46.909 1.00 20.34 561 PHE A N 1
ATOM 4321 C CA . PHE A 1 565 ? -10.041 21.619 47.202 1.00 21.07 561 PHE A CA 1
ATOM 4322 C C . PHE A 1 565 ? -9.532 21.672 48.619 1.00 21.51 561 PHE A C 1
ATOM 4323 O O . PHE A 1 565 ? -9.234 22.749 49.133 1.00 22.20 561 PHE A O 1
ATOM 4331 N N . GLY A 1 566 ? -9.458 20.500 49.252 1.00 22.21 562 GLY A N 1
ATOM 4332 C CA . GLY A 1 566 ? -8.866 20.415 50.603 1.00 22.25 562 GLY A CA 1
ATOM 4333 C C . GLY A 1 566 ? -7.338 20.472 50.507 1.00 22.02 562 GLY A C 1
ATOM 4334 O O . GLY A 1 566 ? -6.739 20.164 49.477 1.00 24.48 562 GLY A O 1
ATOM 4335 N N . PHE A 1 567 ? -6.698 20.919 51.579 1.00 21.13 563 PHE A N 1
ATOM 4336 C CA . PHE A 1 567 ? -5.233 20.815 51.691 1.00 20.39 563 PHE A CA 1
ATOM 4337 C C . PHE A 1 567 ? -4.846 19.345 51.877 1.00 21.82 563 PHE A C 1
ATOM 4338 O O . PHE A 1 567 ? -5.447 18.607 52.716 1.00 23.09 563 PHE A O 1
ATOM 4346 N N . THR A 1 568 ? -3.834 18.892 51.129 1.00 19.74 564 THR A N 1
ATOM 4347 C CA . THR A 1 568 ? -3.388 17.492 51.160 1.00 20.45 564 THR A CA 1
ATOM 4348 C C . THR A 1 568 ? -1.864 17.341 51.192 1.00 20.37 564 THR A C 1
ATOM 4349 O O . THR A 1 568 ? -1.375 16.242 51.419 1.00 21.06 564 THR A O 1
ATOM 4353 N N . GLY A 1 569 ? -1.130 18.413 50.922 1.00 18.49 565 GLY A N 1
ATOM 4354 C CA . GLY A 1 569 ? 0.341 18.318 50.885 1.00 18.80 565 GLY A CA 1
ATOM 4355 C C . GLY A 1 569 ? 0.917 17.943 52.243 1.00 18.63 565 GLY A C 1
ATOM 4356 O O . GLY A 1 569 ? 0.319 18.258 53.302 1.00 19.06 565 GLY A O 1
ATOM 4357 N N . ARG A 1 570 ? 2.066 17.284 52.222 1.00 18.66 566 ARG A N 1
ATOM 4358 C CA . ARG A 1 570 ? 2.766 16.879 53.458 1.00 19.35 566 ARG A CA 1
ATOM 4359 C C . ARG A 1 570 ? 4.235 17.243 53.336 1.00 19.16 566 ARG A C 1
ATOM 4360 O O . ARG A 1 570 ? 4.815 17.132 52.259 1.00 18.72 566 ARG A O 1
ATOM 4368 N N . LEU A 1 571 ? 4.853 17.664 54.430 1.00 18.57 567 LEU A N 1
ATOM 4369 C CA . LEU A 1 571 ? 6.221 18.124 54.331 1.00 18.17 567 LEU A CA 1
ATOM 4370 C C . LEU A 1 571 ? 7.100 17.047 53.717 1.00 19.77 567 LEU A C 1
ATOM 4371 O O . LEU A 1 571 ? 7.128 15.903 54.193 1.00 19.62 567 LEU A O 1
ATOM 4376 N N . PRO A 1 572 ? 7.896 17.398 52.703 1.00 18.23 568 PRO A N 1
ATOM 4377 C CA . PRO A 1 572 ? 8.870 16.442 52.133 1.00 18.99 568 PRO A CA 1
ATOM 4378 C C . PRO A 1 572 ? 10.256 16.589 52.751 1.00 19.72 568 PRO A C 1
ATOM 4379 O O . PRO A 1 572 ? 11.211 15.908 52.316 1.00 20.20 568 PRO A O 1
ATOM 4383 N N . ARG A 1 573 ? 10.349 17.434 53.770 1.00 20.02 569 ARG A N 1
ATOM 4384 C CA . ARG A 1 573 ? 11.619 17.746 54.482 1.00 22.48 569 ARG A CA 1
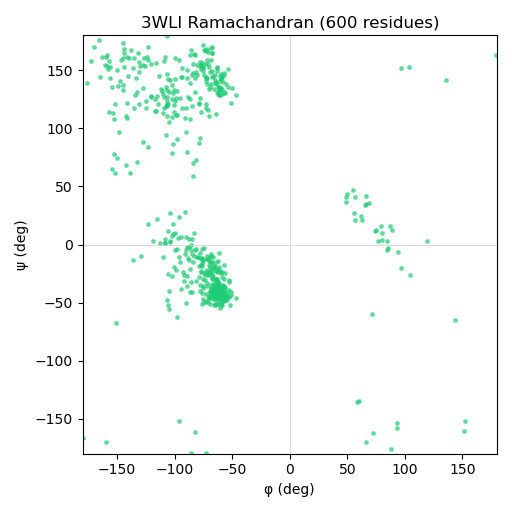ATOM 4385 C C . ARG A 1 573 ? 11.249 18.003 55.923 1.00 21.38 569 ARG A C 1
ATOM 4386 O O . ARG A 1 573 ? 10.117 18.431 56.205 1.00 21.61 569 ARG A O 1
ATOM 4394 N N . THR A 1 574 ? 12.229 17.866 56.802 1.00 20.92 570 THR A N 1
ATOM 4395 C CA . THR A 1 574 ? 12.113 18.227 58.199 1.00 20.93 570 THR A CA 1
ATOM 4396 C C . THR A 1 574 ? 12.085 19.750 58.343 1.00 21.17 570 THR A C 1
ATOM 4397 O O . THR A 1 574 ? 12.885 20.461 57.685 1.00 22.15 570 THR A O 1
ATOM 4401 N N . TRP A 1 575 ? 11.209 20.268 59.220 1.00 20.89 571 TRP A N 1
ATOM 4402 C CA . TRP A 1 575 ? 11.248 21.681 59.531 1.00 20.51 571 TRP A CA 1
ATOM 4403 C C . TRP A 1 575 ? 11.965 21.837 60.869 1.00 21.80 571 TRP A C 1
ATOM 4404 O O . TRP A 1 575 ? 11.445 21.361 61.897 1.00 23.44 571 TRP A O 1
ATOM 4415 N N . PHE A 1 576 ? 13.136 22.456 60.856 1.00 21.26 572 PHE A N 1
ATOM 4416 C CA . PHE A 1 576 ? 13.977 22.615 62.076 1.00 21.94 572 PHE A CA 1
ATOM 4417 C C . PHE A 1 576 ? 13.393 23.660 63.031 1.00 22.18 572 PHE A C 1
ATOM 4418 O O . PHE A 1 576 ? 12.605 24.559 62.647 1.00 21.61 572 PHE A O 1
ATOM 4426 N N . LYS A 1 577 ? 13.753 23.515 64.314 1.00 22.84 573 LYS A N 1
ATOM 4427 C CA . LYS A 1 577 ? 13.477 24.555 65.315 1.00 22.86 573 LYS A CA 1
ATOM 4428 C C . LYS A 1 577 ? 14.473 25.710 65.205 1.00 22.28 573 LYS A C 1
ATOM 4429 O O . LYS A 1 577 ? 14.114 26.894 65.345 1.00 24.35 573 LYS A O 1
ATOM 4435 N N . SER A 1 578 ? 15.747 25.365 64.959 1.00 23.41 574 SER A N 1
ATOM 4436 C CA . SER A 1 578 ? 16.778 26.380 64.858 1.00 24.05 574 SER A CA 1
ATOM 4437 C C . SER A 1 578 ? 17.885 25.922 63.911 1.00 22.98 574 SER A C 1
ATOM 4438 O O . SER A 1 578 ? 18.158 24.706 63.786 1.00 24.13 574 SER A O 1
ATOM 4442 N N . VAL A 1 579 ? 18.547 26.864 63.236 1.00 23.66 575 VAL A N 1
ATOM 4443 C CA . VAL A 1 579 ? 19.644 26.478 62.303 1.00 24.44 575 VAL A CA 1
ATOM 4444 C C . VAL A 1 579 ? 20.851 25.859 63.049 1.00 25.59 575 VAL A C 1
ATOM 4445 O O . VAL A 1 579 ? 21.629 25.139 62.431 1.00 25.72 575 VAL A O 1
ATOM 4449 N N . ASP A 1 580 ? 20.956 26.130 64.358 1.00 27.04 576 ASP A N 1
ATOM 4450 C CA . ASP A 1 580 ? 22.043 25.526 65.147 1.00 28.67 576 ASP A CA 1
ATOM 4451 C C . ASP A 1 580 ? 21.852 24.010 65.313 1.00 28.60 576 ASP A C 1
ATOM 4452 O O . ASP A 1 580 ? 22.772 23.311 65.755 1.00 29.03 576 ASP A O 1
ATOM 4460 N N . GLN A 1 581 ? 20.687 23.477 64.947 1.00 26.05 577 GLN A N 1
ATOM 4461 C CA . GLN A 1 581 ? 20.479 22.026 64.912 1.00 26.69 577 GLN A CA 1
ATOM 4462 C C . GLN A 1 581 ? 21.047 21.318 63.681 1.00 27.28 577 GLN A C 1
ATOM 4463 O O . GLN A 1 581 ? 21.157 20.095 63.656 1.00 27.19 577 GLN A O 1
ATOM 4469 N N A LEU A 1 582 ? 21.342 22.089 62.628 0.50 30.93 578 LEU A N 1
ATOM 4470 N N B LEU A 1 582 ? 21.337 22.087 62.626 0.50 31.42 578 LEU A N 1
ATOM 4471 C CA . LEU A 1 582 ? 21.636 21.513 61.315 1.00 27.67 578 LEU A CA 1
ATOM 4472 C C . LEU A 1 582 ? 23.088 20.998 61.172 1.00 27.94 578 LEU A C 1
ATOM 4473 O O . LEU A 1 582 ? 24.013 21.584 61.741 1.00 27.81 578 LEU A O 1
ATOM 4478 N N . PRO A 1 583 ? 23.268 19.900 60.422 1.00 27.11 579 PRO A N 1
ATOM 4479 C CA . PRO A 1 583 ? 22.235 19.092 59.775 1.00 26.54 579 PRO A CA 1
ATOM 4480 C C . PRO A 1 583 ? 21.467 18.223 60.770 1.00 27.23 579 PRO A C 1
ATOM 4481 O O . PRO A 1 583 ? 22.045 17.740 61.764 1.00 28.12 579 PRO A O 1
ATOM 4485 N N . MET A 1 584 ? 20.174 18.039 60.496 1.00 26.62 580 MET A N 1
ATOM 4486 C CA . MET A 1 584 ? 19.315 17.251 61.382 1.00 26.36 580 MET A CA 1
ATOM 4487 C C . MET A 1 584 ? 18.340 16.415 60.558 1.00 26.68 580 MET A C 1
ATOM 4488 O O . MET A 1 584 ? 17.392 16.941 59.933 1.00 27.49 580 MET A O 1
ATOM 4496 N N . ASN A 1 585 ? 18.571 15.105 60.552 1.00 27.58 581 ASN A N 1
ATOM 4497 C CA . ASN A 1 585 ? 17.791 14.200 59.724 1.00 29.18 581 ASN A CA 1
ATOM 4498 C C . ASN A 1 585 ? 17.196 13.058 60.553 1.00 30.26 581 ASN A C 1
ATOM 4499 O O . ASN A 1 585 ? 17.710 12.771 61.648 1.00 32.03 581 ASN A O 1
ATOM 4504 N N . VAL A 1 586 ? 16.159 12.404 60.032 1.00 31.78 582 VAL A N 1
ATOM 4505 C CA . VAL A 1 586 ? 15.552 11.287 60.784 1.00 34.55 582 VAL A CA 1
ATOM 4506 C C . VAL A 1 586 ? 16.559 10.194 61.120 1.00 35.58 582 VAL A C 1
ATOM 4507 O O . VAL A 1 586 ? 17.364 9.771 60.277 1.00 35.51 582 VAL A O 1
ATOM 4511 N N . GLY A 1 587 ? 16.563 9.782 62.386 1.00 36.64 583 GLY A N 1
ATOM 4512 C CA . GLY A 1 587 ? 17.576 8.832 62.824 1.00 37.04 583 GLY A CA 1
ATOM 4513 C C . GLY A 1 587 ? 18.673 9.453 63.663 1.00 37.90 583 GLY A C 1
ATOM 4514 O O . GLY A 1 587 ? 19.289 8.753 64.468 1.00 39.65 583 GLY A O 1
ATOM 4515 N N . ASP A 1 588 ? 18.937 10.752 63.491 1.00 36.18 584 ASP A N 1
ATOM 4516 C CA . ASP A 1 588 ? 19.980 11.430 64.251 1.00 35.79 584 ASP A CA 1
ATOM 4517 C C . ASP A 1 588 ? 19.613 11.452 65.725 1.00 35.94 584 ASP A C 1
ATOM 4518 O O . ASP A 1 588 ? 18.438 11.622 66.077 1.00 34.29 584 ASP A O 1
ATOM 4523 N N . ALA A 1 589 ? 20.616 11.268 66.574 1.00 36.32 585 ALA A N 1
ATOM 4524 C CA . ALA A 1 589 ? 20.422 11.334 68.022 1.00 36.36 585 ALA A CA 1
ATOM 4525 C C . ALA A 1 589 ? 19.734 12.626 68.476 1.00 34.77 585 ALA A C 1
ATOM 4526 O O . ALA A 1 589 ? 19.028 12.653 69.503 1.00 35.98 585 ALA A O 1
ATOM 4528 N N . HIS A 1 590 ? 19.962 13.709 67.722 1.00 33.36 586 HIS A N 1
ATOM 4529 C CA . HIS A 1 590 ? 19.425 15.013 68.116 1.00 31.50 586 HIS A CA 1
ATOM 4530 C C . HIS A 1 590 ? 18.159 15.413 67.344 1.00 30.28 586 HIS A C 1
ATOM 4531 O O . HIS A 1 590 ? 17.768 16.561 67.430 1.00 30.77 586 HIS A O 1
ATOM 4538 N N . TYR A 1 591 ? 17.489 14.458 66.700 1.00 30.44 587 TYR A N 1
ATOM 4539 C CA . TYR A 1 591 ? 16.313 14.791 65.858 1.00 29.17 587 TYR A CA 1
ATOM 4540 C C . TYR A 1 591 ? 15.215 15.358 66.746 1.00 28.98 587 TYR A C 1
ATOM 4541 O O . TYR A 1 591 ? 14.677 14.661 67.626 1.00 30.26 587 TYR A O 1
ATOM 4550 N N . ASP A 1 592 ? 14.915 16.646 66.567 1.00 26.79 588 ASP A N 1
ATOM 4551 C CA . ASP A 1 592 ? 13.965 17.390 67.398 1.00 27.64 588 ASP A CA 1
ATOM 4552 C C . ASP A 1 592 ? 13.333 18.469 66.535 1.00 26.48 588 ASP A C 1
ATOM 4553 O O . ASP A 1 592 ? 13.668 19.636 66.651 1.00 25.22 588 ASP A O 1
ATOM 4558 N N . PRO A 1 593 ? 12.433 18.037 65.666 1.00 26.07 589 PRO A N 1
ATOM 4559 C CA . PRO A 1 593 ? 11.943 18.996 64.652 1.00 25.98 589 PRO A CA 1
ATOM 4560 C C . PRO A 1 593 ? 10.823 19.862 65.184 1.00 25.39 589 PRO A C 1
ATOM 4561 O O . PRO A 1 593 ? 10.090 19.488 66.146 1.00 25.92 589 PRO A O 1
ATOM 4565 N N . LEU A 1 594 ? 10.656 21.035 64.596 1.00 23.52 590 LEU A N 1
ATOM 4566 C CA . LEU A 1 594 ? 9.432 21.791 64.805 1.00 22.87 590 LEU A CA 1
ATOM 4567 C C . LEU A 1 594 ? 8.252 21.096 64.155 1.00 22.56 590 LEU A C 1
ATOM 4568 O O . LEU A 1 594 ? 7.151 20.999 64.735 1.00 23.45 590 LEU A O 1
ATOM 4573 N N . PHE A 1 595 ? 8.460 20.644 62.918 1.00 21.51 591 PHE A N 1
ATOM 4574 C CA . PHE A 1 595 ? 7.495 19.789 62.240 1.00 22.16 591 PHE A CA 1
ATOM 4575 C C . PHE A 1 595 ? 8.266 18.661 61.606 1.00 22.76 591 PHE A C 1
ATOM 4576 O O . PHE A 1 595 ? 9.236 18.892 60.858 1.00 22.21 591 PHE A O 1
ATOM 4584 N N . ARG A 1 596 ? 7.843 17.430 61.858 1.00 23.16 592 ARG A N 1
ATOM 4585 C CA . ARG A 1 596 ? 8.564 16.294 61.285 1.00 23.74 592 ARG A CA 1
ATOM 4586 C C . ARG A 1 596 ? 8.348 16.148 59.769 1.00 23.55 592 ARG A C 1
ATOM 4587 O O . ARG A 1 596 ? 7.345 16.597 59.223 1.00 22.90 592 ARG A O 1
ATOM 4595 N N . LEU A 1 597 ? 9.276 15.456 59.112 1.00 23.34 593 LEU A N 1
ATOM 4596 C CA . LEU A 1 597 ? 9.013 14.966 57.776 1.00 23.17 593 LEU A CA 1
ATOM 4597 C C . LEU A 1 597 ? 7.637 14.283 57.709 1.00 24.10 593 LEU A C 1
ATOM 4598 O O . LEU A 1 597 ? 7.291 13.430 58.580 1.00 24.31 593 LEU A O 1
ATOM 4603 N N . GLY A 1 598 ? 6.810 14.673 56.740 1.00 22.33 594 GLY A N 1
ATOM 4604 C CA . GLY A 1 598 ? 5.509 14.056 56.538 1.00 21.55 594 GLY A CA 1
ATOM 4605 C C . GLY A 1 598 ? 4.347 14.753 57.224 1.00 21.55 594 GLY A C 1
ATOM 4606 O O . GLY A 1 598 ? 3.173 14.406 57.025 1.00 23.14 594 GLY A O 1
ATOM 4607 N N . TYR A 1 599 ? 4.682 15.755 58.024 1.00 21.43 595 TYR A N 1
ATOM 4608 C CA . TYR A 1 599 ? 3.651 16.563 58.702 1.00 21.61 595 TYR A CA 1
ATOM 4609 C C . TYR A 1 599 ? 2.766 17.371 57.732 1.00 21.23 595 TYR A C 1
ATOM 4610 O O . TYR A 1 599 ? 3.260 17.963 56.772 1.00 19.84 595 TYR A O 1
ATOM 4619 N N . GLY A 1 600 ? 1.460 17.446 57.979 1.00 20.46 596 GLY A N 1
ATOM 4620 C CA . GLY A 1 600 ? 0.609 18.426 57.289 1.00 20.00 596 GLY A CA 1
ATOM 4621 C C . GLY A 1 600 ? -0.812 18.360 57.841 1.00 22.08 596 GLY A C 1
ATOM 4622 O O . GLY A 1 600 ? -1.323 17.263 58.081 1.00 24.85 596 GLY A O 1
ATOM 4623 N N . LEU A 1 601 ? -1.429 19.505 58.035 1.00 20.31 597 LEU A N 1
ATOM 4624 C CA . LEU A 1 601 ? -2.851 19.538 58.377 1.00 21.21 597 LEU A CA 1
ATOM 4625 C C . LEU A 1 601 ? -3.739 19.413 57.153 1.00 22.45 597 LEU A C 1
ATOM 4626 O O . LEU A 1 601 ? -3.299 19.611 56.011 1.00 23.07 597 LEU A O 1
ATOM 4631 N N . THR A 1 602 ? -5.015 19.087 57.349 1.00 23.93 598 THR A N 1
ATOM 4632 C CA . THR A 1 602 ? -5.917 18.984 56.219 1.00 25.73 598 THR A CA 1
ATOM 4633 C C . THR A 1 602 ? -7.142 19.889 56.384 1.00 26.17 598 THR A C 1
ATOM 4634 O O . THR A 1 602 ? -7.467 20.368 57.482 1.00 25.69 598 THR A O 1
ATOM 4638 N N . THR A 1 603 ? -7.788 20.134 55.252 1.00 26.11 599 THR A N 1
ATOM 4639 C CA . THR A 1 603 ? -9.132 20.692 55.240 1.00 25.63 599 THR A CA 1
ATOM 4640 C C . THR A 1 603 ? -9.981 19.854 54.279 1.00 26.94 599 THR A C 1
ATOM 4641 O O . THR A 1 603 ? -9.452 19.086 53.448 1.00 27.81 599 THR A O 1
ATOM 4645 N N . ASN A 1 604 ? -11.295 20.021 54.385 1.00 29.10 600 ASN A N 1
ATOM 4646 C CA . ASN A 1 604 ? -12.216 19.440 53.423 1.00 30.96 600 ASN A CA 1
ATOM 4647 C C . ASN A 1 604 ? -12.722 20.527 52.476 1.00 31.48 600 ASN A C 1
ATOM 4648 O O . ASN A 1 604 ? -12.935 21.674 52.896 1.00 31.69 600 ASN A O 1
ATOM 4653 N N . ALA A 1 605 ? -12.873 20.180 51.202 1.00 32.47 601 ALA A N 1
ATOM 4654 C CA . ALA A 1 605 ? -13.450 21.132 50.240 1.00 33.91 601 ALA A CA 1
ATOM 4655 C C . ALA A 1 605 ? -14.848 21.627 50.666 1.00 35.65 601 ALA A C 1
ATOM 4656 O O . ALA A 1 605 ? -15.605 20.897 51.321 1.00 36.19 601 ALA A O 1
ATOM 4658 N N . THR A 1 606 ? -15.156 22.886 50.356 1.00 37.38 602 THR A N 1
ATOM 4659 C CA . THR A 1 606 ? -16.523 23.396 50.487 1.00 40.05 602 THR A CA 1
ATOM 4660 C C . THR A 1 606 ? -17.148 23.313 49.099 1.00 41.08 602 THR A C 1
ATOM 4661 O O . THR A 1 606 ? -17.329 22.195 48.567 1.00 42.54 602 THR A O 1
#

Organism: Hordeum vulgare subsp. vulgare (NCBI:txid112509)

B-factor: mean 24.41, std 10.77, range [11.45, 83.48]

Solvent-accessible surface area: 20534 Å² total; per-residue (Å²): 146,179,67,121,120,70,35,50,4,126,23,62,120,49,84,44,82,68,7,4,64,35,0,30,72,98,16,69,43,47,6,21,0,0,4,0,0,0,0,4,38,124,45,13,63,75,88,25,0,80,98,34,58,3,0,0,0,2,0,6,27,24,8,24,43,148,124,40,3,77,8,104,48,2,2,76,29,2,38,40,24,0,107,3,2,52,51,20,151,13,12,11,0,0,0,0,0,0,14,2,20,4,2,0,0,3,0,98,11,0,0,0,0,0,3,12,0,0,4,0,1,18,56,33,42,140,0,0,30,57,4,0,59,4,5,0,45,1,0,20,0,0,4,0,4,0,0,1,3,2,4,2,2,2,0,57,6,7,24,6,0,9,1,0,4,0,0,0,4,21,72,158,18,0,32,41,0,0,43,15,0,8,0,0,0,6,87,43,68,212,129,48,91,38,1,58,4,36,4,66,23,96,63,42,0,0,0,0,0,2,5,0,0,1,8,4,18,8,56,60,2,74,14,41,62,37,1,118,42,102,142,137,12,0,36,80,31,7,6,24,2,2,96,38,0,0,62,42,0,1,1,0,0,4,0,3,14,2,9,37,76,56,74,58,0,2,29,10,99,113,9,0,37,31,41,0,9,81,79,19,115,0,76,0,0,0,0,0,14,73,55,2,1,15,66,18,21,131,97,62,40,70,69,13,49,96,0,0,74,14,0,0,60,2,0,0,0,0,1,5,4,1,61,94,32,133,79,0,25,72,32,0,37,39,24,17,111,58,64,68,1,67,73,81,28,0,41,47,0,0,28,14,0,0,23,1,0,6,39,3,21,3,26,72,60,17,92,20,46,82,65,17,24,134,32,33,13,57,111,114,12,25,72,18,0,78,36,0,0,28,42,0,0,0,0,4,38,30,18,92,78,121,128,64,84,93,11,2,41,4,67,75,140,8,107,63,0,0,0,0,1,20,0,0,55,18,1,2,33,0,0,1,0,10,2,10,56,104,43,9,58,82,24,135,23,3,68,18,28,0,0,10,57,0,0,115,74,30,19,44,138,66,11,81,31,35,79,20,98,78,13,91,40,131,89,2,142,90,13,62,22,34,0,0,0,0,0,0,2,13,80,29,21,0,20,79,164,2,42,40,117,86,0,81,10,48,99,68,1,45,55,2,0,90,19,0,12,54,23,23,108,0,0,0,0,0,0,0,0,2,0,1,45,0,65,56,3,21,78,18,0,22,0,0,0,1,0,2,7,0,0,0,8,0,42,0,0,3,10,0,0,4,0,68,87,13,1,80,2,109,0,0,5,9,1,2,85,44,29,136,35,22,70,6,10,94,76,57,121,87,58,66,31,50,25,140,36,19,52,25,63,104,20,132,55,142

Nearest PDB structures (foldseek):
  6jg1-assembly1_A  TM=1.002E+00  e=0.000E+00  Hordeum vulgare subsp. vulgare
  6l1j-assembly1_A  TM=1.001E+00  e=0.000E+00  Hordeum vulgare subsp. vulgare
  6jg6-assembly1_A  TM=1.001E+00  e=0.000E+00  Hordeum vulgare subsp. vulgare
  6jgb-assembly1_A  TM=1.001E+00  e=0.000E+00  Hordeum vulgare subsp. vulgare
  6jgs-assembly1_A  TM=1.001E+00  e=0.000E+00  Hordeum vulgare subsp. vulgare

InterPro domains:
  IPR001764 Glycoside hydrolase, family 3, N-terminal [PF00933] (49-377)
  IPR001764 Glycoside hydrolase, family 3, N-terminal [PR00133] (110-126)
  IPR001764 Glycoside hydrolase, family 3, N-terminal [PR00133] (134-153)
  IPR001764 Glycoside hydrolase, family 3, N-terminal [PR00133] (180-196)
  IPR001764 Glycoside hydrolase, family 3, N-terminal [PR00133] (226-242)
  IPR001764 Glycoside hydrolase, family 3, N-terminal [PR00133] (296-314)
  IPR002772 Glycoside hydrolase family 3 C-terminal domain [PF01915] (414-623)
  IPR017853 Glycoside hydrolase superfamily [SSF51445] (28-413)
  IPR036881 Glycoside hydrolase family 3 C-terminal domain superfamily [G3DSA:3.40.50.1700] (399-626)
  IPR036881 Glycoside hydrolase family 3 C-terminal domain superfamily [SSF52279] (414-623)
  IPR036962 Glycoside hydrolase, family 3, N-terminal domain superfamily [G3DSA:3.20.20.300] (23-398)
  IPR051915 Cellulose Degradation Glycosyl Hydrolase 3 [PTHR30620] (28-628)

CATH classification: 3.20.20.300 (+1 more: 3.40.50.1700)

Radius of gyration: 24.9 Å; Cα contacts (8 Å, |Δi|>4): 1554; chains: 1; bounding box: 70×57×76 Å

Secondary structure (DSSP, 8-state):
--STT--GGG-TTS-HHHHHHHHHTT--HHHHHHHTEEEEGGG--HHHHHHTT--EEEE-TT--SSTT--HHHHHHHHHHHHHHHHTSSS-PPPEEEE--SSSSTTSTT---PPPHHHHHHHT-HHHHHHHHHHHHHHHHHTT--EE---B------TTSTTGGGSS-SSHHHHHHHTTHHHHHH-PPPTTPPTT-----STTS-B-EEEEETTGGGBGGG-TT-EE---HHHIIIIISHHHHHHHHTT-SEEEEPS-EETTEEGGG-HIIIIIIIITTS---SEEE--TTTTGGGSSSTTTTHHHHHHHHHHHT--BEE--S-HHHHHHHHHHHHHTTSS-HHHHHHHHHHHHHHHHHTTTTT--S--GGGGGGTT-HHHHHHHHHHHHHH-EEEEE-SSTTSPP-PSPPS--SEEEEESTTTT-HHHHH-SSBSBTT--SS--SS-B-HHHHHHHHS-TT-EEEEESS--HHHHHHS--S-EEEEEEPPP--GGGG--SS--PPSSSHHHHHHHHHHS-EEEEEE-SS----HHHHHH-SEEEEEE---SBTHHHHHHHTTSS------SS-B-S-GGG-S--TT-TT---SB-TT--B-----

Sequence (606 aa):
HHAADYVLYKDATKPVEDRVADLLGRMTLAEKIGQMTQIERLVATPDVLRDNFIGSLLSGGGSVPRKGATAKEWQDMVDGFQKACMSTRLGIPMIYGIDAVHGQNNVYGATIFPHNVGLGATRDPYLVKRIGEATALEVRATGIQYAFAPCIAVCRDPRWGRCYESYSEDRRIVQSMTELIPGLQGDVPKDFTSGMPFVAGKNKVAACAKHFVGDGGTVDGINENNTIINREGLMNIHMPAYKNAMDKGVSTVMISYSSWNGVKMHANQDLVTGYLKDTLKFKGFVISDWEGIDRITTPAGSDYSYSVKASILAGLDMIMVPNKYQQFISILTGHVNGGVIPMSRIDDAVTRILRVKFTMGLFENPYADPAMAEQLGKQEHRDLAREAARKSLVLLKNGKTSTDAPLLPLPKKAPKILVAGSHADNLGYQCGGWTIEWQGDTGRTTVGTTILEAVKAAVDPSTVVVFAENPDAEFVKSGGFSYAIVAVGEHPYTETKGDNLNLTIPEPGLSTVQAVCGGVRCATVLISGRPVVVQPLLAASDALVAAWLPGSEGQGVTDALFGDFGFTGRLPRTWFKSVDQLPMNVGDAHYDPLFRLGYGLTTNAT

Foldseek 3Di:
DDDPPDQVLLDLVDDLLVNLVSLLVPDDPLLLVQLQEEAELVQDDLCCCQVSNHAEYEHEFLRDPDAQDALVNLQVSLQNNQVSNCPHPSRRGHAYEYACQQAPFQHFQFFGFFFQCLLLLLLDLVLLLQSLQLRLLQCLLNWHAEHADDALFQALAVLAQCLLSHNFVASVSSLSNLSSQCSQANFDDPVDDFQAAAHPESSHHQYEYDAPWCQNQAPNNQGLEEREDDPVCRVVGTPPSLLSNSNRRRQEYEHGSYHYNPQGRLQALCPQVVPSCVPSVHLAAYEYPALSLQSNDVVRVPCVLVSLLRNLNSQHQHYCPHNPRVVSSVSVVVCDVVVVDDVVSSSSSSSNSSSSCSNHCCSVPVHRDNVSSVSGNDVVSLVSSLQSLLSSKFWDAQAQDPPDDGCPQPALDDQEEEEEAPQQQWQQQLQAASHSGRQTDTHCSHAFAGNLNLSVVRHDPNYHYHYDHADALVCLQPPRHAEYEYEFEAGHGHGNRSSHLFQAHDPPRLNRLQSNLVRHAYEYEYEASGAGQCPSSSNSHGIYMDSYNSTRYSNSVSCGNNQVAKHNTFRSYFHANGSVCPSADPPDPPRDTPAGGGDGDMDHGD